Protein AF-A0A448YXP1-F1 (afdb_monomer_lite)

pLDDT: mean 81.97, std 18.88, range [28.23, 98.69]

InterPro domains:
  IPR018535 Domain of unknown function DUF1996 [PF09362] (12-227)

Secondary structure (DSSP, 8-state):
-EE---EEES--TTT-SSS--SS-EEEESBGGGS-GGG-GGGTHHHH--GGGB-BSBSSB--EEEEEPEEEEEGGGTEEEE--EEEEEEEEE--TTT-PPPPTT-EEEE-SSTTTS--EEEEEEEEPPPTT----S-SSS-SSEEEEEEEEEE---EE-SS-S--TTTS-TTEEPPGGG-TTSPPPTTS-EE-PEEEEEEEESSB--SSEEETTS-S---EEEE--BPTTHHHHHHHH------SS-TT---TTTS-BTTPSPP--TTT--TT-HHHHHHHHHTS-SS---HHHHT--S--SEEESS----TT-S--TT--------SPPPPP-PPPPPPPP---------------------------------TT--GGG-TT-SHHHHHHHHTT-TTGGG-EETTEEHHHH-TTTTT---TT---------TT--GGG-TT-SHHHHTTSHHHHTTSEETTEEHHHH-TTTTT--

Structure (mmCIF, N/CA/C/O backbone):
data_AF-A0A448YXP1-F1
#
_entry.id   AF-A0A448YXP1-F1
#
loop_
_atom_site.group_PDB
_atom_site.id
_atom_site.type_symbol
_atom_site.label_atom_id
_atom_site.label_alt_id
_atom_site.label_comp_id
_atom_site.label_asym_id
_atom_site.label_entity_id
_atom_site.label_seq_id
_atom_site.pdbx_PDB_ins_code
_atom_site.Cartn_x
_atom_site.Cartn_y
_atom_site.Cartn_z
_atom_site.occupancy
_atom_site.B_iso_or_equiv
_atom_site.auth_seq_id
_atom_site.auth_comp_id
_atom_site.auth_asym_id
_atom_site.auth_atom_id
_atom_site.pdbx_PDB_model_num
ATOM 1 N N . MET A 1 1 ? 1.546 6.458 8.771 1.00 90.31 1 MET A N 1
ATOM 2 C CA . MET A 1 1 ? 2.495 5.522 9.418 1.00 90.31 1 MET A CA 1
ATOM 3 C C . MET A 1 1 ? 3.445 5.081 8.336 1.00 90.31 1 MET A C 1
ATOM 5 O O . MET A 1 1 ? 2.957 4.790 7.255 1.00 90.31 1 MET A O 1
ATOM 9 N N . ASP A 1 2 ? 4.745 5.072 8.590 1.00 92.44 2 ASP A N 1
ATOM 10 C CA . ASP A 1 2 ? 5.764 5.005 7.537 1.00 92.44 2 ASP A CA 1
ATOM 11 C C . ASP A 1 2 ? 6.676 3.802 7.739 1.00 92.44 2 ASP A C 1
ATOM 13 O O . ASP A 1 2 ? 7.021 3.465 8.875 1.00 92.44 2 ASP A O 1
ATOM 17 N N . TYR A 1 3 ? 7.050 3.173 6.629 1.00 94.88 3 TYR A N 1
ATOM 18 C CA . TYR A 1 3 ? 7.730 1.887 6.561 1.00 94.88 3 TYR A CA 1
ATOM 19 C C . TYR A 1 3 ? 8.850 1.929 5.527 1.00 94.88 3 TYR A C 1
ATOM 21 O O . TYR A 1 3 ? 8.751 2.607 4.500 1.00 94.88 3 TYR A O 1
ATOM 29 N N . LEU A 1 4 ? 9.880 1.124 5.774 1.00 95.38 4 LEU A N 1
ATOM 30 C CA . LEU A 1 4 ? 10.764 0.633 4.721 1.00 95.38 4 LEU A CA 1
ATOM 31 C C . LEU A 1 4 ? 10.386 -0.812 4.356 1.00 95.38 4 LEU A C 1
ATOM 33 O O . LEU A 1 4 ? 9.799 -1.514 5.193 1.00 95.38 4 LEU A O 1
ATOM 37 N N . PRO A 1 5 ? 10.688 -1.262 3.125 1.00 95.75 5 PRO A N 1
ATOM 38 C CA . PRO A 1 5 ? 10.450 -2.643 2.723 1.00 95.75 5 PRO A CA 1
ATOM 39 C C . PRO A 1 5 ? 11.181 -3.638 3.631 1.00 95.75 5 PRO A C 1
ATOM 41 O O . PRO A 1 5 ? 12.339 -3.434 3.994 1.00 95.75 5 PRO A O 1
ATOM 44 N N . ILE A 1 6 ? 10.514 -4.743 3.959 1.00 94.56 6 ILE A N 1
ATOM 45 C CA . ILE A 1 6 ? 11.144 -5.937 4.534 1.00 94.56 6 ILE A CA 1
ATOM 46 C C . ILE A 1 6 ? 11.994 -6.631 3.463 1.00 94.56 6 ILE A C 1
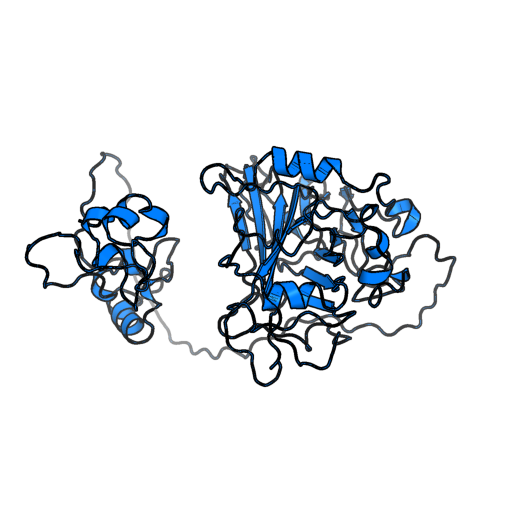ATOM 48 O O . ILE A 1 6 ? 13.123 -7.038 3.734 1.00 94.56 6 ILE A O 1
ATOM 52 N N . GLY A 1 7 ? 11.418 -6.774 2.267 1.00 94.38 7 GLY A N 1
ATOM 53 C CA . GLY A 1 7 ? 11.998 -7.434 1.103 1.00 94.38 7 GLY A CA 1
ATOM 54 C C . GLY A 1 7 ? 10.921 -8.004 0.177 1.00 94.38 7 GLY A C 1
ATOM 55 O O . GLY A 1 7 ? 9.724 -7.800 0.400 1.00 94.38 7 GLY A O 1
ATOM 56 N N . ASP A 1 8 ? 11.373 -8.724 -0.849 1.00 96.56 8 ASP A N 1
ATOM 57 C CA . ASP A 1 8 ? 10.548 -9.191 -1.962 1.00 96.56 8 ASP A CA 1
ATOM 58 C C . ASP A 1 8 ? 10.528 -10.718 -2.045 1.00 96.56 8 ASP A C 1
ATOM 60 O O . ASP A 1 8 ? 11.579 -11.355 -2.167 1.00 96.56 8 ASP A O 1
ATOM 64 N N . ALA A 1 9 ? 9.341 -11.319 -2.003 1.00 95.81 9 ALA A N 1
ATOM 65 C CA . ALA A 1 9 ? 9.186 -12.770 -2.001 1.00 95.81 9 ALA A CA 1
ATOM 66 C C . ALA A 1 9 ? 7.975 -13.218 -2.823 1.00 95.81 9 ALA A C 1
ATOM 68 O O . ALA A 1 9 ? 6.909 -12.608 -2.777 1.00 95.81 9 ALA A O 1
ATOM 69 N N . ARG A 1 10 ? 8.115 -14.338 -3.543 1.00 96.19 10 ARG A N 1
ATOM 70 C CA . ARG A 1 10 ? 7.010 -14.986 -4.269 1.00 96.19 10 ARG A CA 1
ATOM 71 C C . ARG A 1 10 ? 6.162 -15.852 -3.341 1.00 96.19 10 ARG A C 1
ATOM 73 O O . ARG A 1 10 ? 6.059 -17.066 -3.503 1.00 96.19 10 ARG A O 1
ATOM 80 N N . VAL A 1 11 ? 5.584 -15.224 -2.328 1.00 95.12 11 VAL A N 1
ATOM 81 C CA . VAL A 1 11 ? 4.683 -15.841 -1.346 1.00 95.12 11 VAL A CA 1
ATOM 82 C C . VAL A 1 11 ? 3.516 -14.913 -1.083 1.00 95.12 11 VAL A C 1
ATOM 84 O O . VAL A 1 11 ? 3.615 -13.715 -1.318 1.00 95.12 11 VAL A O 1
ATOM 87 N N . ASP A 1 12 ? 2.415 -15.477 -0.616 1.00 94.62 12 ASP A N 1
ATOM 88 C CA . ASP A 1 12 ? 1.233 -14.728 -0.221 1.00 94.62 12 ASP A CA 1
ATOM 89 C C . ASP A 1 12 ? 0.605 -15.443 0.976 1.00 94.62 12 ASP A C 1
ATOM 91 O O . ASP A 1 12 ? -0.032 -16.487 0.798 1.00 94.62 12 ASP A O 1
ATOM 95 N N . PRO A 1 13 ? 0.818 -14.924 2.196 1.00 91.44 13 PRO A N 1
ATOM 96 C CA . PRO A 1 13 ? 0.296 -15.551 3.400 1.00 91.44 13 PRO A CA 1
ATOM 97 C C . PRO A 1 13 ? -1.236 -15.634 3.460 1.00 91.44 13 PRO A C 1
ATOM 99 O O . PRO A 1 13 ? -1.741 -16.469 4.205 1.00 91.44 13 PRO A O 1
ATOM 102 N N . ILE A 1 14 ? -1.988 -14.808 2.719 1.00 92.50 14 ILE A N 1
ATOM 103 C CA . ILE A 1 14 ? -3.458 -14.901 2.671 1.00 92.50 14 ILE A CA 1
ATOM 104 C C . ILE A 1 14 ? -3.878 -16.073 1.782 1.00 92.50 14 ILE A C 1
ATOM 106 O O . ILE A 1 14 ? -4.769 -16.836 2.161 1.00 92.50 14 ILE A O 1
ATOM 110 N N . LEU A 1 15 ? -3.222 -16.242 0.631 1.00 91.62 15 LEU A N 1
ATOM 111 C CA . LEU A 1 15 ? -3.611 -17.245 -0.362 1.00 91.62 15 LEU A CA 1
ATOM 112 C C . LEU A 1 15 ? -3.082 -18.654 -0.060 1.00 91.62 15 LEU A C 1
ATOM 114 O O . LEU A 1 15 ? -3.735 -19.644 -0.404 1.00 91.62 15 LEU A O 1
ATOM 118 N N . SER A 1 16 ? -1.893 -18.787 0.538 1.00 88.25 16 SER A N 1
ATOM 119 C CA . SER A 1 16 ? -1.324 -20.102 0.849 1.00 88.25 16 SER A CA 1
ATOM 120 C C . SER A 1 16 ? -0.302 -20.075 1.978 1.00 88.25 16 SER A C 1
ATOM 122 O O . SER A 1 16 ? 0.623 -19.273 1.973 1.00 88.25 16 SER A O 1
ATOM 124 N N . ASP A 1 17 ? -0.397 -21.058 2.876 1.00 86.31 17 ASP A N 1
ATOM 125 C CA . ASP A 1 17 ? 0.588 -21.359 3.920 1.00 86.31 17 ASP A CA 1
ATOM 126 C C . ASP A 1 17 ? 1.621 -22.432 3.510 1.00 86.31 17 ASP A C 1
ATOM 128 O O . ASP A 1 17 ? 2.495 -22.791 4.299 1.00 86.31 17 ASP A O 1
ATOM 132 N N . LYS A 1 18 ? 1.524 -22.980 2.286 1.00 85.06 18 LYS A N 1
ATOM 133 C CA . LYS A 1 18 ? 2.256 -24.203 1.878 1.00 85.06 18 LYS A CA 1
ATOM 134 C C . LYS A 1 18 ? 3.139 -24.045 0.660 1.00 85.06 18 LYS A C 1
ATOM 136 O O . LYS A 1 18 ? 3.988 -24.895 0.414 1.00 85.06 18 LYS A O 1
ATOM 141 N N . CYS A 1 19 ? 2.877 -23.050 -0.170 1.00 88.06 19 CYS A N 1
ATOM 142 C CA . CYS A 1 19 ? 3.490 -22.979 -1.481 1.00 88.06 19 CYS A CA 1
ATOM 143 C C . CYS A 1 19 ? 3.786 -21.533 -1.873 1.00 88.06 19 CYS A C 1
ATOM 145 O O . CYS A 1 19 ? 3.307 -20.581 -1.261 1.00 88.06 19 CYS A O 1
ATOM 147 N N . VAL A 1 20 ? 4.594 -21.388 -2.918 1.00 93.25 20 VAL A N 1
ATOM 148 C CA . VAL A 1 20 ? 4.865 -20.097 -3.552 1.00 93.25 20 VAL A CA 1
ATOM 149 C C . VAL A 1 20 ? 3.603 -19.520 -4.199 1.00 93.25 20 VAL A C 1
ATOM 151 O O . VAL A 1 20 ? 2.768 -20.257 -4.738 1.00 93.25 20 VAL A O 1
ATOM 154 N N . SER A 1 21 ? 3.486 -18.195 -4.167 1.00 95.12 21 SER A N 1
ATOM 155 C CA . SER A 1 21 ? 2.376 -17.473 -4.789 1.00 95.12 21 SER A CA 1
ATOM 156 C C . SER A 1 21 ? 2.536 -17.393 -6.309 1.00 95.12 21 SER A C 1
ATOM 158 O O . SER A 1 21 ? 3.559 -17.774 -6.885 1.00 95.12 21 SER A O 1
ATOM 160 N N . ASP A 1 22 ? 1.497 -16.901 -6.974 1.00 95.62 22 ASP A N 1
ATOM 161 C CA . ASP A 1 22 ? 1.529 -16.658 -8.406 1.00 95.62 22 ASP A CA 1
ATOM 162 C C . ASP A 1 22 ? 2.563 -15.601 -8.808 1.00 95.62 22 ASP A C 1
ATOM 164 O O . ASP A 1 22 ? 3.124 -15.731 -9.881 1.00 95.62 22 ASP A O 1
ATOM 168 N N . HIS A 1 23 ? 2.857 -14.594 -7.985 1.00 97.12 23 HIS A N 1
ATOM 169 C CA . HIS A 1 23 ? 3.810 -13.531 -8.322 1.00 97.12 23 HIS A CA 1
ATOM 170 C C . HIS A 1 23 ? 4.529 -12.985 -7.079 1.00 97.12 23 HIS A C 1
ATOM 172 O O . HIS A 1 23 ? 4.245 -13.386 -5.948 1.00 97.12 23 HIS A O 1
ATOM 178 N N . VAL A 1 24 ? 5.551 -12.155 -7.308 1.00 97.81 24 VAL A N 1
ATOM 179 C CA . VAL A 1 24 ? 6.420 -11.600 -6.257 1.00 97.81 24 VAL A CA 1
ATOM 180 C C . VAL A 1 24 ? 5.727 -10.427 -5.574 1.00 97.81 24 VAL A C 1
ATOM 182 O O . VAL A 1 24 ? 5.203 -9.551 -6.261 1.00 97.81 24 VAL A O 1
ATOM 185 N N . HIS A 1 25 ? 5.772 -10.382 -4.248 1.00 98.12 25 HIS A N 1
ATOM 186 C CA . HIS A 1 25 ? 5.253 -9.274 -3.459 1.00 98.12 25 HIS A CA 1
ATOM 187 C C . HIS A 1 25 ? 6.359 -8.555 -2.696 1.00 98.12 25 HIS A C 1
ATOM 189 O O . HIS A 1 25 ? 7.300 -9.192 -2.216 1.00 98.12 25 HIS A O 1
ATOM 195 N N . THR A 1 26 ? 6.200 -7.243 -2.533 1.00 98.31 26 THR A N 1
ATOM 196 C CA . THR A 1 26 ? 7.034 -6.402 -1.668 1.00 98.31 26 THR A CA 1
ATOM 197 C C . THR A 1 26 ? 6.321 -6.209 -0.331 1.00 98.31 26 THR A C 1
ATOM 199 O O . THR A 1 26 ? 5.178 -5.755 -0.301 1.00 98.31 26 THR A O 1
ATOM 202 N N . PHE A 1 27 ? 6.980 -6.563 0.777 1.00 97.56 27 PHE A N 1
ATOM 203 C CA . PHE A 1 27 ? 6.363 -6.628 2.110 1.00 97.56 27 PHE A CA 1
ATOM 204 C C . PHE A 1 27 ? 6.773 -5.478 3.040 1.00 97.56 27 PHE A C 1
ATOM 206 O O . PHE A 1 27 ? 7.916 -5.022 3.011 1.00 97.56 27 PHE A O 1
ATOM 213 N N . TYR A 1 28 ? 5.874 -5.083 3.947 1.00 96.94 28 TYR A N 1
ATOM 214 C CA . TYR A 1 28 ? 6.076 -4.043 4.966 1.00 96.94 28 TYR A CA 1
ATOM 215 C C . TYR A 1 28 ? 5.512 -4.463 6.324 1.00 96.94 28 TYR A C 1
ATOM 217 O O . TYR A 1 28 ? 4.471 -5.113 6.388 1.00 96.94 28 TYR A O 1
ATOM 225 N N . GLY A 1 29 ? 6.147 -4.027 7.416 1.00 94.69 29 GLY A N 1
ATOM 226 C CA . GLY A 1 29 ? 5.714 -4.333 8.781 1.00 94.69 29 GLY A CA 1
ATOM 227 C C . GLY A 1 29 ? 6.691 -5.282 9.488 1.00 94.69 29 GLY A C 1
ATOM 228 O O . GLY A 1 29 ? 7.894 -5.013 9.473 1.00 94.69 29 GLY A O 1
ATOM 229 N N . PRO A 1 30 ? 6.223 -6.348 10.157 1.00 93.00 30 PRO A N 1
ATOM 230 C CA . PRO A 1 30 ? 7.105 -7.298 10.831 1.00 93.00 30 PRO A CA 1
ATOM 231 C C . PRO A 1 30 ? 7.811 -8.285 9.900 1.00 93.00 30 PRO A C 1
ATOM 233 O O . PRO A 1 30 ? 7.181 -8.946 9.086 1.00 93.00 30 PRO A O 1
ATOM 236 N N . GLN A 1 31 ? 9.115 -8.494 10.086 1.00 91.44 31 GLN A N 1
ATOM 237 C CA . GLN A 1 31 ? 9.862 -9.490 9.300 1.00 91.44 31 GLN A CA 1
ATOM 238 C C . GLN A 1 31 ? 9.382 -10.931 9.509 1.00 91.44 31 GLN A C 1
ATOM 240 O O . GLN A 1 31 ? 9.343 -11.717 8.565 1.00 91.44 31 GLN A O 1
ATOM 245 N N . SER A 1 32 ? 8.976 -11.268 10.736 1.00 87.94 32 SER A N 1
ATOM 246 C CA . SER A 1 32 ? 8.465 -12.594 11.112 1.00 87.94 32 SER A CA 1
ATOM 247 C C . SER A 1 32 ? 7.168 -12.977 10.390 1.00 87.94 32 SER A C 1
ATOM 249 O O . SER A 1 32 ? 6.722 -14.118 10.488 1.00 87.94 32 SER A O 1
ATOM 251 N N . ALA A 1 33 ? 6.580 -12.032 9.655 1.00 89.38 33 ALA A N 1
ATOM 252 C CA . ALA A 1 33 ? 5.288 -12.162 9.024 1.00 89.38 33 ALA A CA 1
ATOM 253 C C . ALA A 1 33 ? 5.303 -12.507 7.535 1.00 89.38 33 ALA A C 1
ATOM 255 O O . ALA A 1 33 ? 4.258 -12.829 6.975 1.00 89.38 33 ALA A O 1
ATOM 256 N N . VAL A 1 34 ? 6.474 -12.455 6.902 1.00 91.69 34 VAL A N 1
ATOM 257 C CA . VAL A 1 34 ? 6.607 -12.732 5.466 1.00 91.69 34 VAL A CA 1
ATOM 258 C C . VAL A 1 34 ? 6.506 -14.226 5.169 1.00 91.69 34 VAL A C 1
ATOM 260 O O . VAL A 1 34 ? 5.966 -14.607 4.136 1.00 91.69 34 VAL A O 1
ATOM 263 N N . ASP A 1 35 ? 7.023 -15.087 6.055 1.00 90.44 35 ASP A N 1
ATOM 264 C CA . ASP A 1 35 ? 6.991 -16.533 5.834 1.00 90.44 35 ASP A CA 1
ATOM 265 C C . ASP A 1 35 ? 5.566 -17.076 6.036 1.00 90.44 35 ASP A C 1
ATOM 267 O O . ASP A 1 35 ? 5.069 -17.095 7.169 1.00 90.44 35 ASP A O 1
ATOM 271 N N . PRO A 1 36 ? 4.910 -17.575 4.974 1.00 86.81 36 PRO A N 1
ATOM 272 C CA . PRO A 1 36 ? 3.538 -18.061 5.062 1.00 86.81 36 PRO A CA 1
ATOM 273 C C . PRO A 1 36 ? 3.391 -19.269 6.010 1.00 86.81 36 PRO A C 1
ATOM 275 O O . PRO A 1 36 ? 2.321 -19.491 6.578 1.00 86.81 36 PRO A O 1
ATOM 278 N N . ARG A 1 37 ? 4.476 -20.018 6.265 1.00 85.44 37 ARG A N 1
ATOM 279 C CA . ARG A 1 37 ? 4.483 -21.198 7.152 1.00 85.44 37 ARG A CA 1
ATOM 280 C C . ARG A 1 37 ? 4.466 -20.844 8.633 1.00 85.44 37 ARG A C 1
ATOM 282 O O . ARG A 1 37 ? 4.235 -21.720 9.465 1.00 85.44 37 ARG A O 1
ATOM 289 N N . ALA A 1 38 ? 4.715 -19.583 8.987 1.00 78.31 38 ALA A N 1
ATOM 290 C CA . ALA A 1 38 ? 4.740 -19.154 10.380 1.00 78.31 38 ALA A CA 1
ATOM 291 C C . ALA A 1 38 ? 3.354 -19.231 11.059 1.00 78.31 38 ALA A C 1
ATOM 293 O O . ALA A 1 38 ? 3.261 -19.009 12.265 1.00 78.31 38 ALA A O 1
ATOM 294 N N . GLY A 1 39 ? 2.275 -19.556 10.324 1.00 68.38 39 GLY A N 1
ATOM 295 C CA . GLY A 1 39 ? 0.917 -19.685 10.882 1.00 68.38 39 GLY A CA 1
ATOM 296 C C . GLY A 1 39 ? 0.389 -18.363 11.441 1.00 68.38 39 GLY A C 1
ATOM 297 O O . GLY A 1 39 ? -0.458 -18.320 12.329 1.00 68.38 39 GLY A O 1
ATOM 298 N N . ILE A 1 40 ? 0.953 -17.278 10.929 1.00 65.12 40 ILE A N 1
ATOM 299 C CA . ILE A 1 40 ? 0.959 -15.940 11.496 1.00 65.12 40 ILE A CA 1
ATOM 300 C C . ILE A 1 40 ? -0.438 -15.301 11.543 1.00 65.12 40 ILE A C 1
ATOM 302 O O . ILE A 1 40 ? -0.672 -14.401 12.356 1.00 65.12 40 ILE A O 1
ATOM 306 N N . LEU A 1 41 ? -1.342 -15.728 10.662 1.00 62.19 41 LEU A N 1
ATOM 307 C CA . LEU A 1 41 ? -2.538 -14.975 10.290 1.00 62.19 41 LEU A CA 1
ATOM 308 C C . LEU A 1 41 ? -3.475 -14.637 11.464 1.00 62.19 41 LEU A C 1
ATOM 310 O O . LEU A 1 41 ? -4.314 -13.757 11.319 1.00 62.19 41 LEU A O 1
ATOM 314 N N . ASP A 1 42 ? -3.290 -15.263 12.631 1.00 61.78 42 ASP A N 1
ATOM 315 C CA . ASP A 1 42 ? -4.076 -15.003 13.835 1.00 61.78 42 ASP A CA 1
ATOM 316 C C . ASP A 1 42 ? -3.272 -14.404 15.011 1.00 61.78 42 ASP A C 1
ATOM 318 O O . ASP A 1 42 ? -3.871 -14.077 16.033 1.00 61.78 42 ASP A O 1
ATOM 322 N N . THR A 1 43 ? -1.939 -14.255 14.954 1.00 64.12 43 THR A N 1
ATOM 323 C CA . THR A 1 43 ? -1.124 -13.941 16.158 1.00 64.12 43 THR A CA 1
ATOM 324 C C . THR A 1 43 ? -0.098 -12.818 16.035 1.00 64.12 43 THR A C 1
ATOM 326 O O . THR A 1 43 ? 0.586 -12.559 17.026 1.00 64.12 43 THR A O 1
ATOM 329 N N . LEU A 1 44 ? -0.046 -12.098 14.909 1.00 74.50 44 LEU A N 1
ATOM 330 C CA . LEU A 1 44 ? 0.832 -10.933 14.680 1.00 74.50 44 LEU A CA 1
ATOM 331 C C . LEU A 1 44 ? 1.025 -10.034 15.905 1.00 74.50 44 LEU A C 1
ATOM 333 O O . LEU A 1 44 ? 2.142 -9.800 16.366 1.00 74.50 44 LEU A O 1
ATOM 337 N N . ALA A 1 45 ? -0.091 -9.582 16.476 1.00 66.44 45 ALA A N 1
ATOM 338 C CA . ALA A 1 45 ? -0.088 -8.652 17.594 1.00 66.44 45 ALA A CA 1
ATOM 339 C C . ALA A 1 45 ? 0.651 -9.191 18.831 1.00 66.44 45 ALA A C 1
ATOM 341 O O . ALA A 1 45 ? 1.280 -8.420 19.546 1.00 66.44 45 ALA A O 1
ATOM 342 N N . ALA A 1 46 ? 0.601 -10.500 19.091 1.00 66.50 46 ALA A N 1
ATOM 343 C CA . ALA A 1 46 ? 1.137 -11.100 20.313 1.00 66.50 46 ALA A CA 1
ATOM 344 C C . ALA A 1 46 ? 2.574 -11.628 20.164 1.00 66.50 46 ALA A C 1
ATOM 346 O O . ALA A 1 46 ? 3.291 -11.706 21.160 1.00 66.50 46 ALA A O 1
ATOM 347 N N . SER A 1 47 ? 2.994 -12.017 18.956 1.00 75.75 47 SER A N 1
ATOM 348 C CA . SER A 1 47 ? 4.292 -12.669 18.724 1.00 75.75 47 SER A CA 1
ATOM 349 C C . SER A 1 47 ? 5.390 -11.726 18.240 1.00 75.75 47 SER A C 1
ATOM 351 O O . SER A 1 47 ? 6.565 -12.012 18.450 1.00 75.75 47 SER A O 1
ATOM 353 N N . THR A 1 48 ? 5.028 -10.610 17.608 1.00 84.81 48 THR A N 1
ATOM 354 C CA . THR A 1 48 ? 5.995 -9.684 17.014 1.00 84.81 48 THR A CA 1
ATOM 355 C C . THR A 1 48 ? 6.588 -8.745 18.058 1.00 84.81 48 THR A C 1
ATOM 357 O O . THR A 1 48 ? 5.863 -8.093 18.814 1.00 84.81 48 THR A O 1
ATOM 360 N N . THR A 1 49 ? 7.914 -8.621 18.070 1.00 88.44 49 THR A N 1
ATOM 361 C CA . THR A 1 49 ? 8.614 -7.627 18.900 1.00 88.44 49 THR A CA 1
ATOM 362 C C . THR A 1 49 ? 8.856 -6.332 18.123 1.00 88.44 49 THR A C 1
ATOM 364 O O . THR A 1 49 ? 8.972 -6.352 16.901 1.00 88.44 49 THR A O 1
ATOM 367 N N . VAL A 1 50 ? 8.988 -5.195 18.818 1.00 90.94 50 VAL A N 1
ATOM 368 C CA . VAL A 1 50 ? 9.238 -3.884 18.176 1.00 90.94 50 VAL A CA 1
ATOM 369 C C . VAL A 1 50 ? 10.505 -3.892 17.307 1.00 90.94 50 VAL A C 1
ATOM 371 O O . VAL A 1 50 ? 10.552 -3.228 16.276 1.00 90.94 50 VAL A O 1
ATOM 374 N N . GLY A 1 51 ? 11.517 -4.682 17.682 1.00 91.19 51 GLY A N 1
ATOM 375 C CA . GLY A 1 51 ? 12.762 -4.814 16.920 1.00 91.19 51 GLY A CA 1
ATOM 376 C C . GLY A 1 51 ? 12.614 -5.501 15.558 1.00 91.19 51 GLY A C 1
ATOM 377 O O . GLY A 1 51 ? 13.529 -5.398 14.749 1.00 91.19 51 GLY A O 1
ATOM 378 N N . GLU A 1 52 ? 11.490 -6.174 15.293 1.00 91.19 52 GLU A N 1
ATOM 379 C CA . GLU A 1 52 ? 11.187 -6.806 13.999 1.00 91.19 52 GLU A CA 1
ATOM 380 C C . GLU A 1 52 ? 10.413 -5.884 13.047 1.00 91.19 52 GLU A C 1
ATOM 382 O O . GLU A 1 52 ? 10.241 -6.227 11.877 1.00 91.19 52 GLU A O 1
ATOM 387 N N . LEU A 1 53 ? 9.920 -4.740 13.533 1.00 93.81 53 LEU A N 1
ATOM 388 C CA . LEU A 1 53 ? 9.087 -3.824 12.760 1.00 93.81 53 LEU A CA 1
ATOM 389 C C . LEU A 1 53 ? 9.942 -2.931 11.858 1.00 93.81 53 LEU A C 1
ATOM 391 O O . LEU A 1 53 ? 10.845 -2.239 12.340 1.00 93.81 53 LEU A O 1
ATOM 395 N N . THR A 1 54 ? 9.582 -2.846 10.577 1.00 95.00 54 THR A N 1
ATOM 396 C CA . THR A 1 54 ? 10.127 -1.831 9.657 1.00 95.00 54 THR A CA 1
ATOM 397 C C . THR A 1 54 ? 9.401 -0.486 9.744 1.00 95.00 54 THR A C 1
ATOM 399 O O . THR A 1 54 ? 9.889 0.516 9.215 1.00 95.00 54 THR A O 1
ATOM 402 N N . GLY A 1 55 ? 8.250 -0.458 10.424 1.00 94.75 55 GLY A N 1
ATOM 403 C CA . GLY A 1 55 ? 7.404 0.719 10.608 1.00 94.75 55 GLY A CA 1
ATOM 404 C C . GLY A 1 55 ? 7.787 1.604 11.795 1.00 94.75 55 GLY A C 1
ATOM 405 O O . GLY A 1 55 ? 8.455 1.171 12.740 1.00 94.75 55 GLY A O 1
ATOM 406 N N . ASN A 1 56 ? 7.310 2.850 11.761 1.00 93.69 56 ASN A N 1
ATOM 407 C CA . ASN A 1 56 ? 7.571 3.864 12.786 1.00 93.69 56 ASN A CA 1
ATOM 408 C C . ASN A 1 56 ? 6.571 3.909 13.956 1.00 93.69 56 ASN A C 1
ATOM 410 O O . ASN A 1 56 ? 6.770 4.723 14.850 1.00 93.69 56 ASN A O 1
ATOM 414 N N . VAL A 1 57 ? 5.541 3.058 13.992 1.00 94.50 57 VAL A N 1
ATOM 415 C CA . VAL A 1 57 ? 4.563 2.975 15.099 1.00 94.50 57 VAL A CA 1
ATOM 416 C C . VAL A 1 57 ? 4.681 1.621 15.790 1.00 94.50 57 VAL A C 1
ATOM 418 O O . VAL A 1 57 ? 4.528 0.594 15.133 1.00 94.50 57 VAL A O 1
ATOM 421 N N . GLU A 1 58 ? 4.945 1.607 17.097 1.00 94.88 58 GLU A N 1
ATOM 422 C CA . GLU A 1 58 ? 5.207 0.365 17.845 1.00 94.88 58 GLU A CA 1
ATOM 423 C C . GLU A 1 58 ? 3.974 -0.541 17.979 1.00 94.88 58 GLU A C 1
ATOM 425 O O . GLU A 1 58 ? 4.083 -1.771 17.979 1.00 94.88 58 GLU A O 1
ATOM 430 N N . GLU A 1 59 ? 2.794 0.063 18.089 1.00 94.62 59 GLU A N 1
ATOM 431 C CA . GLU A 1 59 ? 1.535 -0.646 18.295 1.00 94.62 59 GLU A CA 1
ATOM 432 C C . GLU A 1 59 ? 0.974 -1.253 17.002 1.00 94.62 59 GLU A C 1
ATOM 434 O O . GLU A 1 59 ? 0.218 -2.227 17.055 1.00 94.62 59 GLU A O 1
ATOM 439 N N . ASN A 1 60 ? 1.354 -0.723 15.833 1.00 94.38 60 ASN A N 1
ATOM 440 C CA . ASN A 1 60 ? 0.913 -1.270 14.555 1.00 94.38 60 ASN A CA 1
ATOM 441 C C . ASN A 1 60 ? 1.849 -2.393 14.093 1.00 94.38 60 ASN A C 1
ATOM 443 O O . ASN A 1 60 ? 2.824 -2.157 13.378 1.00 94.38 60 ASN A O 1
ATOM 447 N N . ARG A 1 61 ? 1.501 -3.634 14.447 1.00 93.62 61 ARG A N 1
ATOM 448 C CA . ARG A 1 61 ? 2.213 -4.848 14.008 1.00 93.62 61 ARG A CA 1
ATOM 449 C C . ARG A 1 61 ? 1.546 -5.512 12.802 1.00 93.62 61 ARG A C 1
ATOM 451 O O . ARG A 1 61 ? 1.721 -6.706 12.580 1.00 93.62 61 ARG A O 1
ATOM 458 N N . SER A 1 62 ? 0.728 -4.764 12.063 1.00 94.88 62 SER A N 1
ATOM 459 C CA . SER A 1 62 ? 0.101 -5.253 10.834 1.00 94.88 62 SER A CA 1
ATOM 460 C C . SER A 1 62 ? 1.145 -5.447 9.738 1.00 94.88 62 SER A C 1
ATOM 462 O O . SER A 1 62 ? 2.162 -4.749 9.715 1.00 94.88 62 SER A O 1
ATOM 464 N N . ILE A 1 63 ? 0.870 -6.369 8.822 1.00 94.62 63 ILE A N 1
ATOM 465 C CA . ILE A 1 63 ? 1.675 -6.589 7.618 1.00 94.62 63 ILE A CA 1
ATOM 466 C C . ILE A 1 63 ? 0.884 -6.142 6.389 1.00 94.62 63 ILE A C 1
ATOM 468 O O . ILE A 1 63 ? -0.341 -6.290 6.333 1.00 94.62 63 ILE A O 1
ATOM 472 N N . TYR A 1 64 ? 1.612 -5.577 5.432 1.00 97.12 64 TYR A N 1
ATOM 473 C CA . TYR A 1 64 ? 1.096 -5.082 4.164 1.00 97.12 64 TYR A CA 1
ATOM 474 C C . TYR A 1 64 ? 1.980 -5.592 3.045 1.00 97.12 64 TYR A C 1
ATOM 476 O O . TYR A 1 64 ? 3.201 -5.655 3.216 1.00 97.12 64 TYR A O 1
ATOM 484 N N . TRP A 1 65 ? 1.393 -5.906 1.901 1.00 98.00 65 TRP A N 1
ATOM 485 C CA . TRP A 1 65 ? 2.168 -6.173 0.699 1.00 98.00 65 TRP A CA 1
ATOM 486 C C . TRP A 1 65 ? 1.391 -5.832 -0.557 1.00 98.00 65 TRP A C 1
ATOM 488 O O . TRP A 1 65 ? 0.179 -5.631 -0.529 1.00 98.00 65 TRP A O 1
ATOM 498 N N . HIS A 1 66 ? 2.121 -5.703 -1.652 1.00 98.38 66 HIS A N 1
ATOM 499 C CA . HIS A 1 66 ? 1.564 -5.509 -2.979 1.00 98.38 66 HIS A CA 1
ATOM 500 C C . HIS A 1 66 ? 2.463 -6.177 -4.019 1.00 98.38 66 HIS A C 1
ATOM 502 O O . HIS A 1 66 ? 3.617 -6.497 -3.701 1.00 98.38 66 HIS A O 1
ATOM 508 N N . PRO A 1 67 ? 1.988 -6.369 -5.263 1.00 98.25 67 PRO A N 1
ATOM 509 C CA . PRO A 1 67 ? 2.823 -6.875 -6.343 1.00 98.25 67 PRO A CA 1
ATOM 510 C C . PRO A 1 67 ? 4.074 -6.022 -6.506 1.00 98.25 67 PRO A C 1
ATOM 512 O O . PRO A 1 67 ? 3.994 -4.798 -6.633 1.00 98.25 67 PRO A O 1
ATOM 515 N N . THR A 1 68 ? 5.235 -6.664 -6.504 1.00 98.38 68 THR A N 1
ATOM 516 C CA . THR A 1 68 ? 6.518 -5.998 -6.722 1.00 98.38 68 THR A CA 1
ATOM 517 C C . THR A 1 68 ? 6.534 -5.300 -8.080 1.00 98.38 68 THR A C 1
ATOM 519 O O . THR A 1 68 ? 6.039 -5.844 -9.068 1.00 98.38 68 THR A O 1
ATOM 522 N N . VAL A 1 69 ? 7.111 -4.102 -8.137 1.00 98.38 69 VAL A N 1
ATOM 523 C CA . VAL A 1 69 ? 7.245 -3.328 -9.377 1.00 98.38 69 VAL A CA 1
ATOM 524 C C . VAL A 1 69 ? 8.558 -3.685 -10.070 1.00 98.38 69 VAL A C 1
ATOM 526 O O . VAL A 1 69 ? 9.603 -3.795 -9.426 1.00 98.38 69 VAL A O 1
ATOM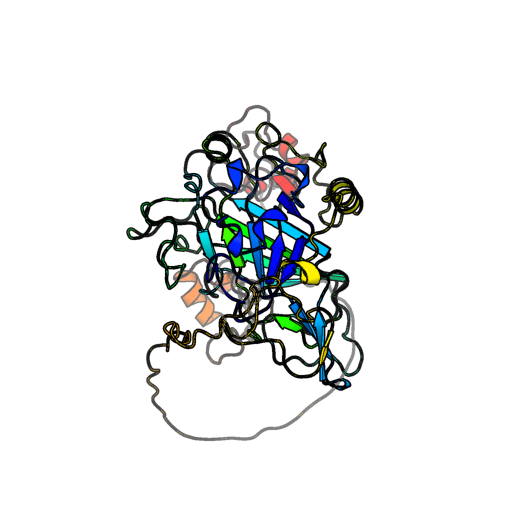 529 N N . TYR A 1 70 ? 8.493 -3.879 -11.383 1.00 98.00 70 TYR A N 1
ATOM 530 C CA . TYR A 1 70 ? 9.645 -4.120 -12.240 1.00 98.00 70 TYR A CA 1
ATOM 531 C C . TYR A 1 70 ? 9.663 -3.138 -13.406 1.00 98.00 70 TYR A C 1
ATOM 533 O O . TYR A 1 70 ? 8.649 -2.974 -14.090 1.00 98.00 70 TYR A O 1
ATOM 541 N N . LYS A 1 71 ? 10.845 -2.610 -13.717 1.00 95.94 71 LYS A N 1
ATOM 542 C CA . LYS A 1 71 ? 11.172 -2.041 -15.021 1.00 95.94 71 LYS A CA 1
ATOM 543 C C . LYS A 1 71 ? 11.553 -3.157 -15.992 1.00 95.94 71 LYS A C 1
ATOM 545 O O . LYS A 1 71 ? 12.420 -3.976 -15.693 1.00 95.94 71 LYS A O 1
ATOM 550 N N . TYR A 1 72 ? 10.944 -3.188 -17.170 1.00 95.31 72 TYR A N 1
ATOM 551 C CA . TYR A 1 72 ? 11.306 -4.118 -18.235 1.00 95.31 72 TYR A CA 1
ATOM 552 C C . TYR A 1 72 ? 12.262 -3.467 -19.240 1.00 95.31 72 TYR A C 1
ATOM 554 O O . TYR A 1 72 ? 11.908 -2.534 -19.960 1.00 95.31 72 TYR A O 1
ATOM 562 N N . ILE A 1 73 ? 13.482 -3.994 -19.304 1.00 93.50 73 ILE A N 1
ATOM 563 C CA . ILE A 1 73 ? 14.551 -3.581 -20.211 1.00 93.50 73 ILE A CA 1
ATOM 564 C C . ILE A 1 73 ? 14.459 -4.445 -21.469 1.00 93.50 73 ILE A C 1
ATOM 566 O O . ILE A 1 73 ? 14.962 -5.568 -21.527 1.00 93.50 73 ILE A O 1
ATOM 570 N N . ARG A 1 74 ? 13.794 -3.910 -22.495 1.00 90.69 74 ARG A N 1
ATOM 571 C CA . ARG A 1 74 ? 13.437 -4.650 -23.718 1.00 90.69 74 ARG A CA 1
ATOM 572 C C . ARG A 1 74 ? 14.633 -5.200 -24.489 1.00 90.69 74 ARG A C 1
ATOM 574 O O . ARG A 1 74 ? 14.560 -6.310 -25.005 1.00 90.69 74 ARG A O 1
ATOM 581 N N . ASP A 1 75 ? 15.710 -4.425 -24.587 1.00 90.38 75 ASP A N 1
ATOM 582 C CA . ASP A 1 75 ? 16.900 -4.814 -25.357 1.00 90.38 75 ASP A CA 1
ATOM 583 C C . ASP A 1 75 ? 17.645 -5.997 -24.720 1.00 90.38 75 ASP A C 1
ATOM 585 O O . ASP A 1 75 ? 18.340 -6.743 -25.410 1.00 90.38 75 ASP A O 1
ATOM 589 N N . GLU A 1 76 ? 17.467 -6.185 -23.412 1.00 93.56 76 GLU A N 1
ATOM 590 C CA . GLU A 1 76 ? 18.076 -7.257 -22.625 1.00 93.56 76 GLU A CA 1
ATOM 591 C C . GLU A 1 76 ? 17.091 -8.391 -22.317 1.00 93.56 76 GLU A C 1
ATOM 593 O O . GLU A 1 76 ? 17.486 -9.381 -21.704 1.00 93.56 76 GLU A O 1
ATOM 598 N N . ASP A 1 77 ? 15.820 -8.250 -22.714 1.00 95.00 77 ASP A N 1
ATOM 599 C CA . ASP A 1 77 ? 14.717 -9.127 -22.303 1.00 95.00 77 ASP A CA 1
ATOM 600 C C . ASP A 1 77 ? 14.750 -9.393 -20.786 1.00 95.00 77 ASP A C 1
ATOM 602 O O . ASP A 1 77 ? 14.749 -10.536 -20.336 1.00 95.00 77 ASP A O 1
ATOM 606 N N . THR A 1 78 ? 14.895 -8.331 -19.988 1.00 96.56 78 THR A N 1
ATOM 607 C CA . THR A 1 78 ? 15.164 -8.441 -18.547 1.00 96.56 78 THR A CA 1
ATOM 608 C C . THR A 1 78 ? 14.234 -7.553 -17.740 1.00 96.56 78 THR A C 1
ATOM 610 O O . THR A 1 78 ? 14.096 -6.363 -18.008 1.00 96.56 78 THR A O 1
ATOM 613 N N . TYR A 1 79 ? 13.622 -8.122 -16.709 1.00 97.44 79 TYR A N 1
ATOM 614 C CA . TYR A 1 79 ? 12.906 -7.384 -15.681 1.00 97.44 79 TYR A CA 1
ATOM 615 C C . TYR A 1 79 ? 13.854 -7.052 -14.535 1.00 97.44 79 TYR A C 1
ATOM 617 O O . TYR A 1 79 ? 14.417 -7.950 -13.908 1.00 97.44 79 TYR A O 1
ATOM 625 N N . LYS A 1 80 ? 13.992 -5.766 -14.232 1.00 97.38 80 LYS A N 1
ATOM 626 C CA . LYS A 1 80 ? 14.745 -5.261 -13.091 1.00 97.38 80 LYS A CA 1
ATOM 627 C C . LYS A 1 80 ? 13.788 -4.708 -12.050 1.00 97.38 80 LYS A C 1
ATOM 629 O O . LYS A 1 80 ? 12.963 -3.857 -12.361 1.00 97.38 80 LYS A O 1
ATOM 634 N N . ARG A 1 81 ? 13.879 -5.214 -10.826 1.00 97.69 81 ARG A N 1
ATOM 635 C CA . ARG A 1 81 ? 13.022 -4.788 -9.721 1.00 97.69 81 ARG A CA 1
ATOM 636 C C . ARG A 1 81 ? 13.305 -3.337 -9.342 1.00 97.69 81 ARG A C 1
ATOM 638 O O . ARG A 1 81 ? 14.465 -2.964 -9.157 1.00 97.69 81 ARG A O 1
ATOM 645 N N . ASP A 1 82 ? 12.247 -2.563 -9.138 1.00 96.88 82 ASP A N 1
ATOM 646 C CA . ASP A 1 82 ? 12.355 -1.225 -8.570 1.00 96.88 82 ASP A CA 1
ATOM 647 C C . ASP A 1 82 ? 12.576 -1.256 -7.065 1.00 96.88 82 ASP A C 1
ATOM 649 O O . ASP A 1 82 ? 12.006 -2.061 -6.325 1.00 96.88 82 ASP A O 1
ATOM 653 N N . VAL A 1 83 ? 13.393 -0.319 -6.592 1.00 94.62 83 VAL A N 1
ATOM 654 C CA . VAL A 1 83 ? 13.598 -0.123 -5.162 1.00 94.62 83 VAL A CA 1
ATOM 655 C C . VAL A 1 83 ? 12.522 0.819 -4.647 1.00 94.62 83 VAL A C 1
ATOM 657 O O . VAL A 1 83 ? 12.526 2.013 -4.946 1.00 94.62 83 VAL A O 1
ATOM 660 N N . ILE A 1 84 ? 11.625 0.289 -3.818 1.00 95.81 84 ILE A N 1
ATOM 661 C CA . ILE A 1 84 ? 10.660 1.121 -3.107 1.00 95.81 84 ILE A CA 1
ATOM 662 C C . ILE A 1 84 ? 11.398 1.930 -2.038 1.00 95.81 84 ILE A C 1
ATOM 664 O O . ILE A 1 84 ? 11.942 1.381 -1.078 1.00 95.81 84 ILE A O 1
ATOM 668 N N . ALA A 1 85 ? 11.417 3.249 -2.208 1.00 93.38 85 ALA A N 1
ATOM 669 C CA . ALA A 1 85 ? 12.134 4.162 -1.329 1.00 93.38 85 ALA A CA 1
ATOM 670 C C . ALA A 1 85 ? 11.455 4.293 0.042 1.00 93.38 85 ALA A C 1
ATOM 672 O O . ALA A 1 85 ? 12.133 4.397 1.066 1.00 93.38 85 ALA A O 1
ATOM 673 N N . GLN A 1 86 ? 10.120 4.290 0.057 1.00 90.31 86 GLN A N 1
ATOM 674 C CA . GLN A 1 86 ? 9.297 4.414 1.257 1.00 90.31 86 GLN A CA 1
ATOM 675 C C . GLN A 1 86 ? 7.872 3.941 0.974 1.00 90.31 86 GLN A C 1
ATOM 677 O O . GLN A 1 86 ? 7.371 4.129 -0.135 1.00 90.31 86 GLN A O 1
ATOM 682 N N . THR A 1 87 ? 7.208 3.427 2.008 1.00 94.00 87 THR A N 1
ATOM 683 C CA . THR A 1 87 ? 5.768 3.155 1.999 1.00 94.00 87 THR A CA 1
ATOM 684 C C . THR A 1 87 ? 5.094 3.801 3.197 1.00 94.00 87 THR A C 1
ATOM 686 O O . THR A 1 87 ? 5.656 3.830 4.294 1.00 94.00 87 THR A O 1
ATOM 689 N N . SER A 1 88 ? 3.869 4.282 3.006 1.00 93.31 88 SER A N 1
ATOM 690 C CA . SER A 1 88 ? 3.050 4.851 4.071 1.00 93.31 88 SER A CA 1
ATOM 691 C C . SER A 1 88 ? 1.659 4.221 4.086 1.00 93.31 88 SER A C 1
ATOM 693 O O . SER A 1 88 ? 1.012 4.076 3.053 1.00 93.31 88 SER A O 1
ATOM 695 N N . ALA A 1 89 ? 1.179 3.880 5.281 1.00 94.56 89 ALA A N 1
ATOM 696 C CA . ALA A 1 89 ? -0.195 3.466 5.532 1.00 94.56 89 ALA A CA 1
ATOM 697 C C . ALA A 1 89 ? -0.918 4.530 6.366 1.00 94.56 89 ALA A C 1
ATOM 699 O O . ALA A 1 89 ? -0.457 4.912 7.454 1.00 94.56 89 ALA A O 1
ATOM 700 N N . TYR A 1 90 ? -2.064 4.989 5.869 1.00 93.31 90 TYR A N 1
ATOM 701 C CA . TYR A 1 90 ? -2.951 5.929 6.550 1.00 93.31 90 TYR A CA 1
ATOM 702 C C . TYR A 1 90 ? -4.248 5.230 6.909 1.00 93.31 90 TYR A C 1
ATOM 704 O O . TYR A 1 90 ? -4.879 4.615 6.058 1.00 93.31 90 TYR A O 1
ATOM 712 N N . TYR A 1 91 ? -4.634 5.335 8.174 1.00 94.62 91 TYR A N 1
ATOM 713 C CA . TYR A 1 91 ? -5.912 4.851 8.674 1.00 94.62 91 TYR A CA 1
ATOM 714 C C . TYR A 1 91 ? -6.826 6.067 8.784 1.00 94.62 91 TYR A C 1
ATOM 716 O O . TYR A 1 91 ? -6.611 6.915 9.649 1.00 94.62 91 TYR A O 1
ATOM 724 N N . ILE A 1 92 ? -7.805 6.164 7.889 1.00 94.06 92 ILE A N 1
ATOM 725 C CA . ILE A 1 92 ? -8.727 7.295 7.776 1.00 94.06 92 ILE A CA 1
ATOM 726 C C . ILE A 1 92 ? -10.062 6.888 8.404 1.00 94.06 92 ILE A C 1
ATOM 728 O O . ILE A 1 92 ? -10.611 5.827 8.092 1.00 94.06 92 ILE A O 1
ATOM 732 N N . PHE A 1 93 ? -10.577 7.698 9.329 1.00 93.25 93 PHE A N 1
ATOM 733 C CA . PHE A 1 93 ? -11.770 7.361 10.101 1.00 93.25 93 PHE A CA 1
ATOM 734 C C . PHE A 1 93 ? -12.500 8.595 10.633 1.00 93.25 93 PHE A C 1
ATOM 736 O O . PHE A 1 93 ? -11.921 9.662 10.809 1.00 93.25 93 PHE A O 1
ATOM 743 N N . GLU A 1 94 ? -13.783 8.417 10.948 1.00 91.56 94 GLU A N 1
ATOM 744 C CA . GLU A 1 94 ? -14.541 9.361 11.765 1.00 91.56 94 GLU A CA 1
ATOM 745 C C . GLU A 1 94 ? -14.449 8.950 13.242 1.00 91.56 94 GLU A C 1
ATOM 747 O O . GLU A 1 94 ? -14.848 7.837 13.602 1.00 91.56 94 GLU A O 1
ATOM 752 N N . THR A 1 95 ? -13.954 9.850 14.097 1.00 93.06 95 THR A N 1
ATOM 753 C CA . THR A 1 95 ? -13.778 9.593 15.534 1.00 93.06 95 THR A CA 1
ATOM 754 C C . THR A 1 95 ? -15.077 9.096 16.182 1.00 93.06 95 THR A C 1
ATOM 756 O O . THR A 1 95 ? -16.127 9.737 16.072 1.00 93.06 95 THR A O 1
ATOM 759 N N . GLY A 1 96 ? -15.008 7.940 16.849 1.00 94.31 96 GLY A N 1
ATOM 760 C CA . GLY A 1 96 ? -16.126 7.306 17.556 1.00 94.31 96 GLY A CA 1
ATOM 761 C C . GLY A 1 96 ? -17.202 6.671 16.665 1.00 94.31 96 GLY A C 1
ATOM 762 O O . GLY A 1 96 ? -18.278 6.339 17.164 1.00 94.31 96 GLY A O 1
ATOM 763 N N . LYS A 1 97 ? -16.960 6.524 15.354 1.00 95.38 97 LYS A N 1
ATOM 764 C CA . LYS A 1 97 ? -17.916 5.908 14.409 1.00 95.38 97 LYS A CA 1
ATOM 765 C C . LYS A 1 97 ? -17.400 4.659 13.700 1.00 95.38 97 LYS A C 1
ATOM 767 O O . LYS A 1 97 ? -18.161 4.032 12.962 1.00 95.38 97 LYS A O 1
ATOM 772 N N . THR A 1 98 ? -16.132 4.311 13.876 1.00 95.44 98 THR A N 1
ATOM 773 C CA . THR A 1 98 ? -15.507 3.161 13.220 1.00 95.44 98 THR A CA 1
ATOM 774 C C . THR A 1 98 ? -15.161 2.076 14.232 1.00 95.44 98 THR A C 1
ATOM 776 O O . THR A 1 98 ? -14.892 2.332 15.404 1.00 95.44 98 THR A O 1
ATOM 779 N N . THR A 1 99 ? -15.196 0.833 13.766 1.00 97.50 99 THR A N 1
ATOM 780 C CA . THR A 1 99 ? -14.825 -0.348 14.545 1.00 97.50 99 THR A CA 1
ATOM 781 C C . THR A 1 99 ? -13.424 -0.787 14.137 1.00 97.50 99 THR A C 1
ATOM 783 O O . THR A 1 99 ? -13.106 -0.833 12.949 1.00 97.50 99 THR A O 1
ATOM 786 N N . ALA A 1 100 ? -12.573 -1.101 15.109 1.00 97.44 100 ALA A N 1
ATOM 787 C CA . ALA A 1 100 ? -11.251 -1.654 14.860 1.00 97.44 100 ALA A CA 1
ATOM 788 C C . ALA A 1 100 ? -11.344 -3.042 14.213 1.00 97.44 100 ALA A C 1
ATOM 790 O O . ALA A 1 100 ? -12.308 -3.784 14.412 1.00 97.44 100 ALA A O 1
ATOM 791 N N . PHE A 1 101 ? -10.307 -3.412 13.465 1.00 96.31 101 PHE A N 1
ATOM 792 C CA . PHE A 1 101 ? -10.211 -4.739 12.871 1.00 96.31 101 PHE A CA 1
ATOM 793 C C . PHE A 1 101 ? -10.219 -5.828 13.956 1.00 96.31 101 PHE A C 1
ATOM 795 O O . PHE A 1 101 ? -9.457 -5.717 14.924 1.00 96.31 101 PHE A O 1
ATOM 802 N N . PRO A 1 102 ? -11.037 -6.890 13.822 1.00 92.81 102 PRO A N 1
ATOM 803 C CA . PRO A 1 102 ? -10.949 -8.027 14.725 1.00 92.81 102 PRO A CA 1
ATOM 804 C C . PRO A 1 102 ? -9.595 -8.731 14.571 1.00 92.81 102 PRO A C 1
ATOM 806 O O . PRO A 1 102 ? -8.913 -8.631 13.549 1.00 92.81 102 PRO A O 1
ATOM 809 N N . LYS A 1 103 ? -9.199 -9.485 15.597 1.00 89.44 103 LYS A N 1
ATOM 810 C CA . LYS A 1 103 ? -7.962 -10.268 15.565 1.00 89.44 103 LYS A CA 1
ATOM 811 C C . LYS A 1 103 ? -7.958 -11.233 14.373 1.00 89.44 103 LYS A C 1
ATOM 813 O O . LYS A 1 103 ? -8.904 -11.995 14.192 1.00 89.44 103 LYS A O 1
ATOM 818 N N . GLY A 1 104 ? -6.877 -11.201 13.596 1.00 87.75 104 GLY A N 1
ATOM 819 C CA . GLY A 1 104 ? -6.682 -12.046 12.416 1.00 87.75 104 GLY A CA 1
ATOM 820 C C . GLY A 1 104 ? -7.474 -11.625 11.177 1.00 87.75 104 GLY A C 1
ATOM 821 O O . GLY A 1 104 ? -7.493 -12.368 10.191 1.00 87.75 104 GLY A O 1
ATOM 822 N N . PHE A 1 105 ? -8.120 -10.454 11.219 1.00 94.81 105 PHE A N 1
ATOM 823 C CA . PHE A 1 105 ? -8.732 -9.832 10.050 1.00 94.81 105 PHE A CA 1
ATOM 824 C C . PHE A 1 105 ? -7.715 -9.679 8.925 1.00 94.81 105 PHE A C 1
ATOM 826 O O . PHE A 1 105 ? -6.616 -9.163 9.150 1.00 94.81 105 PHE A O 1
ATOM 833 N N . ARG A 1 106 ? -8.094 -10.102 7.723 1.00 94.56 106 ARG A N 1
ATOM 834 C CA . ARG A 1 106 ? -7.265 -9.996 6.529 1.00 94.56 106 ARG A CA 1
ATOM 835 C C . ARG A 1 106 ? -8.118 -9.688 5.314 1.00 94.56 106 ARG A C 1
ATOM 837 O O . ARG A 1 106 ? -9.225 -10.193 5.210 1.00 94.56 106 ARG A O 1
ATOM 844 N N . MET A 1 107 ? -7.601 -8.884 4.399 1.00 96.19 107 MET A N 1
ATOM 845 C CA . MET A 1 107 ? -8.319 -8.535 3.177 1.00 96.19 107 MET A CA 1
ATOM 846 C C . MET A 1 107 ? -7.355 -8.215 2.045 1.00 96.19 107 MET A C 1
ATOM 848 O O . MET A 1 107 ? -6.244 -7.740 2.287 1.00 96.19 107 MET A O 1
ATOM 852 N N . ILE A 1 108 ? -7.843 -8.399 0.822 1.00 97.56 108 ILE A N 1
ATOM 853 C CA . ILE A 1 108 ? -7.193 -7.927 -0.399 1.00 97.56 108 ILE A CA 1
ATOM 854 C C . ILE A 1 108 ? -8.046 -6.798 -0.986 1.00 97.56 108 ILE A C 1
ATOM 856 O O . ILE A 1 108 ? -9.265 -6.924 -1.110 1.00 97.56 108 ILE A O 1
ATOM 860 N N . GLY A 1 109 ? -7.429 -5.668 -1.313 1.00 97.12 109 GLY A N 1
ATOM 861 C CA . GLY A 1 109 ? -8.081 -4.512 -1.930 1.00 97.12 109 GLY A CA 1
ATOM 862 C C . GLY A 1 109 ? -7.487 -4.188 -3.296 1.00 97.12 109 GLY A C 1
ATOM 863 O O . GLY A 1 109 ? -6.424 -4.682 -3.652 1.00 97.12 109 GLY A O 1
ATOM 864 N N . GLY A 1 110 ? -8.173 -3.352 -4.079 1.00 95.19 110 GLY A N 1
ATOM 865 C CA . GLY A 1 110 ? -7.669 -2.875 -5.376 1.00 95.19 110 GLY A CA 1
ATOM 866 C C . GLY A 1 110 ? -8.358 -3.441 -6.617 1.00 95.19 110 GLY A C 1
ATOM 867 O O . GLY A 1 110 ? -8.427 -2.743 -7.626 1.00 95.19 110 GLY A O 1
ATOM 868 N N . TYR A 1 111 ? -8.943 -4.644 -6.541 1.00 92.62 111 TYR A N 1
ATOM 869 C CA . TYR A 1 111 ? -9.558 -5.307 -7.704 1.00 92.62 111 TYR A CA 1
ATOM 870 C C . TYR A 1 111 ? -10.782 -4.578 -8.286 1.00 92.62 111 TYR A C 1
ATOM 872 O O . TYR A 1 111 ? -11.055 -4.698 -9.480 1.00 92.62 111 TYR A O 1
ATOM 880 N N . ASP A 1 112 ? -11.515 -3.806 -7.478 1.00 93.12 112 ASP A N 1
ATOM 881 C CA . ASP A 1 112 ? -12.520 -2.859 -7.978 1.00 93.12 112 ASP A CA 1
ATOM 882 C C . ASP A 1 112 ? -11.825 -1.532 -8.316 1.00 93.12 112 ASP A C 1
ATOM 884 O O . ASP A 1 112 ? -11.770 -0.617 -7.493 1.00 93.12 112 ASP A O 1
ATOM 888 N N . THR A 1 113 ? -11.251 -1.448 -9.520 1.00 90.56 113 THR A N 1
ATOM 889 C CA . THR A 1 113 ? -10.400 -0.323 -9.955 1.00 90.56 113 THR A CA 1
ATOM 890 C C . THR A 1 113 ? -11.124 1.023 -9.977 1.00 90.56 113 THR A C 1
ATOM 892 O O . THR A 1 113 ? -10.494 2.066 -9.824 1.00 90.56 113 THR A O 1
ATOM 895 N N . ASP A 1 114 ? -12.451 1.020 -10.142 1.00 88.88 114 ASP A N 1
ATOM 896 C CA . ASP A 1 114 ? -13.260 2.242 -10.096 1.00 88.88 114 ASP A CA 1
ATOM 897 C C . ASP A 1 114 ? -13.406 2.774 -8.662 1.00 88.88 114 ASP A C 1
ATOM 899 O O . ASP A 1 114 ? -13.608 3.976 -8.464 1.00 88.88 114 ASP A O 1
ATOM 903 N N . LYS A 1 115 ? -13.316 1.890 -7.659 1.00 93.75 115 LYS A N 1
ATOM 904 C CA . LYS A 1 115 ? -13.537 2.226 -6.248 1.00 93.75 115 LYS A CA 1
ATOM 905 C C . LYS A 1 115 ? -12.273 2.317 -5.413 1.00 93.75 115 LYS A C 1
ATOM 907 O O . LYS A 1 115 ? -12.278 3.097 -4.464 1.00 93.75 115 LYS A O 1
ATOM 912 N N . SER A 1 116 ? -11.230 1.567 -5.759 1.00 93.75 116 SER A N 1
ATOM 913 C CA . SER A 1 116 ? -9.932 1.600 -5.079 1.00 93.75 116 SER A CA 1
ATOM 914 C C . SER A 1 116 ? -9.176 2.904 -5.303 1.00 93.75 116 SER A C 1
ATOM 916 O O . SER A 1 116 ? -8.220 3.188 -4.586 1.00 93.75 116 SER A O 1
ATOM 918 N N . MET A 1 117 ? -9.603 3.698 -6.296 1.00 91.38 117 MET A N 1
ATOM 919 C CA . MET A 1 117 ? -9.012 4.993 -6.636 1.00 91.38 117 MET A CA 1
ATOM 920 C C . MET A 1 117 ? -7.488 4.907 -6.773 1.00 91.38 117 MET A C 1
ATOM 922 O O . MET A 1 117 ? -6.780 5.830 -6.379 1.00 91.38 117 MET A O 1
ATOM 926 N N . ALA A 1 118 ? -6.990 3.783 -7.294 1.00 95.12 118 ALA A N 1
ATOM 927 C CA . ALA A 1 118 ? -5.566 3.579 -7.459 1.00 95.12 118 ALA A CA 1
ATOM 928 C C . ALA A 1 118 ? -5.013 4.534 -8.524 1.00 95.12 118 ALA A C 1
ATOM 930 O O . ALA A 1 118 ? -5.590 4.664 -9.607 1.00 95.12 118 ALA A O 1
ATOM 931 N N . PHE A 1 119 ? -3.898 5.198 -8.231 1.00 93.81 119 PHE A N 1
ATOM 932 C CA . PHE A 1 119 ? -3.223 6.068 -9.192 1.00 93.81 119 PHE A CA 1
ATOM 933 C C . PHE A 1 119 ? -1.714 6.085 -8.975 1.00 93.81 119 PHE A C 1
ATOM 935 O O . PHE A 1 119 ? -1.230 5.789 -7.884 1.00 93.81 119 PHE A O 1
ATOM 942 N N . ALA A 1 120 ? -1.000 6.464 -10.032 1.00 95.94 120 ALA A N 1
ATOM 943 C CA . ALA A 1 120 ? 0.436 6.683 -10.047 1.00 95.94 120 ALA A CA 1
ATOM 944 C C . ALA A 1 120 ? 0.706 8.127 -10.505 1.00 95.94 120 ALA A C 1
ATOM 946 O O . ALA A 1 120 ? 0.406 8.497 -11.643 1.00 95.94 120 ALA A O 1
ATOM 947 N N . GLU A 1 121 ? 1.211 8.960 -9.602 1.00 94.25 121 GLU A N 1
ATOM 948 C CA . GLU A 1 121 ? 1.511 10.371 -9.827 1.00 94.25 121 GLU A CA 1
ATOM 949 C C . GLU A 1 121 ? 3.015 10.573 -10.018 1.00 94.25 121 GLU A C 1
ATOM 951 O O . GLU A 1 121 ? 3.831 10.169 -9.193 1.00 94.25 121 GLU A O 1
ATOM 956 N N . CYS A 1 122 ? 3.379 11.200 -11.135 1.00 94.00 122 CYS A N 1
ATOM 957 C CA . CYS A 1 122 ? 4.761 11.492 -11.495 1.00 94.00 122 CYS A CA 1
ATOM 958 C C . CYS A 1 122 ? 5.097 12.927 -11.081 1.00 94.00 122 CYS A C 1
ATOM 960 O O . CYS A 1 122 ? 4.618 13.885 -11.696 1.00 94.00 122 CYS A O 1
ATOM 962 N N . VAL A 1 123 ? 5.900 13.075 -10.030 1.00 92.56 123 VAL A N 1
ATOM 963 C CA . VAL A 1 123 ? 6.282 14.364 -9.446 1.00 92.56 123 VAL A CA 1
ATOM 964 C C . VAL A 1 123 ? 7.520 14.902 -10.161 1.00 92.56 123 VAL A C 1
ATOM 966 O O . VAL A 1 123 ? 8.516 14.197 -10.316 1.00 92.56 123 VAL A O 1
ATOM 969 N N . ASN A 1 124 ? 7.460 16.162 -10.601 1.00 92.12 124 ASN A N 1
ATOM 970 C CA . ASN A 1 124 ? 8.487 16.806 -11.433 1.00 92.12 124 ASN A CA 1
ATOM 971 C C . ASN A 1 124 ? 8.850 15.966 -12.676 1.00 92.12 124 ASN A C 1
ATOM 973 O O . ASN A 1 124 ? 9.981 15.488 -12.809 1.00 92.12 124 ASN A O 1
ATOM 977 N N . PRO A 1 125 ? 7.896 15.750 -13.599 1.00 93.62 125 PRO A N 1
ATOM 978 C CA . PRO A 1 125 ? 8.133 14.908 -14.758 1.00 93.62 125 PRO A CA 1
ATOM 979 C C . PRO A 1 125 ? 9.211 15.502 -15.671 1.00 93.62 125 PRO A C 1
ATOM 981 O O . PRO A 1 125 ? 9.242 16.702 -15.951 1.00 93.62 125 PRO A O 1
ATOM 984 N N . SER A 1 126 ? 10.061 14.629 -16.194 1.00 91.25 126 SER A N 1
ATOM 985 C CA . SER A 1 126 ? 11.077 14.925 -17.195 1.00 91.25 126 SER A CA 1
ATOM 986 C C . SER A 1 126 ? 10.979 13.930 -18.360 1.00 91.25 126 SER A C 1
ATOM 988 O O . SER A 1 126 ? 10.348 12.872 -18.240 1.00 91.25 126 SER A O 1
ATOM 990 N N . PRO A 1 127 ? 11.545 14.260 -19.535 1.00 87.69 127 PRO A N 1
ATOM 991 C CA . PRO A 1 127 ? 11.560 13.329 -20.652 1.00 87.69 127 PRO A CA 1
ATOM 992 C C . PRO A 1 127 ? 12.219 12.000 -20.260 1.00 87.69 127 PRO A C 1
ATOM 994 O O . PRO A 1 127 ? 13.297 11.979 -19.670 1.00 87.69 127 PRO A O 1
ATOM 997 N N . CYS A 1 128 ? 11.565 10.898 -20.619 1.00 81.12 128 CYS A N 1
ATOM 998 C CA . CYS A 1 128 ? 12.150 9.560 -20.587 1.00 81.12 128 CYS A CA 1
ATOM 999 C C . CYS A 1 128 ? 13.415 9.495 -21.455 1.00 81.12 128 CYS A C 1
ATOM 1001 O O . CYS A 1 128 ? 13.584 10.262 -22.411 1.00 81.12 128 CYS A O 1
ATOM 1003 N N . GLU A 1 129 ? 14.313 8.571 -21.122 1.00 76.19 129 GLU A N 1
ATOM 1004 C CA . GLU A 1 129 ? 15.550 8.389 -21.877 1.00 76.19 129 GLU A CA 1
ATOM 1005 C C . GLU A 1 129 ? 15.259 7.967 -23.327 1.00 76.19 129 GLU A C 1
ATOM 1007 O O . GLU A 1 129 ? 14.298 7.251 -23.626 1.00 76.19 129 GLU A O 1
ATOM 1012 N N . ALA A 1 130 ? 16.072 8.467 -24.264 1.00 66.88 130 ALA A N 1
ATOM 1013 C CA . ALA A 1 130 ? 15.821 8.306 -25.691 1.00 66.88 130 ALA A CA 1
ATOM 1014 C C . ALA A 1 130 ? 15.805 6.819 -26.094 1.00 66.88 130 ALA A C 1
ATOM 1016 O O . ALA A 1 130 ? 16.842 6.163 -26.087 1.00 66.88 130 ALA A O 1
ATOM 1017 N N . GLY A 1 131 ? 14.631 6.322 -26.497 1.00 63.38 131 GLY A N 1
ATOM 1018 C CA . GLY A 1 131 ? 14.416 4.938 -26.941 1.00 63.38 131 GLY A CA 1
ATOM 1019 C C . GLY A 1 131 ? 13.600 4.067 -25.978 1.00 63.38 131 GLY A C 1
ATOM 1020 O O . GLY A 1 131 ? 13.065 3.055 -26.420 1.00 63.38 131 GLY A O 1
ATOM 1021 N N . ASP A 1 132 ? 13.417 4.491 -24.722 1.00 70.06 132 ASP A N 1
ATOM 1022 C CA . ASP A 1 132 ? 12.848 3.660 -23.643 1.00 70.06 132 ASP A CA 1
ATOM 1023 C C . ASP A 1 132 ? 11.487 4.169 -23.122 1.00 70.06 132 ASP A C 1
ATOM 1025 O O . ASP A 1 132 ? 11.031 3.817 -22.049 1.00 70.06 132 ASP A O 1
ATOM 1029 N N . CYS A 1 133 ? 10.790 5.019 -23.878 1.00 78.38 133 CYS A N 1
ATOM 1030 C CA . CYS A 1 133 ? 9.517 5.634 -23.459 1.00 78.38 133 CYS A CA 1
ATOM 1031 C C . CYS A 1 133 ? 8.271 4.756 -23.686 1.00 78.38 133 CYS A C 1
ATOM 1033 O O . CYS A 1 133 ? 7.139 5.226 -23.565 1.00 78.38 133 CYS A O 1
ATOM 1035 N N . TYR A 1 134 ? 8.460 3.520 -24.135 1.00 87.12 134 TYR A N 1
ATOM 1036 C CA . TYR A 1 134 ? 7.370 2.617 -24.490 1.00 87.12 134 TYR A CA 1
ATOM 1037 C C . TYR A 1 134 ? 6.931 1.804 -23.273 1.00 87.12 134 TYR A C 1
ATOM 1039 O O . TYR A 1 134 ? 7.774 1.393 -22.490 1.00 87.12 134 TYR A O 1
ATOM 1047 N N . SER A 1 135 ? 5.633 1.529 -23.151 1.00 91.25 135 SER A N 1
ATOM 1048 C CA . SER A 1 135 ? 5.074 0.609 -22.159 1.00 91.25 135 SER A CA 1
ATOM 1049 C C . SER A 1 135 ? 3.811 -0.038 -22.722 1.00 91.25 135 SER A C 1
ATOM 1051 O O . SER A 1 135 ? 3.044 0.623 -23.425 1.00 91.25 135 SER A O 1
ATOM 1053 N N . GLU A 1 136 ? 3.588 -1.313 -22.405 1.00 89.81 136 GLU A N 1
ATOM 1054 C CA . GLU A 1 136 ? 2.284 -1.976 -22.583 1.00 89.81 136 GLU A CA 1
ATOM 1055 C C . GLU A 1 136 ? 1.408 -1.875 -21.326 1.00 89.81 136 GLU A C 1
ATOM 1057 O O . GLU A 1 136 ? 0.212 -2.149 -21.376 1.00 89.81 136 GLU A O 1
ATOM 1062 N N . ASN A 1 137 ? 1.994 -1.478 -20.196 1.00 92.81 137 ASN A N 1
ATOM 1063 C CA . ASN A 1 137 ? 1.269 -1.245 -18.960 1.00 92.81 137 ASN A CA 1
ATOM 1064 C C . ASN A 1 137 ? 0.627 0.147 -18.977 1.00 92.81 137 ASN A C 1
ATOM 1066 O O . ASN A 1 137 ? 1.297 1.134 -19.290 1.00 92.81 137 ASN A O 1
ATOM 1070 N N . GLU A 1 138 ? -0.651 0.222 -18.610 1.00 91.94 138 GLU A N 1
ATOM 1071 C CA . GLU A 1 138 ? -1.433 1.466 -18.635 1.00 91.94 138 GLU A CA 1
ATOM 1072 C C . GLU A 1 138 ? -1.507 2.176 -17.273 1.00 91.94 138 GLU A C 1
ATOM 1074 O O . GLU A 1 138 ? -2.031 3.286 -17.188 1.00 91.94 138 GLU A O 1
ATOM 1079 N N . PHE A 1 139 ? -1.011 1.549 -16.203 1.00 95.94 139 PHE A N 1
ATOM 1080 C CA . PHE A 1 139 ? -1.051 2.105 -14.850 1.00 95.94 139 PHE A CA 1
ATOM 1081 C C . PHE A 1 139 ? 0.116 3.057 -14.586 1.00 95.94 139 PHE A C 1
ATOM 1083 O O . PHE A 1 139 ? -0.071 4.134 -14.021 1.00 95.94 139 PHE A O 1
ATOM 1090 N N . PHE A 1 140 ? 1.321 2.662 -14.997 1.00 96.56 140 PHE A N 1
ATOM 1091 C CA . PHE A 1 140 ? 2.537 3.418 -14.723 1.00 96.56 140 PHE A CA 1
ATOM 1092 C C . PHE A 1 140 ? 2.795 4.519 -15.769 1.00 96.56 140 PHE A C 1
ATOM 1094 O O . PHE A 1 140 ? 2.646 4.278 -16.970 1.00 96.56 140 PHE A O 1
ATOM 1101 N N . PRO A 1 141 ? 3.237 5.724 -15.357 1.00 94.31 141 PRO A N 1
ATOM 1102 C CA . PRO A 1 141 ? 3.649 6.772 -16.285 1.00 94.31 141 PRO A CA 1
ATOM 1103 C C . PRO A 1 141 ? 4.854 6.334 -17.120 1.00 94.31 141 PRO A C 1
ATOM 1105 O O . PRO A 1 141 ? 5.821 5.789 -16.595 1.00 94.31 141 PRO A O 1
ATOM 1108 N N . THR A 1 142 ? 4.855 6.635 -18.416 1.00 93.12 142 THR A N 1
ATOM 1109 C CA . THR A 1 142 ? 6.023 6.374 -19.276 1.00 93.12 142 THR A CA 1
ATOM 1110 C C . THR A 1 142 ? 7.097 7.458 -19.180 1.00 93.12 142 THR A C 1
ATOM 1112 O O . THR A 1 142 ? 8.207 7.272 -19.674 1.00 93.12 142 THR A O 1
ATOM 1115 N N . THR A 1 143 ? 6.794 8.592 -18.550 1.00 92.31 143 THR A N 1
ATOM 1116 C CA . THR A 1 143 ? 7.730 9.699 -18.320 1.00 92.31 143 THR A CA 1
ATOM 1117 C C . THR A 1 143 ? 8.594 9.459 -17.090 1.00 92.31 143 THR A C 1
ATOM 1119 O O . THR A 1 143 ? 8.130 8.874 -16.115 1.00 92.31 143 THR A O 1
ATOM 1122 N N . LYS A 1 144 ? 9.826 9.970 -17.117 1.00 94.31 144 LYS A N 1
ATOM 1123 C CA . LYS A 1 144 ? 10.719 9.994 -15.956 1.00 94.31 144 LYS A CA 1
ATOM 1124 C C . LYS A 1 144 ? 10.209 11.008 -14.925 1.00 94.31 144 LYS A C 1
ATOM 1126 O O . LYS A 1 144 ? 9.642 12.025 -15.317 1.00 94.31 144 LYS A O 1
ATOM 1131 N N . CYS A 1 145 ? 10.445 10.782 -13.638 1.00 93.81 145 CYS A N 1
ATOM 1132 C CA . CYS A 1 145 ? 10.222 11.776 -12.582 1.00 93.81 145 CYS A CA 1
ATOM 1133 C C . CYS A 1 145 ? 11.257 11.654 -11.466 1.00 93.81 145 CYS A C 1
ATOM 1135 O O . CYS A 1 145 ? 11.913 10.621 -11.304 1.00 93.81 145 CYS A O 1
ATOM 1137 N N . ASP A 1 146 ? 11.358 12.714 -10.668 1.00 93.62 146 ASP A N 1
ATOM 1138 C CA . ASP A 1 146 ? 12.130 12.691 -9.424 1.00 93.62 146 ASP A CA 1
ATOM 1139 C C . ASP A 1 146 ? 11.525 11.694 -8.424 1.00 93.62 146 ASP A C 1
ATOM 1141 O O . ASP A 1 146 ? 12.249 10.995 -7.716 1.00 93.62 146 ASP A O 1
ATOM 1145 N N . GLU A 1 147 ? 10.195 11.602 -8.406 1.00 93.12 147 GLU A N 1
ATOM 1146 C CA . GLU A 1 147 ? 9.429 10.699 -7.557 1.00 93.12 147 GLU A CA 1
ATOM 1147 C C . GLU A 1 147 ? 8.191 10.196 -8.300 1.00 93.12 147 GLU A C 1
ATOM 1149 O O . GLU A 1 147 ? 7.439 10.977 -8.888 1.00 93.12 147 GLU A O 1
ATOM 1154 N N . LEU A 1 148 ? 7.970 8.885 -8.248 1.00 96.06 148 LEU A N 1
ATOM 1155 C CA . LEU A 1 148 ? 6.677 8.292 -8.547 1.00 96.06 148 LEU A CA 1
ATOM 1156 C C . LEU A 1 148 ? 5.976 7.956 -7.235 1.00 96.06 148 LEU A C 1
ATOM 1158 O O . LEU A 1 148 ? 6.432 7.069 -6.512 1.00 96.06 148 LEU A O 1
ATOM 1162 N N . GLU A 1 149 ? 4.853 8.615 -6.966 1.00 95.00 149 GLU A N 1
ATOM 1163 C CA . GLU A 1 149 ? 3.960 8.278 -5.861 1.00 95.00 149 GLU A CA 1
ATOM 1164 C C . GLU A 1 149 ? 2.829 7.390 -6.379 1.00 95.00 149 GLU A C 1
ATOM 1166 O O . GLU A 1 149 ? 2.050 7.785 -7.244 1.00 95.00 149 GLU A O 1
ATOM 1171 N N . VAL A 1 150 ? 2.712 6.181 -5.842 1.00 96.88 150 VAL A N 1
ATOM 1172 C CA . VAL A 1 150 ? 1.601 5.280 -6.145 1.00 96.88 150 VAL A CA 1
ATOM 1173 C C . VAL A 1 150 ? 0.734 5.146 -4.916 1.00 96.88 150 VAL A C 1
ATOM 1175 O O . VAL A 1 150 ? 1.248 4.898 -3.827 1.00 96.88 150 VAL A O 1
ATOM 1178 N N . SER A 1 151 ? -0.582 5.264 -5.081 1.00 95.19 151 SER A N 1
ATOM 1179 C CA . SER A 1 151 ? -1.513 5.098 -3.971 1.00 95.19 151 SER A CA 1
ATOM 1180 C C . SER A 1 151 ? -2.766 4.318 -4.334 1.00 95.19 151 SER A C 1
ATOM 1182 O O . SER A 1 151 ? -3.110 4.182 -5.506 1.00 95.19 151 SER A O 1
ATOM 1184 N N . MET A 1 152 ? -3.436 3.789 -3.310 1.00 96.06 152 MET A N 1
ATOM 1185 C CA . MET A 1 152 ? -4.765 3.184 -3.402 1.00 96.06 152 MET A CA 1
ATOM 1186 C C . MET A 1 152 ? -5.510 3.266 -2.070 1.00 96.06 152 MET A C 1
ATOM 1188 O O . MET A 1 152 ? -4.892 3.404 -1.011 1.00 96.06 152 MET A O 1
ATOM 1192 N N . THR A 1 153 ? -6.829 3.095 -2.107 1.00 96.06 153 THR A N 1
ATOM 1193 C CA . THR A 1 153 ? -7.663 2.876 -0.922 1.00 96.06 153 THR A CA 1
ATOM 1194 C C . THR A 1 153 ? -8.174 1.438 -0.850 1.00 96.06 153 THR A C 1
ATOM 1196 O O . THR A 1 153 ? -8.611 0.834 -1.835 1.00 96.06 153 THR A O 1
ATOM 1199 N N . MET A 1 154 ? -8.155 0.892 0.361 1.00 98.00 154 MET A N 1
ATOM 1200 C CA . MET A 1 154 ? -8.735 -0.403 0.701 1.00 98.00 154 MET A CA 1
ATOM 1201 C C . MET A 1 154 ? -10.236 -0.259 1.024 1.00 98.00 154 MET A C 1
ATOM 1203 O O . MET A 1 154 ? -10.685 0.832 1.398 1.00 98.00 154 MET A O 1
ATOM 1207 N N . PRO A 1 155 ? -11.021 -1.346 0.926 1.00 98.12 155 PRO A N 1
ATOM 1208 C CA . PRO A 1 155 ? -12.397 -1.393 1.420 1.00 98.12 155 PRO A CA 1
ATOM 1209 C C . PRO A 1 155 ? -12.530 -0.943 2.887 1.00 98.12 155 PRO A C 1
ATOM 1211 O O . PRO A 1 155 ? -11.650 -1.204 3.707 1.00 98.12 155 PRO A O 1
ATOM 1214 N N . ASN A 1 156 ? -13.644 -0.286 3.227 1.00 97.75 156 ASN A N 1
ATOM 1215 C CA . ASN A 1 156 ? -13.889 0.299 4.556 1.00 97.75 156 ASN A CA 1
ATOM 1216 C C . ASN A 1 156 ? -15.236 -0.099 5.195 1.00 97.75 156 ASN A C 1
ATOM 1218 O O . ASN A 1 156 ? -15.639 0.457 6.219 1.00 97.75 156 ASN A O 1
ATOM 1222 N N . CYS A 1 157 ? -15.921 -1.083 4.621 1.00 98.50 157 CYS A N 1
ATOM 1223 C CA . CYS A 1 157 ? -17.129 -1.690 5.168 1.00 98.50 157 CYS A CA 1
ATOM 1224 C C . CYS A 1 157 ? -16.929 -3.197 5.310 1.00 98.50 157 CYS A C 1
ATOM 1226 O O . CYS A 1 157 ? -16.442 -3.848 4.390 1.00 98.50 157 CYS A O 1
ATOM 1228 N N . TRP A 1 158 ? -17.325 -3.752 6.449 1.00 98.69 158 TRP A N 1
ATOM 1229 C CA . TRP A 1 158 ? -17.154 -5.152 6.821 1.00 98.69 158 TRP A CA 1
ATOM 1230 C C . TRP A 1 158 ? -18.512 -5.812 7.091 1.00 98.69 158 TRP A C 1
ATOM 1232 O O . TRP A 1 158 ? -19.437 -5.178 7.605 1.00 98.69 158 TRP A O 1
ATOM 1242 N N . ASP A 1 159 ? -18.647 -7.101 6.770 1.00 98.31 159 ASP A N 1
ATOM 1243 C CA . ASP A 1 159 ? -19.872 -7.875 7.025 1.00 98.31 159 ASP A CA 1
ATOM 1244 C C . ASP A 1 159 ? -20.183 -8.115 8.512 1.00 98.31 159 ASP A C 1
ATOM 1246 O O . ASP A 1 159 ? -21.289 -8.535 8.856 1.00 98.31 159 ASP A O 1
ATOM 1250 N N . GLY A 1 160 ? -19.235 -7.807 9.402 1.00 97.44 160 GLY A N 1
ATOM 1251 C CA . GLY A 1 160 ? -19.393 -7.929 10.849 1.00 97.44 160 GLY A CA 1
ATOM 1252 C C . GLY A 1 160 ? -19.218 -9.348 11.389 1.00 97.44 160 GLY A C 1
ATOM 1253 O O . GLY A 1 160 ? -19.428 -9.570 12.582 1.00 97.44 160 GLY A O 1
ATOM 1254 N N . VAL A 1 161 ? -18.869 -10.316 10.536 1.00 96.69 161 VAL A N 1
ATOM 1255 C CA . VAL A 1 161 ? -18.816 -11.738 10.894 1.00 96.69 161 VAL A CA 1
ATOM 1256 C C . VAL A 1 161 ? -17.484 -12.376 10.515 1.00 96.69 161 VAL A C 1
ATOM 1258 O O . VAL A 1 161 ? -16.869 -13.048 11.342 1.00 96.69 161 VAL A O 1
ATOM 1261 N N . ARG A 1 162 ? -17.038 -12.214 9.268 1.00 96.81 162 ARG A N 1
ATOM 1262 C CA . ARG A 1 162 ? -15.913 -12.966 8.704 1.00 96.81 162 ARG A CA 1
ATOM 1263 C C . ARG A 1 162 ? -14.617 -12.174 8.785 1.00 96.81 162 ARG A C 1
ATOM 1265 O O . ARG A 1 162 ? -14.532 -11.089 8.237 1.00 96.81 162 ARG A O 1
ATOM 1272 N N . ILE A 1 163 ? -13.584 -12.745 9.395 1.00 95.12 163 ILE A N 1
ATOM 1273 C CA . ILE A 1 163 ? -12.228 -12.166 9.371 1.00 95.12 163 ILE A CA 1
ATOM 1274 C C . ILE A 1 163 ? -11.499 -12.391 8.036 1.00 95.12 163 ILE A C 1
ATOM 1276 O O . ILE A 1 163 ? -10.426 -11.834 7.839 1.00 95.12 163 ILE A O 1
ATOM 1280 N N . ASP A 1 164 ? -12.055 -13.255 7.181 1.00 95.00 164 ASP A N 1
ATOM 1281 C CA . ASP A 1 164 ? -11.570 -13.616 5.850 1.00 95.00 164 ASP A CA 1
ATOM 1282 C C . ASP A 1 164 ? -12.709 -14.268 5.032 1.00 95.00 164 ASP A C 1
ATOM 1284 O O . ASP A 1 164 ? -13.643 -14.846 5.601 1.00 95.00 164 ASP A O 1
ATOM 1288 N N . SER A 1 165 ? -12.628 -14.236 3.701 1.00 95.31 165 SER A N 1
ATOM 1289 C CA . SER A 1 165 ? -13.592 -14.865 2.785 1.00 95.31 165 SER A CA 1
ATOM 1290 C C . SER A 1 165 ? -12.943 -15.783 1.751 1.00 95.31 165 SER A C 1
ATOM 1292 O O . SER A 1 165 ? -13.229 -15.690 0.559 1.00 95.31 165 SER A O 1
ATOM 1294 N N . ALA A 1 166 ? -12.098 -16.715 2.191 1.00 91.12 166 ALA A N 1
ATOM 1295 C CA . ALA A 1 166 ? -11.579 -17.763 1.317 1.00 91.12 166 ALA A CA 1
ATOM 1296 C C . ALA A 1 166 ? -12.704 -18.449 0.492 1.00 91.12 166 ALA A C 1
ATOM 1298 O O . ALA A 1 166 ? -13.774 -18.756 1.035 1.00 91.12 166 ALA A O 1
ATOM 1299 N N . PRO A 1 167 ? -12.483 -18.726 -0.807 1.00 91.19 167 PRO A N 1
ATOM 1300 C CA . PRO A 1 167 ? -11.207 -18.605 -1.520 1.00 91.19 167 PRO A CA 1
ATOM 1301 C C . PRO A 1 167 ? -10.965 -17.237 -2.183 1.00 91.19 167 PRO A C 1
ATOM 1303 O O . PRO A 1 167 ? -9.947 -17.073 -2.842 1.00 91.19 167 PRO A O 1
ATOM 1306 N N . ASP A 1 168 ? -11.900 -16.287 -2.090 1.00 91.81 168 ASP A N 1
ATOM 1307 C CA . ASP A 1 168 ? -11.781 -14.998 -2.788 1.00 91.81 168 ASP A CA 1
ATOM 1308 C C . ASP A 1 168 ? -11.116 -13.897 -1.957 1.00 91.81 168 ASP A C 1
ATOM 1310 O O . ASP A 1 168 ? -10.673 -12.909 -2.536 1.00 91.81 168 ASP A O 1
ATOM 1314 N N . HIS A 1 169 ? -11.083 -14.049 -0.627 1.00 94.69 169 HIS A N 1
ATOM 1315 C CA . HIS A 1 169 ? -10.455 -13.142 0.345 1.00 94.69 169 HIS A CA 1
ATOM 1316 C C . HIS A 1 169 ? -10.896 -11.662 0.256 1.00 94.69 169 HIS A C 1
ATOM 1318 O O . HIS A 1 169 ? -10.276 -10.773 0.840 1.00 94.69 169 HIS A O 1
ATOM 1324 N N . THR A 1 170 ? -11.999 -11.392 -0.448 1.00 96.62 170 THR A N 1
ATOM 1325 C CA . THR A 1 170 ? -12.492 -10.050 -0.800 1.00 96.62 170 THR A CA 1
ATOM 1326 C C . THR A 1 170 ? -13.979 -9.863 -0.471 1.00 96.62 170 THR A C 1
ATOM 1328 O O . THR A 1 170 ? -14.379 -8.789 -0.041 1.00 96.62 170 THR A O 1
ATOM 1331 N N . SER A 1 171 ? -14.810 -10.906 -0.571 1.00 97.50 171 SER A N 1
ATOM 1332 C CA . SER A 1 171 ? -16.273 -10.863 -0.384 1.00 97.50 171 SER A CA 1
ATOM 1333 C C . SER A 1 171 ? -16.779 -10.559 1.035 1.00 97.50 171 SER A C 1
ATOM 1335 O O . SER A 1 171 ? -17.995 -10.535 1.241 1.00 97.50 171 SER A O 1
ATOM 1337 N N . HIS A 1 172 ? -15.912 -10.448 2.043 1.00 97.94 172 HIS A N 1
ATOM 1338 C CA . HIS A 1 172 ? -16.296 -10.037 3.405 1.00 97.94 172 HIS A CA 1
ATOM 1339 C C . HIS A 1 172 ? -16.103 -8.539 3.657 1.00 97.94 172 HIS A C 1
ATOM 1341 O O . HIS A 1 172 ? -16.480 -8.053 4.727 1.00 97.94 172 HIS A O 1
ATOM 1347 N N . VAL A 1 173 ? -15.541 -7.815 2.688 1.00 98.44 173 VAL A N 1
ATOM 1348 C CA . VAL A 1 173 ? -15.361 -6.368 2.736 1.00 98.44 173 VAL A CA 1
ATOM 1349 C C . VAL A 1 173 ? -15.934 -5.698 1.494 1.00 98.44 173 VAL A C 1
ATOM 1351 O O . VAL A 1 173 ? -16.042 -6.292 0.427 1.00 98.44 173 VAL A O 1
ATOM 1354 N N . GLN A 1 174 ? -16.295 -4.427 1.629 1.00 98.06 174 GLN A N 1
ATOM 1355 C CA . GLN A 1 174 ? -16.825 -3.618 0.542 1.00 98.06 174 GLN A CA 1
ATOM 1356 C C . GLN A 1 174 ? -16.397 -2.157 0.712 1.00 98.06 174 GLN A C 1
ATOM 1358 O O . GLN A 1 174 ? -16.147 -1.683 1.820 1.00 98.06 174 GLN A O 1
ATOM 1363 N N . TYR A 1 175 ? -16.311 -1.424 -0.393 1.00 97.88 175 TYR A N 1
ATOM 1364 C CA . TYR A 1 175 ? -16.175 0.031 -0.357 1.00 97.88 175 TYR A CA 1
ATOM 1365 C C . TYR A 1 175 ? -17.508 0.679 0.037 1.00 97.88 175 TYR A C 1
ATOM 1367 O O . TYR A 1 175 ? -18.563 0.272 -0.460 1.00 97.88 175 TYR A O 1
ATOM 1375 N N . ALA A 1 176 ? -17.453 1.695 0.895 1.00 96.75 176 ALA A N 1
ATOM 1376 C CA . ALA A 1 176 ? -18.599 2.545 1.203 1.00 96.75 176 ALA A CA 1
ATOM 1377 C C . ALA A 1 176 ? -19.090 3.329 -0.030 1.00 96.75 176 ALA A C 1
ATOM 1379 O O . ALA A 1 176 ? -18.427 3.378 -1.073 1.00 96.75 176 ALA A O 1
ATOM 1380 N N . ASP A 1 177 ? -20.251 3.971 0.095 1.00 91.81 177 ASP A N 1
ATOM 1381 C CA . ASP A 1 177 ? -20.805 4.838 -0.947 1.00 91.81 177 ASP A CA 1
ATOM 1382 C C . ASP A 1 177 ? -19.808 5.923 -1.396 1.00 91.81 177 ASP A C 1
ATOM 1384 O O . ASP A 1 177 ? -19.114 6.541 -0.586 1.00 91.81 177 ASP A O 1
ATOM 1388 N N . ASP A 1 178 ? -19.739 6.152 -2.714 1.00 88.31 178 ASP A N 1
ATOM 1389 C CA . ASP A 1 178 ? -18.758 7.036 -3.371 1.00 88.31 178 ASP A CA 1
ATOM 1390 C C . ASP A 1 178 ? -17.276 6.705 -3.031 1.00 88.31 178 ASP A C 1
ATOM 1392 O O . ASP A 1 178 ? -16.395 7.527 -3.284 1.00 88.31 178 ASP A O 1
ATOM 1396 N N . SER A 1 179 ? -16.993 5.517 -2.471 1.00 89.19 179 SER A N 1
ATOM 1397 C CA . SER A 1 179 ? -15.697 5.110 -1.893 1.00 89.19 179 SER A CA 1
ATOM 1398 C C . SER A 1 179 ? -15.163 6.045 -0.801 1.00 89.19 179 SER A C 1
ATOM 1400 O O . SER A 1 179 ? -13.970 6.025 -0.485 1.00 89.19 179 SER A O 1
ATOM 1402 N N . ALA A 1 180 ? -16.029 6.872 -0.218 1.00 89.38 180 ALA A N 1
ATOM 1403 C CA . ALA A 1 180 ? -15.645 7.831 0.803 1.00 89.38 180 ALA A CA 1
ATOM 1404 C C . ALA A 1 180 ? -15.471 7.138 2.163 1.00 89.38 180 ALA A C 1
ATOM 1406 O O . ALA A 1 180 ? -16.271 6.278 2.538 1.00 89.38 180 ALA A O 1
ATOM 1407 N N . PHE A 1 181 ? -14.458 7.531 2.939 1.00 90.19 181 PHE A N 1
ATOM 1408 C CA . PHE A 1 181 ? -14.220 6.949 4.266 1.00 90.19 181 PHE A CA 1
ATOM 1409 C C . PHE A 1 181 ? -15.405 7.169 5.231 1.00 90.19 181 PHE A C 1
ATOM 1411 O O . PHE A 1 181 ? -15.687 6.319 6.077 1.00 90.19 181 PHE A O 1
ATOM 1418 N N . ASP A 1 182 ? -16.113 8.293 5.082 1.00 91.75 182 ASP A N 1
ATOM 1419 C CA . ASP A 1 182 ? -17.311 8.679 5.832 1.00 91.75 182 ASP A CA 1
ATOM 1420 C C . ASP A 1 182 ? -18.616 8.246 5.140 1.00 91.75 182 ASP A C 1
ATOM 1422 O O . ASP A 1 182 ? -19.697 8.399 5.713 1.00 91.75 182 ASP A O 1
ATOM 1426 N N . GLY A 1 183 ? -18.523 7.642 3.951 1.00 93.56 183 GLY A N 1
ATOM 1427 C CA . GLY A 1 183 ? -19.655 7.128 3.190 1.00 93.56 183 GLY A CA 1
ATOM 1428 C C . GLY A 1 183 ? -20.473 6.097 3.968 1.00 93.56 183 GLY A C 1
ATOM 1429 O O . GLY A 1 183 ? -20.002 5.481 4.930 1.00 93.56 183 GLY A O 1
ATOM 1430 N N . GLU A 1 184 ? -21.726 5.913 3.563 1.00 96.75 184 GLU A N 1
ATOM 1431 C CA . GLU A 1 184 ? -22.582 4.895 4.162 1.00 96.75 184 GLU A CA 1
ATOM 1432 C C . GLU A 1 184 ? -22.161 3.506 3.690 1.00 96.75 184 GLU A C 1
ATOM 1434 O O . GLU A 1 184 ? -21.811 3.295 2.524 1.00 96.75 184 GLU A O 1
ATOM 1439 N N . CYS A 1 185 ? -22.189 2.555 4.618 1.00 98.12 185 CYS A N 1
ATOM 1440 C CA . CYS A 1 185 ? -21.912 1.170 4.295 1.00 98.12 185 CYS A CA 1
ATOM 1441 C C . CYS A 1 185 ? -23.165 0.480 3.743 1.00 98.12 185 CYS A C 1
ATOM 1443 O O . CYS A 1 185 ? -24.270 0.718 4.242 1.00 98.12 185 CYS A O 1
ATOM 1445 N N . PRO A 1 186 ? -23.026 -0.405 2.740 1.00 97.56 186 PRO A N 1
ATOM 1446 C CA . PRO A 1 186 ? -24.163 -1.151 2.223 1.00 97.56 186 PRO A CA 1
ATOM 1447 C C . PRO A 1 186 ? -24.701 -2.119 3.280 1.00 97.56 186 PRO A C 1
ATOM 1449 O O . PRO A 1 186 ? -23.955 -2.615 4.121 1.00 97.56 186 PRO A O 1
ATOM 1452 N N . GLU A 1 187 ? -25.988 -2.467 3.191 1.00 97.69 187 GLU A N 1
ATOM 1453 C CA . GLU A 1 187 ? -26.641 -3.371 4.156 1.00 97.69 187 GLU A CA 1
ATOM 1454 C C . GLU A 1 187 ? -25.953 -4.743 4.277 1.00 97.69 187 GLU A C 1
ATOM 1456 O O . GLU A 1 187 ? -26.037 -5.382 5.323 1.00 97.69 187 GLU A O 1
ATOM 1461 N N . SER A 1 188 ? -25.258 -5.199 3.227 1.00 97.38 188 SER A N 1
ATOM 1462 C CA . SER A 1 188 ? -24.481 -6.446 3.245 1.00 97.38 188 SER A CA 1
ATOM 1463 C C . SER A 1 188 ? -23.188 -6.364 4.062 1.00 97.38 188 SER A C 1
ATOM 1465 O O . SER A 1 188 ? -22.682 -7.404 4.472 1.00 97.38 188 SER A O 1
ATOM 1467 N N . HIS A 1 189 ? -22.664 -5.157 4.293 1.00 98.44 189 HIS A N 1
ATOM 1468 C CA . HIS A 1 189 ? -21.408 -4.896 4.997 1.00 98.44 189 HIS A CA 1
ATOM 1469 C C . HIS A 1 189 ? -21.583 -3.770 6.025 1.00 98.44 189 HIS A C 1
ATOM 1471 O O . HIS A 1 189 ? -20.961 -2.722 5.893 1.00 98.44 189 HIS A O 1
ATOM 1477 N N . PRO A 1 190 ? -22.457 -3.932 7.032 1.00 98.19 190 PRO A N 1
ATOM 1478 C CA . PRO A 1 190 ? -22.948 -2.813 7.835 1.00 98.19 190 PRO A CA 1
ATOM 1479 C C . PRO A 1 190 ? -21.929 -2.250 8.837 1.00 98.19 190 PRO A C 1
ATOM 1481 O O . PRO A 1 190 ? -22.192 -1.213 9.446 1.00 98.19 190 PRO A O 1
ATOM 1484 N N . VAL A 1 191 ? -20.794 -2.919 9.063 1.00 98.44 191 VAL A N 1
ATOM 1485 C CA . VAL A 1 191 ? -19.803 -2.488 10.055 1.00 98.44 191 VAL A CA 1
ATOM 1486 C C . VAL A 1 191 ? -18.762 -1.594 9.393 1.00 98.44 191 VAL A C 1
ATOM 1488 O O . VAL A 1 191 ? -17.962 -2.055 8.584 1.00 98.44 191 VAL A O 1
ATOM 1491 N N . LYS A 1 192 ? -18.743 -0.310 9.758 1.00 98.25 192 LYS A N 1
ATOM 1492 C CA . LYS A 1 192 ? -17.730 0.638 9.280 1.00 98.25 192 LYS A CA 1
ATOM 1493 C C . LYS A 1 192 ? -16.392 0.382 9.984 1.00 98.25 192 LYS A C 1
ATOM 1495 O O . LYS A 1 192 ? -16.320 0.420 11.213 1.00 98.25 192 LYS A O 1
ATOM 1500 N N . ILE A 1 193 ? -15.343 0.153 9.205 1.00 98.19 193 ILE A N 1
ATOM 1501 C CA . ILE A 1 193 ? -13.950 -0.051 9.641 1.00 98.19 193 ILE A CA 1
ATOM 1502 C C . ILE A 1 193 ? -13.094 1.125 9.128 1.00 98.19 193 ILE A C 1
ATOM 1504 O O . ILE A 1 193 ? -13.515 1.804 8.188 1.00 98.19 193 ILE A O 1
ATOM 1508 N N . PRO A 1 194 ? -11.932 1.445 9.731 1.00 96.38 194 PRO A N 1
ATOM 1509 C CA . PRO A 1 194 ? -11.085 2.523 9.216 1.00 96.38 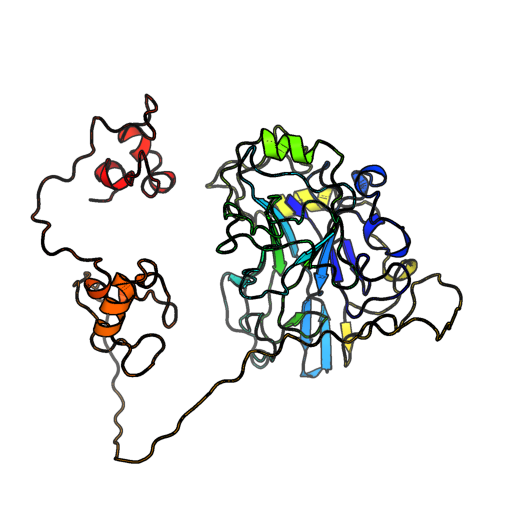194 PRO A CA 1
ATOM 1510 C C . PRO A 1 194 ? -10.636 2.220 7.778 1.00 96.38 194 PRO A C 1
ATOM 1512 O O . PRO A 1 194 ? -10.215 1.103 7.476 1.00 96.38 194 PRO A O 1
ATOM 1515 N N . GLN A 1 195 ? -10.704 3.218 6.896 1.00 96.69 195 GLN A N 1
ATOM 1516 C CA . GLN A 1 195 ? -10.236 3.081 5.519 1.00 96.69 195 GLN A CA 1
ATOM 1517 C C . GLN A 1 195 ? -8.711 3.152 5.503 1.00 96.69 195 GLN A C 1
ATOM 1519 O O . GLN A 1 195 ? -8.128 4.146 5.937 1.00 96.69 195 GLN A O 1
ATOM 1524 N N . ILE A 1 196 ? -8.060 2.108 4.996 1.00 96.69 196 ILE A N 1
ATOM 1525 C CA . ILE A 1 196 ? -6.608 2.112 4.822 1.00 96.69 196 ILE A CA 1
ATOM 1526 C C . ILE A 1 196 ? -6.294 2.707 3.448 1.00 96.69 196 ILE A C 1
ATOM 1528 O O . ILE A 1 196 ? -6.748 2.178 2.434 1.00 96.69 196 ILE A O 1
ATOM 1532 N N . LYS A 1 197 ? -5.508 3.784 3.405 1.00 95.56 197 LYS A N 1
ATOM 1533 C CA . LYS A 1 197 ? -4.892 4.299 2.178 1.00 95.56 197 LYS A CA 1
ATOM 1534 C C . LYS A 1 197 ? -3.405 3.960 2.194 1.00 95.56 197 LYS A C 1
ATOM 1536 O O . LYS A 1 197 ? -2.704 4.308 3.147 1.00 95.56 197 LYS A O 1
ATOM 1541 N N . LEU A 1 198 ? -2.949 3.245 1.172 1.00 95.88 198 LEU A N 1
ATOM 1542 C CA . LEU A 1 198 ? -1.568 2.792 1.038 1.00 95.88 198 LEU A CA 1
ATOM 1543 C C . LEU A 1 198 ? -0.864 3.607 -0.030 1.00 95.88 198 LEU A C 1
ATOM 1545 O O . LEU A 1 198 ? -1.440 3.850 -1.088 1.00 95.88 198 LEU A O 1
ATOM 1549 N N . PHE A 1 199 ? 0.374 3.987 0.260 1.00 94.75 199 PHE A N 1
ATOM 1550 C CA . PHE A 1 199 ? 1.258 4.717 -0.634 1.00 94.75 199 PHE A CA 1
ATOM 1551 C C . PHE A 1 199 ? 2.599 4.015 -0.709 1.00 94.75 199 PHE A C 1
ATOM 1553 O O . PHE A 1 199 ? 3.126 3.636 0.334 1.00 94.75 199 PHE A O 1
ATOM 1560 N N . PHE A 1 200 ? 3.187 3.934 -1.894 1.00 95.94 200 PHE A N 1
ATOM 1561 C CA . PHE A 1 200 ? 4.602 3.631 -2.049 1.00 95.94 200 PHE A CA 1
ATOM 1562 C C . PHE A 1 200 ? 5.252 4.615 -3.015 1.00 95.94 200 PHE A C 1
ATOM 1564 O O . PHE A 1 200 ? 4.587 5.178 -3.886 1.00 95.94 200 PHE A O 1
ATOM 1571 N N . ARG A 1 201 ? 6.557 4.826 -2.843 1.00 95.19 201 ARG A N 1
ATOM 1572 C CA . ARG A 1 201 ? 7.340 5.767 -3.647 1.00 95.19 201 ARG A CA 1
ATOM 1573 C C . ARG A 1 201 ? 8.519 5.089 -4.319 1.00 95.19 201 ARG A C 1
ATOM 1575 O O . ARG A 1 201 ? 9.251 4.344 -3.665 1.00 95.19 201 ARG A O 1
ATOM 1582 N N . ILE A 1 202 ? 8.739 5.406 -5.590 1.00 96.19 202 ILE A N 1
ATOM 1583 C CA . ILE A 1 202 ? 9.962 5.068 -6.330 1.00 96.19 202 ILE A CA 1
ATOM 1584 C C . ILE A 1 202 ? 10.713 6.374 -6.595 1.00 96.19 202 ILE A C 1
ATOM 1586 O O . ILE A 1 202 ? 10.147 7.310 -7.157 1.00 96.19 202 ILE A O 1
ATOM 1590 N N . MET A 1 203 ? 11.967 6.455 -6.140 1.00 93.25 203 MET A N 1
ATOM 1591 C CA . MET A 1 203 ? 12.776 7.679 -6.179 1.00 93.25 203 MET A CA 1
ATOM 1592 C C . MET A 1 203 ? 14.256 7.357 -6.465 1.00 93.25 203 MET A C 1
ATOM 1594 O O . MET A 1 203 ? 14.917 6.784 -5.591 1.00 93.25 203 MET A O 1
ATOM 1598 N N . PRO A 1 204 ? 14.816 7.750 -7.628 1.00 93.62 204 PRO A N 1
ATOM 1599 C CA . PRO A 1 204 ? 14.129 8.323 -8.793 1.00 93.62 204 PRO A CA 1
ATOM 1600 C C . PRO A 1 204 ? 13.280 7.285 -9.541 1.00 93.62 204 PRO A C 1
ATOM 1602 O O . PRO A 1 204 ? 13.528 6.089 -9.413 1.00 93.62 204 PRO A O 1
ATOM 1605 N N . TYR A 1 205 ? 12.324 7.742 -10.357 1.00 95.00 205 TYR A N 1
ATOM 1606 C CA . TYR A 1 205 ? 11.555 6.885 -11.264 1.00 95.00 205 TYR A CA 1
ATOM 1607 C C . TYR A 1 205 ? 11.964 7.129 -12.715 1.00 95.00 205 TYR A C 1
ATOM 1609 O O . TYR A 1 205 ? 11.782 8.226 -13.241 1.00 95.00 205 TYR A O 1
ATOM 1617 N N . ASP A 1 206 ? 12.491 6.105 -13.386 1.00 92.50 206 ASP A N 1
ATOM 1618 C CA . ASP A 1 206 ? 13.116 6.264 -14.705 1.00 92.50 206 ASP A CA 1
ATOM 1619 C C . ASP A 1 206 ? 12.135 6.378 -15.882 1.00 92.50 206 ASP A C 1
ATOM 1621 O O . ASP A 1 206 ? 12.553 6.719 -16.992 1.00 92.50 206 ASP A O 1
ATOM 1625 N N . GLY A 1 207 ? 10.840 6.134 -15.666 1.00 92.31 207 GLY A N 1
ATOM 1626 C CA . GLY A 1 207 ? 9.869 6.053 -16.757 1.00 92.31 207 GLY A CA 1
ATOM 1627 C C . GLY A 1 207 ? 10.094 4.840 -17.666 1.00 92.31 207 GLY A C 1
ATOM 1628 O O . GLY A 1 207 ? 10.893 3.947 -17.384 1.00 92.31 207 GLY A O 1
ATOM 1629 N N . GLY A 1 208 ? 9.370 4.794 -18.778 1.00 92.62 208 GLY A N 1
ATOM 1630 C CA . GLY A 1 208 ? 9.366 3.638 -19.672 1.00 92.62 208 GLY A CA 1
ATOM 1631 C C . GLY A 1 208 ? 8.494 2.488 -19.183 1.00 92.62 208 GLY A C 1
ATOM 1632 O O . GLY A 1 208 ? 7.504 2.705 -18.481 1.00 92.62 208 GLY A O 1
ATOM 1633 N N . TRP A 1 209 ? 8.831 1.263 -19.591 1.00 94.19 209 TRP A N 1
ATOM 1634 C CA . TRP A 1 209 ? 7.998 0.096 -19.311 1.00 94.19 209 TRP A CA 1
ATOM 1635 C C . TRP A 1 209 ? 8.171 -0.379 -17.873 1.00 94.19 209 TRP A C 1
ATOM 1637 O O . TRP A 1 209 ? 9.080 -1.145 -17.565 1.00 94.19 209 TRP A O 1
ATOM 1647 N N . HIS A 1 210 ? 7.237 0.015 -17.015 1.00 96.06 210 HIS A N 1
ATOM 1648 C CA . HIS A 1 210 ? 7.086 -0.548 -15.680 1.00 96.06 210 HIS A CA 1
ATOM 1649 C C . HIS A 1 210 ? 5.853 -1.436 -15.604 1.00 96.06 210 HIS A C 1
ATOM 1651 O O . HIS A 1 210 ? 4.857 -1.207 -16.288 1.00 96.06 210 HIS A O 1
ATOM 1657 N N . THR A 1 211 ? 5.915 -2.474 -14.785 1.00 97.19 211 THR A N 1
ATOM 1658 C CA . THR A 1 211 ? 4.790 -3.374 -14.558 1.00 97.19 211 THR A CA 1
ATOM 1659 C C . THR A 1 211 ? 4.820 -3.929 -13.148 1.00 97.19 211 THR A C 1
ATOM 1661 O O . THR A 1 211 ? 5.878 -4.074 -12.537 1.00 97.19 211 THR A O 1
ATOM 1664 N N . PHE A 1 212 ? 3.647 -4.296 -12.648 1.00 98.06 212 PHE A N 1
ATOM 1665 C CA . PHE A 1 212 ? 3.546 -5.169 -11.492 1.00 98.06 212 PHE A CA 1
ATOM 1666 C C . PHE A 1 212 ? 4.027 -6.578 -11.853 1.00 98.06 212 PHE A C 1
ATOM 1668 O O . PHE A 1 212 ? 3.993 -6.988 -13.019 1.00 98.06 212 PHE A O 1
ATOM 1675 N N . SER A 1 213 ? 4.475 -7.325 -10.848 1.00 97.88 213 SER A N 1
ATOM 1676 C CA . SER A 1 213 ? 5.011 -8.681 -10.992 1.00 97.88 213 SER A CA 1
ATOM 1677 C C . SER A 1 213 ? 3.977 -9.692 -11.498 1.00 97.88 213 SER A C 1
ATOM 1679 O O . SER A 1 213 ? 4.328 -10.714 -12.091 1.00 97.88 213 SER A O 1
ATOM 1681 N N . ASP A 1 214 ? 2.695 -9.379 -11.320 1.00 96.62 214 ASP A N 1
ATOM 1682 C CA . ASP A 1 214 ? 1.557 -10.099 -11.877 1.00 96.62 214 ASP A CA 1
ATOM 1683 C C . ASP A 1 214 ? 1.252 -9.718 -13.344 1.00 96.62 214 ASP A C 1
ATOM 1685 O O . ASP A 1 214 ? 0.273 -10.208 -13.921 1.00 96.62 214 ASP A O 1
ATOM 1689 N N . LEU A 1 215 ? 2.115 -8.912 -13.975 1.00 96.00 215 LEU A N 1
ATOM 1690 C CA . LEU A 1 215 ? 2.004 -8.404 -15.348 1.00 96.00 215 LEU A CA 1
ATOM 1691 C C . LEU A 1 215 ? 0.705 -7.631 -15.627 1.00 96.00 215 LEU A C 1
ATOM 1693 O O . LEU A 1 215 ? 0.391 -7.347 -16.784 1.00 96.00 215 LEU A O 1
ATOM 1697 N N . SER A 1 216 ? -0.064 -7.301 -14.590 1.00 94.19 216 SER A N 1
ATOM 1698 C CA . SER A 1 216 ? -1.302 -6.556 -14.722 1.00 94.19 216 SER A CA 1
ATOM 1699 C C . SER A 1 216 ? -1.038 -5.051 -14.658 1.00 94.19 216 SER A C 1
ATOM 1701 O O . SER A 1 216 ? 0.027 -4.574 -14.259 1.00 94.19 216 SER A O 1
ATOM 1703 N N . SER A 1 217 ? -2.044 -4.273 -15.051 1.00 93.75 217 SER A N 1
ATOM 1704 C CA . SER A 1 217 ? -2.117 -2.832 -14.777 1.00 93.75 217 SER A CA 1
ATOM 1705 C C . SER A 1 217 ? -3.041 -2.535 -13.590 1.00 93.75 217 SER A C 1
ATOM 1707 O O . SER A 1 217 ? -3.568 -1.433 -13.474 1.00 93.75 217 SER A O 1
ATOM 1709 N N . VAL A 1 218 ? -3.284 -3.525 -12.726 1.00 94.88 218 VAL A N 1
ATOM 1710 C CA . VAL A 1 218 ? -4.157 -3.396 -11.560 1.00 94.88 218 VAL A CA 1
ATOM 1711 C C . VAL A 1 218 ? -3.298 -3.382 -10.311 1.00 94.88 218 VAL A C 1
ATOM 1713 O O . VAL A 1 218 ? -2.705 -4.387 -9.931 1.00 94.88 218 VAL A O 1
ATOM 1716 N N . TYR A 1 219 ? -3.271 -2.236 -9.639 1.00 96.94 219 TYR A N 1
ATOM 1717 C CA . TYR A 1 219 ? -2.679 -2.160 -8.317 1.00 96.94 219 TYR A CA 1
ATOM 1718 C C . TYR A 1 219 ? -3.629 -2.808 -7.305 1.00 96.94 219 TYR A C 1
ATOM 1720 O O . TYR A 1 219 ? -4.727 -2.299 -7.065 1.00 96.94 219 TYR A O 1
ATOM 1728 N N . HIS A 1 220 ? -3.205 -3.931 -6.727 1.00 97.38 220 HIS A N 1
ATOM 1729 C CA . HIS A 1 220 ? -3.828 -4.527 -5.551 1.00 97.38 220 HIS A CA 1
ATOM 1730 C C . HIS A 1 220 ? -2.883 -4.457 -4.349 1.00 97.38 220 HIS A C 1
ATOM 1732 O O . HIS A 1 220 ? -1.675 -4.267 -4.505 1.00 97.38 220 HIS A O 1
ATOM 1738 N N . SER A 1 221 ? -3.441 -4.574 -3.151 1.00 97.94 221 SER A N 1
ATOM 1739 C CA . SER A 1 221 ? -2.647 -4.695 -1.938 1.00 97.94 221 SER A CA 1
ATOM 1740 C C . SER A 1 221 ? -3.387 -5.502 -0.888 1.00 97.94 221 SER A C 1
ATOM 1742 O O . SER A 1 221 ? -4.619 -5.552 -0.850 1.00 97.94 221 SER A O 1
ATOM 1744 N N . ASP A 1 222 ? -2.600 -6.107 -0.021 1.00 97.62 222 ASP A N 1
ATOM 1745 C CA . ASP A 1 222 ? -3.013 -7.079 0.958 1.00 97.62 222 ASP A CA 1
ATOM 1746 C C . ASP A 1 222 ? -2.722 -6.551 2.352 1.00 97.62 222 ASP A C 1
ATOM 1748 O O . ASP A 1 222 ? -1.741 -5.841 2.599 1.00 97.62 222 ASP A O 1
ATOM 1752 N N . TYR A 1 223 ? -3.593 -6.913 3.283 1.00 96.94 223 TYR A N 1
ATOM 1753 C CA . TYR A 1 223 ? -3.519 -6.463 4.659 1.00 96.94 223 TYR A CA 1
ATOM 1754 C C . TYR A 1 223 ? -3.854 -7.598 5.612 1.00 96.94 223 TYR A C 1
ATOM 1756 O O . TYR A 1 223 ? -4.880 -8.257 5.450 1.00 96.94 223 TYR A O 1
ATOM 1764 N N . VAL A 1 224 ? -3.045 -7.755 6.662 1.00 95.31 224 VAL A N 1
ATOM 1765 C CA . VAL A 1 224 ? -3.395 -8.564 7.837 1.00 95.31 224 VAL A CA 1
ATOM 1766 C C . VAL A 1 224 ? -3.243 -7.713 9.089 1.00 95.31 224 VAL A C 1
ATOM 1768 O O . VAL A 1 224 ? -2.173 -7.159 9.362 1.00 95.31 224 VAL A O 1
ATOM 1771 N N . ALA A 1 225 ? -4.315 -7.633 9.872 1.00 94.62 225 ALA A N 1
ATOM 1772 C CA . ALA A 1 225 ? -4.357 -6.851 11.093 1.00 94.62 225 ALA A CA 1
ATOM 1773 C C . ALA A 1 225 ? -3.435 -7.435 12.170 1.00 94.62 225 ALA A C 1
ATOM 1775 O O . ALA A 1 225 ? -3.587 -8.579 12.604 1.00 94.62 225 ALA A O 1
ATOM 1776 N N . GLY A 1 226 ? -2.512 -6.605 12.655 1.00 92.88 226 GLY A N 1
ATOM 1777 C CA . GLY A 1 226 ? -1.593 -6.936 13.746 1.00 92.88 226 GLY A CA 1
ATOM 1778 C C . GLY A 1 226 ? -1.737 -6.028 14.963 1.00 92.88 226 GLY A C 1
ATOM 1779 O O . GLY A 1 226 ? -0.788 -5.853 15.719 1.00 92.88 226 GLY A O 1
ATOM 1780 N N . TRP A 1 227 ? -2.909 -5.429 15.154 1.00 93.12 227 TRP A N 1
ATOM 1781 C CA . TRP A 1 227 ? -3.192 -4.590 16.315 1.00 93.12 227 TRP A CA 1
ATOM 1782 C C . TRP A 1 227 ? -3.483 -5.432 17.556 1.00 93.12 227 TRP A C 1
ATOM 1784 O O . TRP A 1 227 ? -4.236 -6.407 17.495 1.00 93.12 227 TRP A O 1
ATOM 1794 N N . GLU A 1 228 ? -2.915 -5.038 18.695 1.00 91.62 228 GLU A N 1
ATOM 1795 C CA . GLU A 1 228 ? -3.344 -5.577 19.985 1.00 91.62 228 GLU A CA 1
ATOM 1796 C C . GLU A 1 228 ? -4.770 -5.105 20.300 1.00 91.62 228 GLU A C 1
ATOM 1798 O O . GLU A 1 228 ? -5.166 -3.975 19.987 1.00 91.62 228 GLU A O 1
ATOM 1803 N N . GLU A 1 229 ? -5.558 -6.002 20.892 1.00 90.31 229 GLU A N 1
ATOM 1804 C CA . GLU A 1 229 ? -6.970 -5.770 21.172 1.00 90.31 229 GLU A CA 1
ATOM 1805 C C 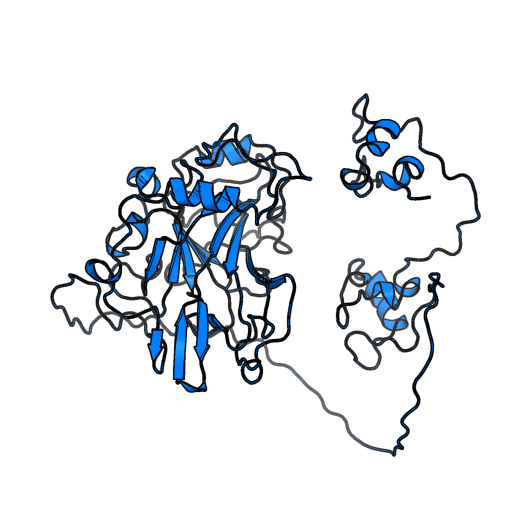. GLU A 1 229 ? -7.164 -4.508 22.026 1.00 90.31 229 GLU A C 1
ATOM 1807 O O . GLU A 1 229 ? -6.503 -4.304 23.042 1.00 90.31 229 GLU A O 1
ATOM 1812 N N . GLY A 1 230 ? -8.073 -3.635 21.592 1.00 93.38 230 GLY A N 1
ATOM 1813 C CA . GLY A 1 230 ? -8.396 -2.386 22.280 1.00 93.38 230 GLY A CA 1
ATOM 1814 C C . GLY A 1 230 ? -7.501 -1.192 21.937 1.00 93.38 230 GLY A C 1
ATOM 1815 O O . GLY A 1 230 ? -7.988 -0.069 22.034 1.00 93.38 230 GLY A O 1
ATOM 1816 N N . ILE A 1 231 ? -6.258 -1.380 21.468 1.00 95.00 231 ILE A N 1
ATOM 1817 C CA . ILE A 1 231 ? -5.374 -0.241 21.148 1.00 95.00 231 ILE A CA 1
ATOM 1818 C C . ILE A 1 231 ? -5.922 0.560 19.967 1.00 95.00 231 ILE A C 1
ATOM 1820 O O . ILE A 1 231 ? -6.170 1.758 20.102 1.00 95.00 231 ILE A O 1
ATOM 1824 N N . LEU A 1 232 ? -6.158 -0.095 18.824 1.00 96.38 232 LEU A N 1
ATOM 1825 C CA . LEU A 1 232 ? -6.692 0.600 17.651 1.00 96.38 232 LEU A CA 1
ATOM 1826 C C . LEU A 1 232 ? -8.069 1.195 17.953 1.00 96.38 232 LEU A C 1
ATOM 1828 O O . LEU A 1 232 ? -8.310 2.344 17.610 1.00 96.38 232 LEU A O 1
ATOM 1832 N N . GLN A 1 233 ? -8.948 0.466 18.649 1.00 97.56 233 GLN A N 1
ATOM 1833 C CA . GLN A 1 233 ? -10.269 0.995 19.004 1.00 97.56 233 GLN A CA 1
ATOM 1834 C C . GLN A 1 233 ? -10.156 2.255 19.873 1.00 97.56 233 GLN A C 1
ATOM 1836 O O . GLN A 1 233 ? -10.851 3.230 19.617 1.00 97.56 233 GLN A O 1
ATOM 1841 N N . ASN A 1 234 ? -9.229 2.286 20.836 1.00 97.56 234 ASN A N 1
ATOM 1842 C CA . ASN A 1 234 ? -8.985 3.471 21.655 1.00 97.56 234 ASN A CA 1
ATOM 1843 C C . ASN A 1 234 ? -8.552 4.683 20.812 1.00 97.56 234 ASN A C 1
ATOM 1845 O O . ASN A 1 234 ? -9.004 5.796 21.077 1.00 97.56 234 ASN A O 1
ATOM 1849 N N . VAL A 1 235 ? -7.725 4.471 19.781 1.00 96.69 235 VAL A N 1
ATOM 1850 C CA . VAL A 1 235 ? -7.360 5.518 18.810 1.00 96.69 235 VAL A CA 1
ATOM 1851 C C . VAL A 1 235 ? -8.593 5.979 18.030 1.00 96.69 235 VAL A C 1
ATOM 1853 O O . VAL A 1 235 ? -8.845 7.179 17.956 1.00 96.69 235 VAL A O 1
ATOM 1856 N N . LEU A 1 236 ? -9.372 5.043 17.480 1.00 96.19 236 LEU A N 1
ATOM 1857 C CA . LEU A 1 236 ? -10.561 5.343 16.676 1.00 96.19 236 LEU A CA 1
ATOM 1858 C C . LEU A 1 236 ? -11.634 6.096 17.476 1.00 96.19 236 LEU A C 1
ATOM 1860 O O . LEU A 1 236 ? -12.314 6.962 16.929 1.00 96.19 236 LEU A O 1
ATOM 1864 N N . ASP A 1 237 ? -11.765 5.805 18.768 1.00 96.69 237 ASP A N 1
ATOM 1865 C CA . ASP A 1 237 ? -12.774 6.412 19.637 1.00 96.69 237 ASP A CA 1
ATOM 1866 C C . ASP A 1 237 ? -12.379 7.801 20.149 1.00 96.69 237 ASP A C 1
ATOM 1868 O O . ASP A 1 237 ? -13.258 8.634 20.373 1.00 96.69 237 ASP A O 1
ATOM 1872 N N . ASN A 1 238 ? -11.080 8.059 20.353 1.00 95.38 238 ASN A N 1
ATOM 1873 C CA . ASN A 1 238 ? -10.627 9.211 21.144 1.00 95.38 238 ASN A CA 1
ATOM 1874 C C . ASN A 1 238 ? -9.658 10.154 20.421 1.00 95.38 238 ASN A C 1
ATOM 1876 O O . ASN A 1 238 ? -9.501 11.294 20.858 1.00 95.38 238 ASN A O 1
ATOM 1880 N N . CYS A 1 239 ? -9.007 9.726 19.338 1.00 91.75 239 CYS A N 1
ATOM 1881 C CA . CYS A 1 239 ? -8.135 10.611 18.575 1.00 91.75 239 CYS A CA 1
ATOM 1882 C C . CYS A 1 239 ? -8.955 11.486 17.618 1.00 91.75 239 CYS A C 1
ATOM 1884 O O . CYS A 1 239 ? -9.626 10.982 16.714 1.00 91.75 239 CYS A O 1
ATOM 1886 N N . GLU A 1 240 ? -8.867 12.807 17.782 1.00 87.12 240 GLU A N 1
ATOM 1887 C CA . GLU A 1 240 ? -9.378 13.767 16.800 1.00 87.12 240 GLU A CA 1
ATOM 1888 C C . GLU A 1 240 ? -8.335 13.975 15.692 1.00 87.12 240 GLU A C 1
ATOM 1890 O O . GLU A 1 240 ? -7.333 14.666 15.882 1.00 87.12 240 GLU A O 1
ATOM 1895 N N . ASN A 1 241 ? -8.577 13.389 14.519 1.00 78.06 241 ASN A N 1
ATOM 1896 C CA . ASN A 1 241 ? -7.706 13.512 13.354 1.00 78.06 241 ASN A CA 1
ATOM 1897 C C . ASN A 1 241 ? -8.523 14.005 12.144 1.00 78.06 241 ASN A C 1
ATOM 1899 O O . ASN A 1 241 ? -9.396 13.296 11.657 1.00 78.06 241 ASN A O 1
ATOM 1903 N N . GLU A 1 242 ? -8.264 15.233 11.673 1.00 72.06 242 GLU A N 1
ATOM 1904 C CA . GLU A 1 242 ? -8.917 15.802 10.472 1.00 72.06 242 GLU A CA 1
ATOM 1905 C C . GLU A 1 242 ? -8.231 15.359 9.155 1.00 72.06 242 GLU A C 1
ATOM 1907 O O . GLU A 1 242 ? -8.505 15.926 8.098 1.00 72.06 242 GLU A O 1
ATOM 1912 N N . GLY A 1 243 ? -7.295 14.408 9.212 1.00 70.81 243 GLY A N 1
ATOM 1913 C CA . GLY A 1 243 ? -6.544 13.906 8.068 1.00 70.81 243 GLY A CA 1
ATOM 1914 C C . GLY A 1 243 ? -7.384 13.001 7.173 1.00 70.81 243 GLY A C 1
ATOM 1915 O O . GLY A 1 243 ? -7.675 11.866 7.535 1.00 70.81 243 GLY A O 1
ATOM 1916 N N . GLU A 1 244 ? -7.737 13.493 5.987 1.00 73.19 244 GLU A N 1
ATOM 1917 C CA . GLU A 1 244 ? -8.494 12.740 4.971 1.00 73.19 244 GLU A CA 1
ATOM 1918 C C . GLU A 1 244 ? -7.583 12.135 3.884 1.00 73.19 244 GLU A C 1
ATOM 1920 O O . GLU A 1 244 ? -8.061 11.489 2.954 1.00 73.19 244 GLU A O 1
ATOM 1925 N N . ASP A 1 245 ? -6.271 12.365 3.973 1.00 69.25 245 ASP A N 1
ATOM 1926 C CA . ASP A 1 245 ? -5.279 11.907 2.998 1.00 69.25 245 ASP A CA 1
ATOM 1927 C C . ASP A 1 245 ? -3.885 11.761 3.645 1.00 69.25 245 ASP A C 1
ATOM 1929 O O . ASP A 1 245 ? -3.750 11.863 4.870 1.00 69.25 245 ASP A O 1
ATOM 1933 N N . ALA A 1 246 ? -2.842 11.564 2.833 1.00 62.84 246 ALA A N 1
ATOM 1934 C CA . ALA A 1 246 ? -1.447 11.689 3.214 1.00 62.84 246 ALA A CA 1
ATOM 1935 C C . ALA A 1 246 ? -1.165 13.105 3.734 1.00 62.84 246 ALA A C 1
ATOM 1937 O O . ALA A 1 246 ? -0.737 14.000 3.011 1.00 62.84 246 ALA A O 1
ATOM 1938 N N . MET A 1 247 ? -1.425 13.324 5.025 1.00 68.75 247 MET A N 1
ATOM 1939 C CA . MET A 1 247 ? -1.202 14.603 5.691 1.00 68.75 247 MET A CA 1
ATOM 1940 C C . MET A 1 247 ? -0.106 14.459 6.760 1.00 68.75 247 MET A C 1
ATOM 1942 O O . MET A 1 247 ? -0.295 13.726 7.732 1.00 68.75 247 MET A O 1
ATOM 1946 N N . PRO A 1 248 ? 1.034 15.165 6.629 1.00 60.66 248 PRO A N 1
ATOM 1947 C CA . PRO A 1 248 ? 2.250 14.882 7.397 1.00 60.66 248 PRO A CA 1
ATOM 1948 C C . PRO A 1 248 ? 2.222 15.459 8.812 1.00 60.66 248 PRO A C 1
ATOM 1950 O O . PRO A 1 248 ? 3.217 15.362 9.508 1.00 60.66 248 PRO A O 1
ATOM 1953 N N . ASN A 1 249 ? 1.120 16.089 9.229 1.00 67.88 249 ASN A N 1
ATOM 1954 C CA . ASN A 1 249 ? 1.026 16.841 10.487 1.00 67.88 249 ASN A CA 1
ATOM 1955 C C . ASN A 1 249 ? -0.113 16.371 11.394 1.00 67.88 249 ASN A C 1
ATOM 1957 O O . ASN A 1 249 ? -0.350 16.967 12.443 1.00 67.88 249 ASN A O 1
ATOM 1961 N N . PHE A 1 250 ? -0.861 15.351 10.975 1.00 76.94 250 PHE A N 1
ATOM 1962 C CA . PHE A 1 250 ? -2.019 14.868 11.711 1.00 76.94 250 PHE A CA 1
ATOM 1963 C C . PHE A 1 250 ? -1.745 13.463 12.232 1.00 76.94 250 PHE A C 1
ATOM 1965 O O . PHE A 1 250 ? -1.882 12.466 11.522 1.00 76.94 250 PHE A O 1
ATOM 1972 N N . PHE A 1 251 ? -1.345 13.400 13.498 1.00 79.69 251 PHE A N 1
ATOM 1973 C CA . PHE A 1 251 ? -0.951 12.171 14.171 1.00 79.69 251 PHE A CA 1
ATOM 1974 C C . PHE A 1 251 ? -1.701 12.011 15.487 1.00 79.69 251 PHE A C 1
ATOM 1976 O O . PHE A 1 251 ? -2.002 12.984 16.173 1.00 79.69 251 PHE A O 1
ATOM 1983 N N . CYS A 1 252 ? -1.919 10.761 15.876 1.00 87.25 252 CYS A N 1
ATOM 1984 C CA . CYS A 1 252 ? -2.464 10.404 17.180 1.00 87.25 252 CYS A CA 1
ATOM 1985 C C . CYS A 1 252 ? -1.332 10.149 18.191 1.00 87.25 252 CYS A C 1
ATOM 1987 O O . CYS A 1 252 ? -1.309 9.094 18.815 1.00 87.25 252 CYS A O 1
ATOM 1989 N N . GLU A 1 253 ? -0.365 11.072 18.325 1.00 86.44 253 GLU A N 1
ATOM 1990 C CA . GLU A 1 253 ? 0.826 10.895 19.192 1.00 86.44 253 GLU A CA 1
ATOM 1991 C C . GLU A 1 253 ? 0.486 10.698 20.678 1.00 86.44 253 GLU A C 1
ATOM 1993 O O . GLU A 1 253 ? 1.265 10.104 21.413 1.00 86.44 253 GLU A O 1
ATOM 1998 N N . GLU A 1 254 ? -0.683 11.156 21.136 1.00 88.50 254 GLU A N 1
ATOM 1999 C CA . GLU A 1 254 ? -1.153 10.897 22.506 1.00 88.50 254 GLU A CA 1
ATOM 2000 C C . GLU A 1 254 ? -1.587 9.436 22.726 1.00 88.50 254 GLU A C 1
ATOM 2002 O O . GLU A 1 254 ? -1.706 8.991 23.867 1.00 88.50 254 GLU A O 1
ATOM 2007 N N . PHE A 1 255 ? -1.825 8.690 21.642 1.00 92.56 255 PHE A N 1
ATOM 2008 C CA . PHE A 1 255 ? -2.357 7.325 21.663 1.00 92.56 255 PHE A CA 1
ATOM 2009 C C . PHE A 1 255 ? -1.398 6.279 21.086 1.00 92.56 255 PHE A C 1
ATOM 2011 O O . PHE A 1 255 ? -1.645 5.087 21.259 1.00 92.56 255 PHE A O 1
ATOM 2018 N N . LEU A 1 256 ? -0.351 6.707 20.376 1.00 93.69 256 LEU A N 1
ATOM 2019 C CA . LEU A 1 256 ? 0.576 5.847 19.642 1.00 93.69 256 LEU A CA 1
ATOM 2020 C C . LEU A 1 256 ? 2.023 6.257 19.899 1.00 93.69 256 LEU A C 1
ATOM 2022 O O . LEU A 1 256 ? 2.349 7.445 19.931 1.00 93.69 256 LEU A O 1
ATOM 2026 N N . THR A 1 257 ? 2.902 5.265 19.984 1.00 94.44 257 THR A N 1
ATOM 2027 C CA . THR A 1 257 ? 4.332 5.469 20.201 1.00 94.44 257 THR A CA 1
ATOM 2028 C C . THR A 1 257 ? 5.059 5.518 18.862 1.00 94.44 257 THR A C 1
ATOM 2030 O O . THR A 1 257 ? 5.227 4.505 18.179 1.00 94.44 257 THR A O 1
ATOM 2033 N N . PHE A 1 258 ? 5.511 6.715 18.483 1.00 92.62 258 PHE A N 1
ATOM 2034 C CA . PHE A 1 258 ? 6.272 6.936 17.255 1.00 92.62 258 PHE A CA 1
ATOM 2035 C C . PHE A 1 258 ? 7.782 6.822 17.493 1.00 92.62 258 PHE A C 1
ATOM 2037 O O . PHE A 1 258 ? 8.368 7.564 18.280 1.00 92.62 258 PHE A O 1
ATOM 2044 N N . ARG A 1 259 ? 8.437 5.921 16.762 1.00 93.12 259 ARG A N 1
ATOM 2045 C CA . ARG A 1 259 ? 9.880 5.627 16.865 1.00 93.12 259 ARG A CA 1
ATOM 2046 C C . ARG A 1 259 ? 10.763 6.710 16.237 1.00 93.12 259 ARG A C 1
ATOM 2048 O O . ARG A 1 259 ? 11.955 6.778 16.513 1.00 93.12 259 ARG A O 1
ATOM 2055 N N . ASP A 1 260 ? 10.174 7.560 15.403 1.00 89.69 260 ASP A N 1
ATOM 2056 C CA . ASP A 1 260 ? 10.788 8.719 14.748 1.00 89.69 260 ASP A CA 1
ATOM 2057 C C . ASP A 1 260 ? 10.406 10.061 15.409 1.00 89.69 260 ASP A C 1
ATOM 2059 O O . ASP A 1 260 ? 10.664 11.137 14.850 1.00 89.69 260 ASP A O 1
ATOM 2063 N N . ALA A 1 261 ? 9.813 10.000 16.607 1.00 86.00 261 ALA A N 1
ATOM 2064 C CA . ALA A 1 261 ? 9.441 11.166 17.396 1.00 86.00 261 ALA A CA 1
ATOM 2065 C C . ALA A 1 261 ? 10.648 12.088 17.715 1.00 86.00 261 ALA A C 1
ATOM 2067 O O . ALA A 1 261 ? 11.789 11.623 17.812 1.00 86.00 261 ALA A O 1
ATOM 2068 N N . PRO A 1 262 ? 10.418 13.402 17.920 1.00 82.00 262 PRO A N 1
ATOM 2069 C CA . PRO A 1 262 ? 9.126 14.080 17.790 1.00 82.00 262 PRO A CA 1
ATOM 2070 C C . PRO A 1 262 ? 8.695 14.176 16.323 1.00 82.00 262 PRO A C 1
ATOM 2072 O O . PRO A 1 262 ? 9.544 14.387 15.444 1.00 82.00 262 PRO A O 1
ATOM 2075 N N . LYS A 1 263 ? 7.390 14.025 16.050 1.00 77.19 263 LYS A N 1
ATOM 2076 C CA . LYS A 1 263 ? 6.873 14.297 14.711 1.00 77.19 263 LYS A CA 1
ATOM 2077 C C . LYS A 1 263 ? 6.952 15.781 14.412 1.00 77.19 263 LYS A C 1
ATOM 2079 O O . LYS A 1 263 ? 6.792 16.645 15.278 1.00 77.19 263 LYS A O 1
ATOM 2084 N N . CYS A 1 264 ? 7.207 16.063 13.147 1.00 72.69 264 CYS A N 1
ATOM 2085 C CA . CYS A 1 264 ? 7.101 17.410 12.642 1.00 72.69 264 CYS A CA 1
ATOM 2086 C C . CYS A 1 264 ? 5.610 17.803 12.643 1.00 72.69 264 CYS A C 1
ATOM 2088 O O . CYS A 1 264 ? 4.763 17.040 12.188 1.00 72.69 264 CYS A O 1
ATOM 2090 N N . THR A 1 265 ? 5.285 18.960 13.221 1.00 68.00 265 THR A N 1
ATOM 2091 C CA . THR A 1 265 ? 3.905 19.482 13.322 1.00 68.00 265 THR A CA 1
ATOM 2092 C C . THR A 1 265 ? 3.739 20.849 12.657 1.00 68.00 265 THR A C 1
ATOM 2094 O O . THR A 1 265 ? 2.647 21.420 12.672 1.00 68.00 265 THR A O 1
ATOM 2097 N N . ASP A 1 266 ? 4.819 21.389 12.083 1.00 69.56 266 ASP A N 1
ATOM 2098 C CA . ASP A 1 266 ? 4.829 22.660 11.367 1.00 69.56 266 ASP A CA 1
ATOM 2099 C C . ASP A 1 266 ? 4.468 22.461 9.883 1.00 69.56 266 ASP A C 1
ATOM 2101 O O . ASP A 1 266 ? 5.301 22.017 9.093 1.00 69.56 266 ASP A O 1
ATOM 2105 N N . PRO A 1 267 ? 3.260 22.844 9.447 1.00 61.06 267 PRO A N 1
ATOM 2106 C CA . PRO A 1 267 ? 2.812 22.612 8.080 1.00 61.06 267 PRO A CA 1
ATOM 2107 C C . PRO A 1 267 ? 3.613 23.333 6.994 1.00 61.06 267 PRO A C 1
ATOM 2109 O O . PRO A 1 267 ? 3.409 23.021 5.825 1.00 61.06 267 PRO A O 1
ATOM 2112 N N . GLU A 1 268 ? 4.478 24.288 7.340 1.00 64.38 268 GLU A N 1
ATOM 2113 C CA . GLU A 1 268 ? 5.361 24.955 6.376 1.00 64.38 268 GLU A CA 1
ATOM 2114 C C . GLU A 1 268 ? 6.754 24.311 6.291 1.00 64.38 268 GLU A C 1
ATOM 2116 O O . GLU A 1 268 ? 7.476 24.570 5.330 1.00 64.38 268 GLU A O 1
ATOM 2121 N N . ALA A 1 269 ? 7.125 23.472 7.264 1.00 64.94 269 ALA A N 1
ATOM 2122 C CA . ALA A 1 269 ? 8.443 22.839 7.347 1.00 64.94 269 ALA A CA 1
ATOM 2123 C C . ALA A 1 269 ? 8.410 21.311 7.184 1.00 64.94 269 ALA A C 1
ATOM 2125 O O . ALA A 1 269 ? 9.434 20.720 6.853 1.00 64.94 269 ALA A O 1
ATOM 2126 N N . CYS A 1 270 ? 7.265 20.669 7.428 1.00 64.94 270 CYS A N 1
ATOM 2127 C CA . CYS A 1 270 ? 7.133 19.221 7.327 1.00 64.94 270 CYS A CA 1
ATOM 2128 C C . CYS A 1 270 ? 6.845 18.801 5.885 1.00 64.94 270 CYS A C 1
ATOM 2130 O O . CYS A 1 270 ? 5.757 19.053 5.365 1.00 64.94 270 CYS A O 1
ATOM 2132 N N . ASP A 1 271 ? 7.815 18.127 5.278 1.00 61.53 271 ASP A N 1
ATOM 2133 C CA . ASP A 1 271 ? 7.726 17.525 3.949 1.00 61.53 271 ASP A CA 1
ATOM 2134 C C . ASP A 1 271 ? 7.760 15.990 4.073 1.00 61.53 271 ASP A C 1
ATOM 2136 O O . ASP A 1 271 ? 8.434 15.444 4.945 1.00 61.53 271 ASP A O 1
ATOM 2140 N N . PHE A 1 272 ? 7.033 15.275 3.215 1.00 55.88 272 PHE A N 1
ATOM 2141 C CA . PHE A 1 272 ? 7.115 13.813 3.125 1.00 55.88 272 PHE A CA 1
ATOM 2142 C C . PHE A 1 272 ? 8.439 13.344 2.536 1.00 55.88 272 PHE A C 1
ATOM 2144 O O . PHE A 1 272 ? 8.943 12.294 2.933 1.00 55.88 272 PHE A O 1
ATOM 2151 N N . ALA A 1 273 ? 9.022 14.156 1.653 1.00 54.53 273 ALA A N 1
ATOM 2152 C CA . ALA A 1 273 ? 10.359 13.946 1.127 1.00 54.53 273 ALA A CA 1
ATOM 2153 C C . ALA A 1 273 ? 11.452 14.400 2.109 1.00 54.53 273 ALA A C 1
ATOM 2155 O O . ALA A 1 273 ? 12.622 14.421 1.725 1.00 54.53 273 ALA A O 1
ATOM 2156 N N . ASP A 1 274 ? 11.107 14.759 3.360 1.00 64.75 274 ASP A N 1
ATOM 2157 C CA . ASP A 1 274 ? 12.078 15.167 4.375 1.00 64.75 274 ASP A CA 1
ATOM 2158 C C . ASP A 1 274 ? 13.148 14.072 4.527 1.00 64.75 274 ASP A C 1
ATOM 2160 O O . ASP A 1 274 ? 12.867 12.985 5.052 1.00 64.75 274 ASP A O 1
ATOM 2164 N N . PRO A 1 275 ? 14.401 14.335 4.110 1.00 66.12 275 PRO A N 1
ATOM 2165 C CA . PRO A 1 275 ? 15.477 13.361 4.230 1.00 66.12 275 PRO A CA 1
ATOM 2166 C C . PRO A 1 275 ? 15.680 12.904 5.680 1.00 66.12 275 PRO A C 1
ATOM 2168 O O . PRO A 1 275 ? 16.132 11.780 5.912 1.00 66.12 275 PRO A O 1
ATOM 2171 N N . GLN A 1 276 ? 15.301 13.738 6.657 1.00 75.69 276 GLN A N 1
ATOM 2172 C CA . GLN A 1 276 ? 15.368 13.395 8.074 1.00 75.69 276 GLN A CA 1
ATOM 2173 C C . GLN A 1 276 ? 14.366 12.301 8.450 1.00 75.69 276 GLN A C 1
ATOM 2175 O O . GLN A 1 276 ? 14.672 11.490 9.322 1.00 75.69 276 GLN A O 1
ATOM 2180 N N . LEU A 1 277 ? 13.196 12.224 7.803 1.00 80.56 277 LEU A N 1
ATOM 2181 C CA . LEU A 1 277 ? 12.236 11.142 8.036 1.00 80.56 277 LEU A CA 1
ATOM 2182 C C . LEU A 1 277 ? 12.834 9.799 7.611 1.00 80.56 277 LEU A C 1
ATOM 2184 O O . LEU A 1 277 ? 12.847 8.850 8.396 1.00 80.56 277 LEU A O 1
ATOM 2188 N N . LEU A 1 278 ? 13.392 9.727 6.400 1.00 84.69 278 LEU A N 1
ATOM 2189 C CA . LEU A 1 278 ? 14.036 8.508 5.905 1.00 84.69 278 LEU A CA 1
ATOM 2190 C C . LEU A 1 278 ? 15.242 8.112 6.762 1.00 84.69 278 LEU A C 1
ATOM 2192 O O . LEU A 1 278 ? 15.424 6.929 7.049 1.00 84.69 278 LEU A O 1
ATOM 2196 N N . GLU A 1 279 ? 16.059 9.074 7.195 1.00 87.94 279 GLU A N 1
ATOM 2197 C CA . GLU A 1 279 ? 17.189 8.813 8.092 1.00 87.94 279 GLU A CA 1
ATOM 2198 C C . GLU A 1 279 ? 16.724 8.256 9.446 1.00 87.94 279 GLU A C 1
ATOM 2200 O O . GLU A 1 279 ? 17.256 7.246 9.915 1.00 87.94 279 GLU A O 1
ATOM 2205 N N . LYS A 1 280 ? 15.680 8.848 10.039 1.00 89.81 280 LYS A N 1
ATOM 2206 C CA . LYS A 1 280 ? 15.080 8.362 11.287 1.00 89.81 280 LYS A CA 1
ATOM 2207 C C . LYS A 1 280 ? 14.542 6.942 11.137 1.00 89.81 280 LYS A C 1
ATOM 2209 O O . LYS A 1 280 ? 14.846 6.105 11.982 1.00 89.81 280 LYS A O 1
ATOM 2214 N N . ILE A 1 281 ? 13.803 6.644 10.063 1.00 90.94 281 ILE A N 1
ATOM 2215 C CA . ILE A 1 281 ? 13.247 5.300 9.840 1.00 90.94 281 ILE A CA 1
ATOM 2216 C C . ILE A 1 281 ? 14.357 4.263 9.639 1.00 90.94 281 ILE A C 1
ATOM 2218 O O . ILE A 1 281 ? 14.287 3.167 10.201 1.00 90.94 281 ILE A O 1
ATOM 2222 N N . LYS A 1 282 ? 15.420 4.614 8.902 1.00 91.81 282 LYS A N 1
ATOM 2223 C CA . LYS A 1 282 ? 16.605 3.756 8.725 1.00 91.81 282 LYS A CA 1
ATOM 2224 C C . LYS A 1 282 ? 17.279 3.412 10.055 1.00 91.81 282 LYS A C 1
ATOM 2226 O O . LYS A 1 282 ? 17.753 2.290 10.213 1.00 91.81 282 LYS A O 1
ATOM 2231 N N . ALA A 1 283 ? 17.298 4.338 11.015 1.00 93.25 283 ALA A N 1
ATOM 2232 C CA . ALA A 1 283 ? 18.000 4.169 12.287 1.00 93.25 283 ALA A CA 1
ATOM 2233 C C . ALA A 1 283 ? 17.428 3.059 13.188 1.00 93.25 283 ALA A C 1
ATOM 2235 O O . ALA A 1 283 ? 18.132 2.576 14.075 1.00 93.25 283 ALA A O 1
ATOM 2236 N N . PHE A 1 284 ? 16.176 2.647 12.976 1.00 92.62 284 PHE A N 1
ATOM 2237 C CA . PHE A 1 284 ? 15.510 1.639 13.802 1.00 92.62 284 PHE A CA 1
ATOM 2238 C C . PHE A 1 284 ? 15.023 0.415 13.018 1.00 92.62 284 PHE A C 1
ATOM 2240 O O . PHE A 1 284 ? 14.230 -0.374 13.541 1.00 92.62 284 PHE A O 1
ATOM 2247 N N . GLN A 1 285 ? 15.499 0.229 11.784 1.00 95.19 285 GLN A N 1
ATOM 2248 C CA . GLN A 1 285 ? 15.238 -1.005 11.046 1.00 95.19 285 GLN A CA 1
ATOM 2249 C C . GLN A 1 285 ? 15.785 -2.228 11.799 1.00 95.19 285 GLN A C 1
ATOM 2251 O O . GLN A 1 285 ? 16.750 -2.096 12.563 1.00 95.19 285 GLN A O 1
ATOM 2256 N N . PRO A 1 286 ? 15.193 -3.419 11.598 1.00 93.56 286 PRO A N 1
ATOM 2257 C CA . PRO A 1 286 ? 15.668 -4.636 12.240 1.00 93.56 286 PRO A CA 1
ATOM 2258 C C . PRO A 1 286 ? 17.167 -4.851 12.010 1.00 93.56 286 PRO A C 1
ATOM 2260 O O . PRO A 1 286 ? 17.658 -4.790 10.884 1.00 93.56 286 PRO A O 1
ATOM 2263 N N . ALA A 1 287 ? 17.906 -5.118 13.091 1.00 90.50 287 ALA A N 1
ATOM 2264 C CA . ALA A 1 287 ? 19.368 -5.214 13.049 1.00 90.50 287 ALA A CA 1
ATOM 2265 C C . ALA A 1 287 ? 19.876 -6.356 12.153 1.00 90.50 287 ALA A C 1
ATOM 2267 O O . ALA A 1 287 ? 21.004 -6.314 11.667 1.00 90.50 287 ALA A O 1
ATOM 2268 N N . THR A 1 288 ? 19.058 -7.394 11.968 1.00 90.88 288 THR A N 1
ATOM 2269 C CA . THR A 1 288 ? 19.314 -8.495 11.038 1.00 90.88 288 THR A CA 1
ATOM 2270 C C . THR A 1 288 ? 18.221 -8.477 9.972 1.00 90.88 288 THR A C 1
ATOM 2272 O O . THR A 1 288 ? 17.067 -8.735 10.306 1.00 90.88 288 THR A O 1
ATOM 2275 N N . PRO A 1 289 ? 18.543 -8.150 8.710 1.00 90.94 289 PRO A N 1
ATOM 2276 C CA . PRO A 1 289 ? 17.597 -8.270 7.607 1.00 90.94 289 PRO A CA 1
ATOM 2277 C C . PRO A 1 289 ? 17.106 -9.713 7.436 1.00 90.94 289 PRO A C 1
ATOM 2279 O O . PRO A 1 289 ? 17.857 -10.661 7.673 1.00 90.94 289 PRO A O 1
ATOM 2282 N N . LEU A 1 290 ? 15.857 -9.876 6.999 1.00 92.19 290 LEU A N 1
ATOM 2283 C CA . LEU A 1 290 ? 15.287 -11.182 6.685 1.00 92.19 290 LEU A CA 1
ATOM 2284 C C . LEU A 1 290 ? 15.995 -11.792 5.466 1.00 92.19 290 LEU A C 1
ATOM 2286 O O . LEU A 1 290 ? 15.987 -11.215 4.379 1.00 92.19 290 LEU A O 1
ATOM 2290 N N . ASP A 1 291 ? 16.573 -12.981 5.627 1.00 93.81 291 ASP A N 1
ATOM 2291 C CA . ASP A 1 291 ? 17.191 -13.723 4.525 1.00 93.81 291 ASP A CA 1
ATOM 2292 C C . ASP A 1 291 ? 16.129 -14.486 3.721 1.00 93.81 291 ASP A C 1
ATOM 2294 O O . ASP A 1 291 ? 15.922 -15.686 3.909 1.00 93.81 291 ASP A O 1
ATOM 2298 N N . ILE A 1 292 ? 15.428 -13.789 2.827 1.00 94.12 292 ILE A N 1
ATOM 2299 C CA . ILE A 1 292 ? 14.342 -14.376 2.026 1.00 94.12 292 ILE A CA 1
ATOM 2300 C C . ILE A 1 292 ? 14.837 -15.569 1.199 1.00 94.12 292 ILE A C 1
ATOM 2302 O O . ILE A 1 292 ? 14.187 -16.616 1.192 1.00 94.12 292 ILE A O 1
ATOM 2306 N N . ARG A 1 293 ? 15.998 -15.450 0.543 1.00 93.06 293 ARG A N 1
ATOM 2307 C CA . ARG A 1 293 ? 16.521 -16.499 -0.348 1.00 93.06 293 ARG A CA 1
ATOM 2308 C C . ARG A 1 293 ? 17.030 -17.720 0.399 1.00 93.06 293 ARG A C 1
ATOM 2310 O O . ARG A 1 293 ? 16.907 -18.832 -0.110 1.00 93.06 293 ARG A O 1
ATOM 2317 N N . GLY A 1 294 ? 17.592 -17.532 1.588 1.00 92.44 294 GLY A N 1
ATOM 2318 C CA . GLY A 1 294 ? 18.065 -18.629 2.424 1.00 92.44 294 GLY A CA 1
ATOM 2319 C C . GLY A 1 294 ? 16.987 -19.269 3.293 1.00 92.44 294 GLY A C 1
ATOM 2320 O O . GLY A 1 294 ? 17.203 -20.384 3.766 1.00 92.44 294 GLY A O 1
ATOM 2321 N N . THR A 1 295 ? 15.840 -18.610 3.511 1.00 90.94 295 THR A N 1
ATOM 2322 C CA . THR A 1 295 ? 14.838 -19.089 4.482 1.00 90.94 295 THR A CA 1
ATOM 2323 C C . THR A 1 295 ? 13.426 -19.279 3.936 1.00 90.94 295 THR A C 1
ATOM 2325 O O . THR A 1 295 ? 12.748 -20.187 4.414 1.00 90.94 295 THR A O 1
ATOM 2328 N N . ILE A 1 296 ? 12.986 -18.517 2.925 1.00 92.12 296 ILE A N 1
ATOM 2329 C CA . ILE A 1 296 ? 11.598 -18.542 2.429 1.00 92.12 296 ILE A CA 1
ATOM 2330 C C . ILE A 1 296 ? 11.525 -19.056 0.990 1.00 92.12 296 ILE A C 1
ATOM 2332 O O . ILE A 1 296 ? 10.987 -20.137 0.771 1.00 92.12 296 ILE A O 1
ATOM 2336 N N . VAL A 1 297 ? 12.078 -18.332 0.010 1.00 92.69 297 VAL A N 1
ATOM 2337 C CA . VAL A 1 297 ? 12.053 -18.709 -1.418 1.00 92.69 297 VAL A CA 1
ATOM 2338 C C . VAL A 1 297 ? 13.390 -18.366 -2.064 1.00 92.69 297 VAL A C 1
ATOM 2340 O O . VAL A 1 297 ? 13.774 -17.204 -2.100 1.00 92.69 297 VAL A O 1
ATOM 2343 N N . ALA A 1 298 ? 14.081 -19.366 -2.616 1.00 92.31 298 ALA A N 1
ATOM 2344 C CA . ALA A 1 298 ? 15.427 -19.203 -3.180 1.00 92.31 298 ALA A CA 1
ATOM 2345 C C . ALA A 1 298 ? 15.478 -18.513 -4.560 1.00 92.31 298 ALA A C 1
ATOM 2347 O O . ALA A 1 298 ? 16.571 -18.174 -5.031 1.00 92.31 298 ALA A O 1
ATOM 2348 N N . GLU A 1 299 ? 14.327 -18.342 -5.220 1.00 90.00 299 GLU A N 1
ATOM 2349 C CA . GLU A 1 299 ? 14.227 -17.752 -6.560 1.00 90.00 299 GLU A CA 1
ATOM 2350 C C . GLU A 1 299 ? 14.884 -16.368 -6.644 1.00 90.00 299 GLU A C 1
ATOM 2352 O O . GLU A 1 299 ? 14.932 -15.611 -5.675 1.00 90.00 299 GLU A O 1
ATOM 2357 N N . GLU A 1 300 ? 15.434 -16.068 -7.821 1.00 92.62 300 GLU A N 1
ATOM 2358 C CA . GLU A 1 300 ? 15.928 -14.731 -8.142 1.00 92.62 300 GLU A CA 1
ATOM 2359 C C . GLU A 1 300 ? 14.742 -13.798 -8.388 1.00 92.62 300 GLU A C 1
ATOM 2361 O O . GLU A 1 300 ? 13.817 -14.147 -9.120 1.00 92.62 300 GLU A O 1
ATOM 2366 N N . THR A 1 301 ? 14.772 -12.624 -7.767 1.00 94.25 301 THR A N 1
ATOM 2367 C CA . THR A 1 301 ? 13.686 -11.639 -7.842 1.00 94.25 301 THR A CA 1
ATOM 2368 C C . THR A 1 301 ? 14.192 -10.238 -8.161 1.00 94.25 301 THR A C 1
ATOM 2370 O O . THR A 1 301 ? 13.367 -9.346 -8.327 1.00 94.25 301 THR A O 1
ATOM 2373 N N . GLU A 1 302 ? 15.505 -10.003 -8.235 1.00 95.81 302 GLU A N 1
ATOM 2374 C CA . GLU A 1 302 ? 16.061 -8.669 -8.490 1.00 95.81 302 GLU A CA 1
ATOM 2375 C C . GLU A 1 302 ? 16.216 -8.381 -9.984 1.00 95.81 302 GLU A C 1
ATOM 2377 O O . GLU A 1 302 ? 15.684 -7.390 -10.477 1.00 95.81 302 GLU A O 1
ATOM 2382 N N . GLU A 1 303 ? 16.894 -9.269 -10.709 1.00 96.88 303 GLU A N 1
ATOM 2383 C CA . GLU A 1 303 ? 17.078 -9.187 -12.160 1.00 96.88 303 GLU A CA 1
ATOM 2384 C C . GLU A 1 303 ? 16.659 -10.525 -12.786 1.00 96.88 303 GLU A C 1
ATOM 2386 O O . GLU A 1 303 ? 17.306 -11.557 -12.596 1.00 96.88 303 GLU A O 1
ATOM 2391 N N . VAL A 1 304 ? 15.532 -10.521 -13.501 1.00 97.19 304 VAL A N 1
ATOM 2392 C CA . VAL A 1 304 ? 14.908 -11.717 -14.078 1.00 97.19 304 VAL A CA 1
ATOM 2393 C C . VAL A 1 304 ? 14.947 -11.631 -15.598 1.00 97.19 304 VAL A C 1
ATOM 2395 O O . VAL A 1 304 ? 14.252 -10.817 -16.200 1.00 97.19 304 VAL A O 1
ATOM 2398 N N . VAL A 1 305 ? 15.737 -12.503 -16.222 1.00 96.75 305 VAL A N 1
ATOM 2399 C CA . VAL A 1 305 ? 15.822 -12.615 -17.685 1.00 96.75 305 VAL A CA 1
ATOM 2400 C C . VAL A 1 305 ? 14.667 -13.463 -18.222 1.00 96.75 305 VAL A C 1
ATOM 2402 O O . VAL A 1 305 ? 14.395 -14.556 -17.716 1.00 96.75 305 VAL A O 1
ATOM 2405 N N . GLY A 1 306 ? 14.026 -12.998 -19.289 1.00 95.19 306 GLY A N 1
ATOM 2406 C CA . GLY A 1 306 ? 12.870 -13.626 -19.909 1.00 95.19 306 GLY A CA 1
ATOM 2407 C C . GLY A 1 306 ? 11.588 -13.301 -19.153 1.00 95.19 306 GLY A C 1
ATOM 2408 O O . GLY A 1 306 ? 11.258 -12.143 -18.942 1.00 95.19 306 GLY A O 1
ATOM 2409 N N . ASN A 1 307 ? 10.837 -14.325 -18.749 1.00 93.94 307 ASN A N 1
ATOM 2410 C CA . ASN A 1 307 ? 9.544 -14.129 -18.095 1.00 93.94 307 ASN A CA 1
ATOM 2411 C C . ASN A 1 307 ? 9.692 -14.010 -16.577 1.00 93.94 307 ASN A C 1
ATOM 2413 O O . ASN A 1 307 ? 10.412 -14.801 -15.962 1.00 93.94 307 ASN A O 1
ATOM 2417 N N . LEU A 1 308 ? 8.922 -13.103 -15.970 1.00 94.94 308 LEU A N 1
ATOM 2418 C CA . LEU A 1 308 ? 8.762 -13.062 -14.517 1.00 94.94 308 LEU A CA 1
ATOM 2419 C C . LEU A 1 308 ? 8.289 -14.420 -13.968 1.00 94.94 308 LEU A C 1
ATOM 2421 O O . LEU A 1 308 ? 7.501 -15.109 -14.630 1.00 94.94 308 LEU A O 1
ATOM 2425 N N . PRO A 1 309 ? 8.743 -14.819 -12.764 1.00 89.75 309 PRO A N 1
ATOM 2426 C CA . PRO A 1 309 ? 8.320 -16.067 -12.150 1.00 89.75 309 PRO A CA 1
ATOM 2427 C C . PRO A 1 309 ? 6.823 -15.998 -11.851 1.00 89.75 309 PRO A C 1
ATOM 2429 O O . PRO A 1 309 ? 6.369 -15.205 -11.025 1.00 89.75 309 PRO A O 1
ATOM 2432 N N . ARG A 1 310 ? 6.063 -16.834 -12.560 1.00 90.94 310 ARG A N 1
ATOM 2433 C CA . ARG A 1 310 ? 4.607 -16.943 -12.452 1.00 90.94 310 ARG A CA 1
ATOM 2434 C C . ARG A 1 310 ? 4.175 -18.362 -12.157 1.00 90.94 310 ARG A C 1
ATOM 2436 O O . ARG A 1 310 ? 4.971 -19.279 -12.342 1.00 90.94 310 ARG A O 1
ATOM 2443 N N . SER A 1 311 ? 2.904 -18.534 -11.797 1.00 85.00 311 SER A N 1
ATOM 2444 C CA . SER A 1 311 ? 2.186 -19.770 -11.458 1.00 85.00 311 SER A CA 1
ATOM 2445 C C . SER A 1 311 ? 2.121 -20.122 -9.971 1.00 85.00 311 SER A C 1
ATOM 2447 O O . SER A 1 311 ? 3.124 -20.336 -9.288 1.00 85.00 311 SER A O 1
ATOM 2449 N N . THR A 1 312 ? 0.881 -20.241 -9.495 1.00 86.56 312 THR A N 1
ATOM 2450 C CA . THR A 1 312 ? 0.518 -20.638 -8.133 1.00 86.56 312 THR A CA 1
ATOM 2451 C C . THR A 1 312 ? 1.018 -22.042 -7.802 1.00 86.56 312 THR A C 1
ATOM 2453 O O . THR A 1 312 ? 0.808 -22.983 -8.569 1.00 86.56 312 THR A O 1
ATOM 2456 N N . CYS A 1 313 ? 1.642 -22.197 -6.633 1.00 86.50 313 CYS A N 1
ATOM 2457 C CA . CYS A 1 313 ? 2.164 -23.464 -6.115 1.00 86.50 313 CYS A CA 1
ATOM 2458 C C . CYS A 1 313 ? 3.159 -24.213 -7.020 1.00 86.50 313 CYS A C 1
ATOM 2460 O O . CYS A 1 313 ? 3.405 -25.401 -6.813 1.00 86.50 313 CYS A O 1
ATOM 2462 N N . ASN A 1 314 ? 3.766 -23.543 -7.995 1.00 84.94 314 ASN A N 1
ATOM 2463 C CA . ASN A 1 314 ? 4.820 -24.125 -8.816 1.00 84.94 314 ASN A CA 1
ATOM 2464 C C . ASN A 1 314 ? 6.162 -23.511 -8.423 1.00 84.94 314 ASN A C 1
ATOM 2466 O O . ASN A 1 314 ? 6.474 -22.392 -8.810 1.00 84.94 314 ASN A O 1
ATOM 2470 N N . GLY A 1 315 ? 6.927 -24.232 -7.615 1.00 81.00 315 GLY A N 1
ATOM 2471 C CA . GLY A 1 315 ? 8.149 -23.773 -6.959 1.00 81.00 315 GLY A CA 1
ATOM 2472 C C . GLY A 1 315 ? 8.260 -24.453 -5.600 1.00 81.00 315 GLY A C 1
ATOM 2473 O O . GLY A 1 315 ? 7.504 -25.381 -5.303 1.00 81.00 315 GLY A O 1
ATOM 2474 N N . SER A 1 316 ? 9.207 -24.050 -4.761 1.00 83.62 316 SER A N 1
ATOM 2475 C CA . SER A 1 316 ? 9.351 -24.658 -3.435 1.00 83.62 316 SER A CA 1
ATOM 2476 C C . SER A 1 316 ? 9.822 -23.642 -2.412 1.00 83.62 316 SER A C 1
ATOM 2478 O O . SER A 1 316 ? 10.704 -22.831 -2.698 1.00 83.62 316 SER A O 1
ATOM 2480 N N . LEU A 1 317 ? 9.243 -23.725 -1.216 1.00 89.38 317 LEU A N 1
ATOM 2481 C CA . LEU A 1 317 ? 9.733 -22.992 -0.061 1.00 89.38 317 LEU A CA 1
ATOM 2482 C C . LEU A 1 317 ? 11.052 -23.615 0.410 1.00 89.38 317 LEU A C 1
ATOM 2484 O O . LEU A 1 317 ? 11.257 -24.831 0.342 1.00 89.38 317 LEU A O 1
ATOM 2488 N N . VAL A 1 318 ? 11.975 -22.790 0.889 1.00 88.62 318 VAL A N 1
ATOM 2489 C CA . VAL A 1 318 ? 13.281 -23.265 1.349 1.00 88.62 318 VAL A CA 1
ATOM 2490 C C . VAL A 1 318 ? 13.108 -24.100 2.614 1.00 88.62 318 VAL A C 1
ATOM 2492 O O . VAL A 1 318 ? 12.465 -23.676 3.569 1.00 88.62 318 VAL A O 1
ATOM 2495 N N . GLY A 1 319 ? 13.696 -25.295 2.643 1.00 78.25 319 GLY A N 1
ATOM 2496 C CA . GLY A 1 319 ? 13.615 -26.195 3.798 1.00 78.25 319 GLY A CA 1
ATOM 2497 C C . GLY A 1 319 ? 12.410 -27.141 3.800 1.00 78.25 319 GLY A C 1
ATOM 2498 O O . GLY A 1 319 ? 12.382 -28.043 4.637 1.00 78.25 319 GLY A O 1
ATOM 2499 N N . ASP A 1 320 ? 11.484 -27.029 2.839 1.00 66.06 320 ASP A N 1
ATOM 2500 C CA . ASP A 1 320 ? 10.504 -28.087 2.573 1.00 66.06 320 ASP A CA 1
ATOM 2501 C C . ASP A 1 320 ? 11.209 -29.256 1.874 1.00 66.06 320 ASP A C 1
ATOM 2503 O O . ASP A 1 320 ? 11.385 -29.313 0.655 1.00 66.06 320 ASP A O 1
ATOM 2507 N N . GLY A 1 321 ? 11.707 -30.194 2.677 1.00 48.09 321 GLY A N 1
ATOM 2508 C CA . GLY A 1 321 ? 12.325 -31.417 2.188 1.00 48.09 321 GLY A CA 1
ATOM 2509 C C . GLY A 1 321 ? 11.314 -32.302 1.459 1.00 48.09 321 GLY A C 1
ATOM 2510 O O . GLY A 1 321 ? 10.660 -33.117 2.092 1.00 48.09 321 GLY A O 1
ATOM 2511 N N . GLY A 1 322 ? 11.243 -32.183 0.131 1.00 45.81 322 GLY A N 1
ATOM 2512 C CA . GLY A 1 322 ? 10.772 -33.213 -0.800 1.00 45.81 322 GLY A CA 1
ATOM 2513 C C . GLY A 1 322 ? 9.359 -33.759 -0.572 1.00 45.81 322 GLY A C 1
ATOM 2514 O O . GLY A 1 322 ? 9.172 -34.770 0.099 1.00 45.81 322 GLY A O 1
ATOM 2515 N N . GLY A 1 323 ? 8.385 -33.194 -1.281 1.00 35.91 323 GLY A N 1
ATOM 2516 C CA . GLY A 1 323 ? 7.051 -33.769 -1.414 1.00 35.91 323 GLY A CA 1
ATOM 2517 C C . GLY A 1 323 ? 6.396 -33.311 -2.706 1.00 35.91 323 GLY A C 1
ATOM 2518 O O . GLY A 1 323 ? 5.624 -32.364 -2.708 1.00 35.91 323 GLY A O 1
ATOM 2519 N N . ASN A 1 324 ? 6.710 -33.985 -3.812 1.00 42.81 324 ASN A N 1
ATOM 2520 C CA . ASN A 1 324 ? 5.916 -33.911 -5.033 1.00 42.81 324 ASN A CA 1
ATOM 2521 C C . ASN A 1 324 ? 4.567 -34.604 -4.761 1.00 42.81 324 ASN A C 1
ATOM 2523 O O . ASN A 1 324 ? 4.380 -35.759 -5.140 1.00 42.81 324 ASN A O 1
ATOM 2527 N N . ASP A 1 325 ? 3.672 -33.949 -4.021 1.00 35.41 325 ASP A N 1
ATOM 2528 C CA . ASP A 1 325 ? 2.299 -34.411 -3.837 1.00 35.41 325 ASP A CA 1
ATOM 2529 C C . ASP A 1 325 ? 1.425 -33.731 -4.891 1.00 35.41 325 ASP A C 1
ATOM 2531 O O . ASP A 1 325 ? 0.861 -32.655 -4.703 1.00 35.41 325 ASP A O 1
ATOM 2535 N N . THR A 1 326 ? 1.364 -34.360 -6.063 1.00 40.50 326 THR A N 1
ATOM 2536 C CA . THR A 1 326 ? 0.518 -33.987 -7.206 1.00 40.50 326 THR A CA 1
ATOM 2537 C C . THR A 1 326 ? -0.980 -34.198 -6.927 1.00 40.50 326 THR A C 1
ATOM 2539 O O . THR A 1 326 ? -1.703 -34.718 -7.777 1.00 40.50 326 THR A O 1
ATOM 2542 N N . SER A 1 327 ? -1.482 -33.835 -5.745 1.00 48.72 327 SER A N 1
ATOM 2543 C CA . SER A 1 327 ? -2.897 -34.000 -5.404 1.00 48.72 327 SER A CA 1
ATOM 2544 C C . SER A 1 327 ? -3.458 -32.886 -4.508 1.00 48.72 327 SER A C 1
ATOM 2546 O O . SER A 1 327 ? -3.921 -33.123 -3.399 1.00 48.72 327 SER A O 1
ATOM 2548 N N . VAL A 1 328 ? -3.487 -31.645 -5.011 1.00 39.22 328 VAL A N 1
ATOM 2549 C CA . VAL A 1 328 ? -4.224 -30.531 -4.374 1.00 39.22 328 VAL A CA 1
ATOM 2550 C C . VAL A 1 328 ? -5.036 -29.772 -5.438 1.00 39.22 328 VAL A C 1
ATOM 2552 O O . VAL A 1 328 ? -4.546 -29.620 -6.559 1.00 39.22 328 VAL A O 1
ATOM 2555 N N . PRO A 1 329 ? -6.298 -29.367 -5.166 1.00 35.50 329 PRO A N 1
ATOM 2556 C CA . PRO A 1 329 ? -7.208 -28.863 -6.189 1.00 35.50 329 PRO A CA 1
ATOM 2557 C C . PRO A 1 329 ? -6.691 -27.551 -6.768 1.00 35.50 329 PRO A C 1
ATOM 2559 O O . PRO A 1 329 ? -6.344 -26.641 -6.024 1.00 35.50 329 PRO A O 1
ATOM 2562 N N . THR A 1 330 ? -6.696 -27.446 -8.092 1.00 36.38 330 THR A N 1
ATOM 2563 C CA . THR A 1 330 ? -6.482 -26.197 -8.822 1.00 36.38 330 THR A CA 1
ATOM 2564 C C . THR A 1 330 ? -7.500 -25.147 -8.349 1.00 36.38 330 THR A C 1
ATOM 2566 O O . THR A 1 330 ? -8.700 -25.368 -8.547 1.00 36.38 330 THR A O 1
ATOM 2569 N N . PRO A 1 331 ? -7.087 -24.014 -7.750 1.00 43.81 331 PRO A N 1
ATOM 2570 C CA . PRO A 1 331 ? -7.958 -22.851 -7.661 1.00 43.81 331 PRO A CA 1
ATOM 2571 C C . PRO A 1 331 ? -8.274 -22.411 -9.090 1.00 43.81 331 PRO A C 1
ATOM 2573 O O . PRO A 1 331 ? -7.380 -22.342 -9.936 1.00 43.81 331 PRO A O 1
ATOM 2576 N N . ALA A 1 332 ? -9.554 -22.196 -9.392 1.00 36.47 332 ALA A N 1
ATOM 2577 C CA . ALA A 1 332 ? -9.963 -21.767 -10.721 1.00 36.47 332 ALA A CA 1
ATOM 2578 C C . ALA A 1 332 ? -9.250 -20.448 -11.084 1.00 36.47 332 ALA A C 1
ATOM 2580 O O . ALA A 1 332 ? -9.160 -19.568 -10.228 1.00 36.47 332 ALA A O 1
ATOM 2581 N N . PRO A 1 333 ? -8.756 -20.290 -12.325 1.00 34.03 333 PRO A N 1
ATOM 2582 C CA . PRO A 1 333 ? -8.174 -19.028 -12.755 1.00 34.03 333 PRO A CA 1
ATOM 2583 C C . PRO A 1 333 ? -9.209 -17.910 -12.593 1.00 34.03 333 PRO A C 1
ATOM 2585 O O . PRO A 1 333 ? -10.348 -18.042 -13.053 1.00 34.03 333 PRO A O 1
ATOM 2588 N N . PHE A 1 334 ? -8.807 -16.823 -11.933 1.00 45.25 334 PHE A N 1
ATOM 2589 C CA . PHE A 1 334 ? -9.580 -15.588 -11.868 1.00 45.25 334 PHE A CA 1
ATOM 2590 C C . PHE A 1 334 ? -9.808 -15.091 -13.300 1.00 45.25 334 PHE A C 1
ATOM 2592 O O . PHE A 1 334 ? -8.887 -14.634 -13.974 1.00 45.25 334 PHE A O 1
ATOM 2599 N N . ALA A 1 335 ? -11.041 -15.215 -13.785 1.00 34.97 335 ALA A N 1
ATOM 2600 C CA . ALA A 1 335 ? -11.490 -14.497 -14.965 1.00 34.97 335 ALA A CA 1
ATOM 2601 C C . ALA A 1 335 ? -12.078 -13.158 -14.492 1.00 34.97 335 ALA A C 1
ATOM 2603 O O . ALA A 1 335 ? -12.951 -13.172 -13.617 1.00 34.97 335 ALA A O 1
ATOM 2604 N N . PRO A 1 336 ? -11.648 -12.010 -15.042 1.00 39.97 336 PRO A N 1
ATOM 2605 C CA . PRO A 1 336 ? -12.302 -10.741 -14.753 1.00 39.97 336 PRO A CA 1
ATOM 2606 C C . PRO A 1 336 ? -13.783 -10.817 -15.172 1.00 39.97 336 PRO A C 1
ATOM 2608 O O . PRO A 1 336 ? -14.107 -11.466 -16.176 1.00 39.97 336 PRO A O 1
ATOM 2611 N N . PRO A 1 337 ? -14.710 -10.187 -14.428 1.00 37.94 337 PRO A N 1
ATOM 2612 C CA . PRO A 1 337 ? -16.130 -10.260 -14.737 1.00 37.94 337 PRO A CA 1
ATOM 2613 C C . PRO A 1 337 ? -16.415 -9.640 -16.110 1.00 37.94 337 PRO A C 1
ATOM 2615 O O . PRO A 1 337 ? -16.171 -8.461 -16.360 1.00 37.94 337 PRO A O 1
ATOM 2618 N N . THR A 1 338 ? -16.966 -10.449 -17.014 1.00 39.28 338 THR A N 1
ATOM 2619 C CA . THR A 1 338 ? -17.476 -10.008 -18.314 1.00 39.28 338 THR A CA 1
ATOM 2620 C C . THR A 1 338 ? -18.628 -9.024 -18.121 1.00 39.28 338 THR A C 1
ATOM 2622 O O . THR A 1 338 ? -19.658 -9.377 -17.542 1.00 39.28 338 THR A O 1
ATOM 2625 N N . GLY A 1 339 ? -18.469 -7.802 -18.632 1.00 43.38 339 GLY A N 1
ATOM 2626 C CA . GLY A 1 339 ? -19.530 -6.797 -18.661 1.00 43.38 339 GLY A CA 1
ATOM 2627 C C . GLY A 1 339 ? -20.743 -7.221 -19.513 1.00 43.38 339 GLY A C 1
ATOM 2628 O O . GLY A 1 339 ? -20.627 -8.088 -20.384 1.00 43.38 339 GLY A O 1
ATOM 2629 N N . PRO A 1 340 ? -21.927 -6.622 -19.285 1.00 42.09 340 PRO A N 1
ATOM 2630 C CA . PRO A 1 340 ? -23.135 -6.924 -20.052 1.00 42.09 340 PRO A CA 1
ATOM 2631 C C . PRO A 1 340 ? -23.044 -6.425 -21.512 1.00 42.09 340 PRO A C 1
ATOM 2633 O O . PRO A 1 340 ? -22.340 -5.452 -21.794 1.00 42.09 340 PRO A O 1
ATOM 2636 N N . PRO A 1 341 ? -23.762 -7.064 -22.457 1.00 31.89 341 PRO A N 1
ATOM 2637 C CA . PRO A 1 341 ? -23.554 -6.868 -23.888 1.00 31.89 341 PRO A CA 1
ATOM 2638 C C . PRO A 1 341 ? -24.056 -5.501 -24.371 1.00 31.89 341 PRO A C 1
ATOM 2640 O O . PRO A 1 341 ? -25.184 -5.090 -24.091 1.00 31.89 341 PRO A O 1
ATOM 2643 N N . SER A 1 342 ? -23.213 -4.824 -25.153 1.00 31.98 342 SER A N 1
ATOM 2644 C CA . SER A 1 342 ? -23.552 -3.603 -25.886 1.00 31.98 342 SER A CA 1
ATOM 2645 C C . SER A 1 342 ? -24.489 -3.923 -27.054 1.00 31.98 342 SER A C 1
ATOM 2647 O O . SER A 1 342 ? -24.178 -4.759 -27.903 1.00 31.98 342 SER A O 1
ATOM 2649 N N . VAL A 1 343 ? -25.633 -3.242 -27.106 1.00 32.19 343 VAL A N 1
ATOM 2650 C CA . VAL A 1 343 ? -26.552 -3.255 -28.249 1.00 32.19 343 VAL A CA 1
ATOM 2651 C C . VAL A 1 343 ? -26.271 -2.010 -29.090 1.00 32.19 343 VAL A C 1
ATOM 2653 O O . VAL A 1 343 ? -26.590 -0.897 -28.675 1.00 32.19 343 VAL A O 1
ATOM 2656 N N . SER A 1 344 ? -25.692 -2.197 -30.277 1.00 34.12 344 SER A N 1
ATOM 2657 C CA . SER A 1 344 ? -25.681 -1.182 -31.340 1.00 34.12 344 SER A CA 1
ATOM 2658 C C . SER A 1 344 ? -27.037 -1.127 -32.048 1.00 34.12 344 SER A C 1
ATOM 2660 O O . SER A 1 344 ? -27.752 -2.132 -32.112 1.00 34.12 344 SER A O 1
ATOM 2662 N N . PRO A 1 345 ? -27.339 0.003 -32.704 1.00 37.03 345 PRO A N 1
ATOM 2663 C CA . PRO A 1 345 ? -27.688 -0.101 -34.117 1.00 37.03 345 PRO A CA 1
ATOM 2664 C C . PRO A 1 345 ? -26.959 0.924 -35.002 1.00 37.03 345 PRO A C 1
ATOM 2666 O O . PRO A 1 345 ? -26.765 2.079 -34.630 1.00 37.03 345 PRO A O 1
ATOM 2669 N N . ASN A 1 346 ? -26.593 0.444 -36.193 1.00 30.88 346 ASN A N 1
ATOM 2670 C CA . ASN A 1 346 ? -26.136 1.188 -37.373 1.00 30.88 346 ASN A CA 1
ATOM 2671 C C . ASN A 1 346 ? -27.232 2.112 -37.926 1.00 30.88 346 ASN A C 1
ATOM 2673 O O . ASN A 1 346 ? -28.383 1.683 -37.883 1.00 30.88 346 ASN A O 1
ATOM 2677 N N . VAL A 1 347 ? -26.854 3.247 -38.548 1.00 32.34 347 VAL A N 1
ATOM 2678 C CA . VAL A 1 347 ? -27.374 3.743 -39.853 1.00 32.34 347 VAL A CA 1
ATOM 2679 C C . VAL A 1 347 ? -26.357 4.715 -40.512 1.00 32.34 347 VAL A C 1
ATOM 2681 O O . VAL A 1 347 ? -26.106 5.791 -39.978 1.00 32.34 347 VAL A O 1
ATOM 2684 N N . ASP A 1 348 ? -25.754 4.251 -41.613 1.00 28.97 348 ASP A N 1
ATOM 2685 C CA . ASP A 1 348 ? -25.494 4.810 -42.966 1.00 28.97 348 ASP A CA 1
ATOM 2686 C C . ASP A 1 348 ? -25.114 6.291 -43.292 1.00 28.97 348 ASP A C 1
ATOM 2688 O O . ASP A 1 348 ? -25.820 7.238 -42.953 1.00 28.97 348 ASP A O 1
ATOM 2692 N N . ASP A 1 349 ? -24.043 6.374 -44.113 1.00 29.91 349 ASP A N 1
ATOM 2693 C CA . ASP A 1 349 ? -23.780 7.131 -45.372 1.00 29.91 349 ASP A CA 1
ATOM 2694 C C . ASP A 1 349 ? -23.490 8.666 -45.456 1.00 29.91 349 ASP A C 1
ATOM 2696 O O . ASP A 1 349 ? -24.399 9.490 -45.487 1.00 29.91 349 ASP A O 1
ATOM 2700 N N . ASP A 1 350 ? -22.186 8.968 -45.673 1.00 29.44 350 ASP A N 1
ATOM 2701 C CA . ASP A 1 350 ? -21.522 9.709 -46.800 1.00 29.44 350 ASP A CA 1
ATOM 2702 C C . ASP A 1 350 ? -21.755 11.240 -47.055 1.00 29.44 350 ASP A C 1
ATOM 2704 O O . ASP A 1 350 ? -22.728 11.821 -46.583 1.00 29.44 350 ASP A O 1
ATOM 2708 N N . PRO A 1 351 ? -20.954 11.926 -47.918 1.00 47.78 351 PRO A N 1
ATOM 2709 C CA . PRO A 1 351 ? -19.576 12.450 -47.764 1.00 47.78 351 PRO A CA 1
ATOM 2710 C C . PRO A 1 351 ? -19.488 13.999 -47.854 1.00 47.78 351 PRO A C 1
ATOM 2712 O O . PRO A 1 351 ? -20.458 14.658 -48.220 1.00 47.78 351 PRO A O 1
ATOM 2715 N N . SER A 1 352 ? -18.290 14.591 -47.663 1.00 28.42 352 SER A N 1
ATOM 2716 C CA . SER A 1 352 ? -17.622 15.454 -48.680 1.00 28.42 352 SER A CA 1
ATOM 2717 C C . SER A 1 352 ? -16.463 16.323 -48.131 1.00 28.42 352 SER A C 1
ATOM 2719 O O . SER A 1 352 ? -16.652 17.118 -47.221 1.00 28.42 352 SER A O 1
ATOM 2721 N N . SER A 1 353 ? -15.305 16.175 -48.795 1.00 31.98 353 SER A N 1
ATOM 2722 C CA . SER A 1 353 ? -14.223 17.131 -49.152 1.00 31.98 353 SER A CA 1
ATOM 2723 C C . SER A 1 353 ? -13.580 18.118 -48.144 1.00 31.98 353 SER A C 1
ATOM 2725 O O . SER A 1 353 ? -14.233 18.881 -47.447 1.00 31.98 353 SER A O 1
ATOM 2727 N N . GLY A 1 354 ? -12.232 18.145 -48.168 1.00 28.23 354 GLY A N 1
ATOM 2728 C CA . GLY A 1 354 ? -11.359 19.159 -47.536 1.00 28.23 354 GLY A CA 1
ATOM 2729 C C . GLY A 1 354 ? -11.359 20.527 -48.256 1.00 28.23 354 GLY A C 1
ATOM 2730 O O . GLY A 1 354 ? -12.206 20.718 -49.128 1.00 28.23 354 GLY A O 1
ATOM 2731 N N . PRO A 1 355 ? -10.422 21.473 -47.977 1.00 36.56 355 PRO A N 1
ATOM 2732 C CA . PRO A 1 355 ? -8.977 21.218 -47.865 1.00 36.56 355 PRO A CA 1
ATOM 2733 C C . PRO A 1 355 ? -8.180 22.004 -46.783 1.00 36.56 355 PRO A C 1
ATOM 2735 O O . PRO A 1 355 ? -8.608 23.009 -46.233 1.00 36.56 355 PRO A O 1
ATOM 2738 N N . SER A 1 356 ? -6.962 21.496 -46.566 1.00 30.53 356 SER A N 1
ATOM 2739 C CA . SER A 1 356 ? -5.695 22.094 -46.096 1.00 30.53 356 SER A CA 1
ATOM 2740 C C . SER A 1 356 ? -5.553 23.624 -46.003 1.00 30.53 356 SER A C 1
ATOM 2742 O O . SER A 1 356 ? -5.612 24.286 -47.036 1.00 30.53 356 SER A O 1
ATOM 2744 N N . VAL A 1 357 ? -5.093 24.122 -44.842 1.00 29.11 357 VAL A N 1
ATOM 2745 C CA . VAL A 1 357 ? -4.001 25.120 -44.746 1.00 29.11 357 VAL A CA 1
ATOM 2746 C C . VAL A 1 357 ? -3.326 25.105 -43.359 1.00 29.11 357 VAL A C 1
ATOM 2748 O O . VAL A 1 357 ? -3.986 25.197 -42.331 1.00 29.11 357 VAL A O 1
ATOM 2751 N N . SER A 1 358 ? -1.997 25.042 -43.364 1.00 29.64 358 SER A N 1
ATOM 2752 C CA . SER A 1 358 ? -1.074 25.643 -42.382 1.00 29.64 358 SER A CA 1
ATOM 2753 C C . SER A 1 358 ? -0.194 26.637 -43.171 1.00 29.64 358 SER A C 1
ATOM 2755 O O . SER A 1 358 ? -0.273 26.606 -44.407 1.00 29.64 358 SER A O 1
ATOM 2757 N N . PRO A 1 359 ? 0.745 27.406 -42.584 1.00 48.91 359 PRO A N 1
ATOM 2758 C CA . PRO A 1 359 ? 0.959 27.829 -41.191 1.00 48.91 359 PRO A CA 1
ATOM 2759 C C . PRO A 1 359 ? 1.117 29.372 -41.074 1.00 48.91 359 PRO A C 1
ATOM 2761 O O . PRO A 1 359 ? 1.277 30.048 -42.088 1.00 48.91 359 PRO A O 1
ATOM 2764 N N . SER A 1 360 ? 1.186 29.919 -39.857 1.00 28.95 360 SER A N 1
ATOM 2765 C CA . SER A 1 360 ? 2.060 31.072 -39.558 1.00 28.95 360 SER A CA 1
ATOM 2766 C C . SER A 1 360 ? 2.170 31.309 -38.053 1.00 28.95 360 SER A C 1
ATOM 2768 O O . SER A 1 360 ? 1.180 31.212 -37.332 1.00 28.95 360 SER A O 1
ATOM 2770 N N . GLU A 1 361 ? 3.406 31.567 -37.646 1.00 36.00 361 GLU A N 1
ATOM 2771 C CA . GLU A 1 361 ? 3.908 31.865 -36.309 1.00 36.00 361 GLU A CA 1
ATOM 2772 C C . GLU A 1 361 ? 3.612 33.320 -35.889 1.00 36.00 361 GLU A C 1
ATOM 2774 O O . GLU A 1 361 ? 3.215 34.141 -36.719 1.00 36.00 361 GLU A O 1
ATOM 2779 N N . ASP A 1 362 ? 3.908 33.566 -34.610 1.00 30.98 362 ASP A N 1
ATOM 2780 C CA . ASP A 1 362 ? 4.266 34.827 -33.948 1.00 30.98 362 ASP A CA 1
ATOM 2781 C C . ASP A 1 362 ? 3.194 35.645 -33.192 1.00 30.98 362 ASP A C 1
ATOM 2783 O O . ASP A 1 362 ? 2.159 36.047 -33.720 1.00 30.98 362 ASP A O 1
ATOM 2787 N N . ASP A 1 363 ? 3.579 35.893 -31.930 1.00 28.77 363 ASP A N 1
ATOM 2788 C CA . ASP A 1 363 ? 3.389 37.077 -31.080 1.00 28.77 363 ASP A CA 1
ATOM 2789 C C . ASP A 1 363 ? 2.619 36.914 -29.751 1.00 28.77 363 ASP A C 1
ATOM 2791 O O . ASP A 1 363 ? 1.395 36.876 -29.692 1.00 28.77 363 ASP A O 1
ATOM 2795 N N . GLU A 1 364 ? 3.451 36.831 -28.703 1.00 34.84 364 GLU A N 1
ATOM 2796 C CA . GLU A 1 364 ? 3.495 37.648 -27.477 1.00 34.84 364 GLU A CA 1
ATOM 2797 C C . GLU A 1 364 ? 2.321 37.682 -26.475 1.00 34.84 364 GLU A C 1
ATOM 2799 O O . GLU A 1 364 ? 1.137 37.707 -26.788 1.00 34.84 364 GLU A O 1
ATOM 2804 N N . ASP A 1 365 ? 2.751 37.693 -25.211 1.00 41.84 365 ASP A N 1
ATOM 2805 C CA . ASP A 1 365 ? 2.012 37.738 -23.956 1.00 41.84 365 ASP A CA 1
ATOM 2806 C C . ASP A 1 365 ? 0.889 38.789 -23.899 1.00 41.84 365 ASP A C 1
ATOM 2808 O O . ASP A 1 365 ? 1.168 39.981 -23.993 1.00 41.84 365 ASP A O 1
ATOM 2812 N N . GLU A 1 366 ? -0.336 38.372 -23.553 1.00 34.09 366 GLU A N 1
ATOM 2813 C CA . GLU A 1 366 ? -1.289 39.226 -22.831 1.00 34.09 366 GLU A CA 1
ATOM 2814 C C . GLU A 1 366 ? -2.069 38.422 -21.775 1.00 34.09 366 GLU A C 1
ATOM 2816 O O . GLU A 1 366 ? -2.588 37.327 -22.012 1.00 34.09 366 GLU A O 1
ATOM 2821 N N . GLU A 1 367 ? -2.107 38.990 -20.571 1.00 46.81 367 GLU A N 1
ATOM 2822 C CA . GLU A 1 367 ? -2.932 38.590 -19.437 1.00 46.81 367 GLU A CA 1
ATOM 2823 C C . GLU A 1 367 ? -4.408 38.568 -19.863 1.00 46.81 367 GLU A C 1
ATOM 2825 O O . GLU A 1 367 ? -4.993 39.616 -20.124 1.00 46.81 367 GLU A O 1
ATOM 2830 N N . ASN A 1 368 ? -5.026 37.386 -19.945 1.00 33.75 368 ASN A N 1
ATOM 2831 C CA . ASN A 1 368 ? -6.444 37.303 -20.283 1.00 33.75 368 ASN A CA 1
ATOM 2832 C C . ASN A 1 368 ? -7.291 37.396 -19.009 1.00 33.75 368 ASN A C 1
ATOM 2834 O O . ASN A 1 368 ? -7.464 36.417 -18.273 1.00 33.75 368 ASN A O 1
ATOM 2838 N N . ASP A 1 369 ? -7.778 38.610 -18.762 1.00 37.38 369 ASP A N 1
ATOM 2839 C CA . ASP A 1 369 ? -8.953 38.896 -17.947 1.00 37.38 369 ASP A CA 1
ATOM 2840 C C . ASP A 1 369 ? -10.077 37.910 -18.304 1.00 37.38 369 ASP A C 1
ATOM 2842 O O . ASP A 1 369 ? -10.356 37.633 -19.470 1.00 37.38 369 ASP A O 1
ATOM 2846 N N . SER A 1 370 ? -10.710 37.325 -17.289 1.00 46.94 370 SER A N 1
ATOM 2847 C CA . SER A 1 370 ? -11.752 36.323 -17.490 1.00 46.94 370 SER A CA 1
ATOM 2848 C C . SER A 1 370 ? -13.040 36.972 -18.007 1.00 46.94 370 SER A C 1
ATOM 2850 O O . SER A 1 370 ? -13.941 37.288 -17.225 1.00 46.94 370 SER A O 1
ATOM 2852 N N . ASP A 1 371 ? -13.160 37.131 -19.319 1.00 51.78 371 ASP A N 1
ATOM 2853 C CA . ASP A 1 371 ? -14.455 37.373 -19.943 1.00 51.78 371 ASP A CA 1
ATOM 2854 C C . ASP A 1 371 ? -15.313 36.114 -19.771 1.00 51.78 371 ASP A C 1
ATOM 2856 O O . ASP A 1 371 ? -14.982 35.019 -20.234 1.00 51.78 371 ASP A O 1
ATOM 2860 N N . CYS A 1 372 ? -16.405 36.242 -19.014 1.00 68.38 372 CYS A N 1
ATOM 2861 C CA . CYS A 1 372 ? -17.257 35.106 -18.705 1.00 68.38 372 CYS A CA 1
ATOM 2862 C C . CYS A 1 372 ? -18.194 34.752 -19.864 1.00 68.38 372 CYS A C 1
ATOM 2864 O O . CYS A 1 372 ? -19.390 35.055 -19.843 1.00 68.38 372 CYS A O 1
ATOM 2866 N N . GLU A 1 373 ? -17.654 34.031 -20.838 1.00 78.00 373 GLU A N 1
ATOM 2867 C CA . GLU A 1 373 ? -18.403 33.482 -21.962 1.00 78.00 373 GLU A CA 1
ATOM 2868 C C . GLU A 1 373 ? -18.163 31.968 -22.099 1.00 78.00 373 GLU A C 1
ATOM 2870 O O . GLU A 1 373 ? -17.108 31.444 -21.745 1.00 78.00 373 GLU A O 1
ATOM 2875 N N . ASP A 1 374 ? -19.175 31.231 -22.572 1.00 81.50 374 ASP A N 1
ATOM 2876 C CA . ASP A 1 374 ? -19.031 29.804 -22.885 1.00 81.50 374 ASP A CA 1
ATOM 2877 C C . ASP A 1 374 ? -18.233 29.626 -24.194 1.00 81.50 374 ASP A C 1
ATOM 2879 O O . ASP A 1 374 ? -18.616 30.169 -25.233 1.00 81.50 374 ASP A O 1
ATOM 2883 N N . ASP A 1 375 ? -17.195 28.785 -24.183 1.00 86.25 375 ASP A N 1
ATOM 2884 C CA . ASP A 1 375 ? -16.406 28.450 -25.371 1.00 86.25 375 ASP A CA 1
ATOM 2885 C C . ASP A 1 375 ? -17.262 27.684 -26.397 1.00 86.25 375 ASP A C 1
ATOM 2887 O O . ASP A 1 375 ? -17.686 26.537 -26.204 1.00 86.25 375 ASP A O 1
ATOM 2891 N N . SER A 1 376 ? -17.514 28.334 -27.534 1.00 84.69 376 SER A N 1
ATOM 2892 C CA . SER A 1 376 ? -18.319 27.779 -28.624 1.00 84.69 376 SER A CA 1
ATOM 2893 C C . SER A 1 376 ? -17.656 26.605 -29.363 1.00 84.69 376 SER A C 1
ATOM 2895 O O . SER A 1 376 ? -18.372 25.792 -29.958 1.00 84.69 376 SER A O 1
ATOM 2897 N N . ALA A 1 377 ? -16.325 26.482 -29.300 1.00 84.00 377 ALA A N 1
ATOM 2898 C CA . ALA A 1 377 ? -15.549 25.399 -29.902 1.00 84.00 377 ALA A CA 1
ATOM 2899 C C . ALA A 1 377 ? -15.407 24.183 -28.971 1.00 84.00 377 ALA A C 1
ATOM 2901 O O . ALA A 1 377 ? -15.048 23.088 -29.419 1.00 84.00 377 ALA A O 1
ATOM 2902 N N . PHE A 1 378 ? -15.725 24.337 -27.683 1.00 86.31 378 PHE A N 1
ATOM 2903 C CA . PHE A 1 378 ? -15.587 23.265 -26.710 1.00 86.31 378 PHE A CA 1
ATOM 2904 C C . PHE A 1 378 ? -16.506 22.070 -27.006 1.00 86.31 378 PHE A C 1
ATOM 2906 O O . PHE A 1 378 ? -17.730 22.186 -27.130 1.00 86.31 378 PHE A O 1
ATOM 2913 N N . LEU A 1 379 ? -15.913 20.872 -27.003 1.00 85.62 379 LEU A N 1
ATOM 2914 C CA . LEU A 1 379 ? -16.610 19.588 -27.038 1.00 85.62 379 LEU A CA 1
ATOM 2915 C C . LEU A 1 379 ? -16.092 18.686 -25.917 1.00 85.62 379 LEU A C 1
ATOM 2917 O O . LEU A 1 379 ? -14.917 18.313 -25.884 1.00 85.62 379 LEU A O 1
ATOM 2921 N N . PHE A 1 380 ? -16.980 18.258 -25.018 1.00 82.19 380 PHE A N 1
ATOM 2922 C CA . PHE A 1 380 ? -16.585 17.406 -23.897 1.00 82.19 380 PHE A CA 1
ATOM 2923 C C . PHE A 1 380 ? -15.997 16.068 -24.382 1.00 82.19 380 PHE A C 1
ATOM 2925 O O . PHE A 1 380 ? -16.713 15.220 -24.934 1.00 82.19 380 PHE A O 1
ATOM 2932 N N . ARG A 1 381 ? -14.696 15.866 -24.118 1.00 82.38 381 ARG A N 1
ATOM 2933 C CA . ARG A 1 381 ? -13.870 14.740 -24.594 1.00 82.38 381 ARG A CA 1
ATOM 2934 C C . ARG A 1 381 ? -13.892 14.570 -26.121 1.00 82.38 381 ARG A C 1
ATOM 2936 O O . ARG A 1 381 ? -13.954 13.440 -26.601 1.00 82.38 381 ARG A O 1
ATOM 2943 N N . GLY A 1 382 ? -13.942 15.678 -26.864 1.00 79.62 382 GLY A N 1
ATOM 2944 C CA . GLY A 1 382 ? -13.897 15.691 -28.332 1.00 79.62 382 GLY A CA 1
ATOM 2945 C C . GLY A 1 382 ? -15.102 15.045 -29.023 1.00 79.62 382 GLY A C 1
ATOM 2946 O O . GLY A 1 382 ? -15.025 14.717 -30.201 1.00 79.62 382 GLY A O 1
ATOM 2947 N N . ARG A 1 383 ? -16.213 14.808 -28.309 1.00 80.25 383 ARG A N 1
ATOM 2948 C CA . ARG A 1 383 ? -17.387 14.135 -28.885 1.00 80.25 383 ARG A CA 1
ATOM 2949 C C . ARG A 1 383 ? -18.378 15.135 -29.467 1.00 80.25 383 ARG A C 1
ATOM 2951 O O . ARG A 1 383 ? -18.843 16.031 -28.760 1.00 80.25 383 ARG A O 1
ATOM 2958 N N . GLU A 1 384 ? -18.761 14.907 -30.718 1.00 84.69 384 GLU A N 1
ATOM 2959 C CA . GLU A 1 384 ? -19.740 15.717 -31.440 1.00 84.69 384 GLU A CA 1
ATOM 2960 C C . GLU A 1 384 ? -21.073 15.823 -30.671 1.00 84.69 384 GLU A C 1
ATOM 2962 O O . GLU A 1 384 ? -21.551 14.866 -30.052 1.00 84.69 384 GLU A O 1
ATOM 2967 N N . GLY A 1 385 ? -21.644 17.030 -30.632 1.00 78.12 385 GLY A N 1
ATOM 2968 C CA . GLY A 1 385 ? -22.891 17.324 -29.917 1.00 78.12 385 GLY A CA 1
ATOM 2969 C C . GLY A 1 385 ? -22.764 17.530 -28.399 1.00 78.12 385 GLY A C 1
ATOM 2970 O O . GLY A 1 385 ? -23.772 17.804 -27.743 1.00 78.12 385 GLY A O 1
ATOM 2971 N N . LYS A 1 386 ? -21.557 17.444 -27.816 1.00 88.94 386 LYS A N 1
ATOM 2972 C CA . LYS A 1 386 ? -21.307 17.702 -26.382 1.00 88.94 386 LYS A CA 1
ATOM 2973 C C . LYS A 1 386 ? -20.718 19.089 -26.088 1.00 88.94 386 LYS A C 1
ATOM 2975 O O . LYS A 1 386 ? -19.760 19.205 -25.326 1.00 88.94 386 LYS A O 1
ATOM 2980 N N . ASN A 1 387 ? -21.314 20.121 -26.672 1.00 87.94 387 ASN A N 1
ATOM 2981 C CA . ASN A 1 387 ? -20.946 21.526 -26.460 1.00 87.94 387 ASN A CA 1
ATOM 2982 C C . ASN A 1 387 ? -21.493 22.110 -25.139 1.00 87.94 387 ASN A C 1
ATOM 2984 O O . ASN A 1 387 ? -22.211 21.431 -24.396 1.00 87.94 387 ASN A O 1
ATOM 2988 N N . CYS A 1 388 ? -21.208 23.383 -24.846 1.00 87.81 388 CYS A N 1
ATOM 2989 C CA . CYS A 1 388 ? -21.644 24.039 -23.605 1.00 87.81 388 CYS A CA 1
ATOM 2990 C C . CYS A 1 388 ? -23.176 24.046 -23.397 1.00 87.81 388 CYS A C 1
ATOM 2992 O O . CYS A 1 388 ? -23.657 23.915 -22.270 1.00 87.81 388 CYS A O 1
ATOM 2994 N N . ASN A 1 389 ? -23.985 24.018 -24.464 1.00 88.62 389 ASN A N 1
ATOM 2995 C CA . ASN A 1 389 ? -25.442 23.839 -24.349 1.00 88.62 389 ASN A CA 1
ATOM 2996 C C . ASN A 1 389 ? -25.835 22.452 -23.813 1.00 88.62 389 ASN A C 1
ATOM 2998 O O . ASN A 1 389 ? -26.803 22.306 -23.055 1.00 88.62 389 ASN A O 1
ATOM 3002 N N . TRP A 1 390 ? -25.090 21.413 -24.190 1.00 89.25 390 TRP A N 1
ATOM 3003 C CA . TRP A 1 390 ? -25.239 20.078 -23.619 1.00 89.25 390 TRP A CA 1
ATOM 3004 C C . TRP A 1 390 ? -24.748 20.035 -22.163 1.00 89.25 390 TRP A C 1
ATOM 3006 O O . TRP A 1 390 ? -25.430 19.453 -21.309 1.00 89.25 390 TRP A O 1
ATOM 3016 N N . VAL A 1 391 ? -23.638 20.718 -21.852 1.00 86.75 391 VAL A N 1
ATOM 3017 C CA . VAL A 1 391 ? -23.122 20.877 -20.479 1.00 86.75 391 VAL A CA 1
ATOM 3018 C C . VAL A 1 391 ? -24.168 21.532 -19.579 1.00 86.75 391 VAL A C 1
ATOM 3020 O O . VAL A 1 391 ? -24.468 20.981 -18.523 1.00 86.75 391 VAL A O 1
ATOM 3023 N N . LYS A 1 392 ? -24.830 22.606 -20.022 1.00 85.50 392 LYS A N 1
ATOM 3024 C CA . LYS A 1 392 ? -25.889 23.311 -19.274 1.00 85.50 392 LYS A CA 1
ATOM 3025 C C . LYS A 1 392 ? -27.032 22.382 -18.852 1.00 85.50 392 LYS A C 1
ATOM 3027 O O . LYS A 1 392 ? -27.537 22.445 -17.728 1.00 85.50 392 LYS A O 1
ATOM 3032 N N . LYS A 1 393 ? -27.423 21.449 -19.728 1.00 83.44 393 LYS A N 1
ATOM 3033 C CA . LYS A 1 393 ? -28.443 20.425 -19.427 1.00 83.44 393 LYS A CA 1
ATOM 3034 C C . LYS A 1 393 ? -27.943 19.394 -18.408 1.00 83.44 393 LYS A C 1
ATOM 3036 O O . LYS A 1 393 ? -28.726 18.930 -17.578 1.00 83.44 393 LYS A O 1
ATOM 3041 N N . LYS A 1 394 ? -26.655 19.033 -18.445 1.00 81.56 394 LYS A N 1
ATO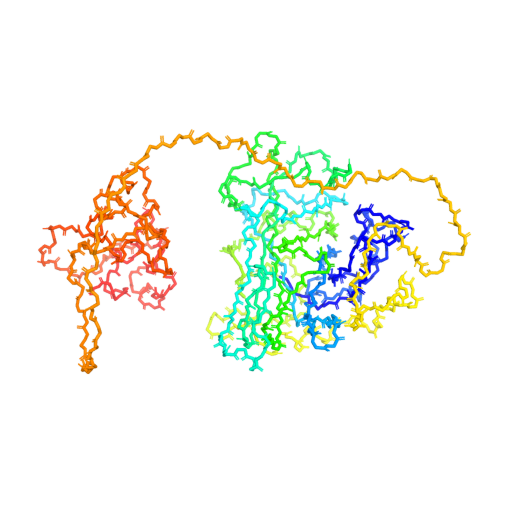M 3042 C CA . LYS A 1 394 ? -26.034 18.086 -17.502 1.00 81.56 394 LYS A CA 1
ATOM 3043 C C . LYS A 1 394 ? -25.748 18.707 -16.138 1.00 81.56 394 LYS A C 1
ATOM 3045 O O . LYS A 1 394 ? -26.060 18.069 -15.135 1.00 81.56 394 LYS A O 1
ATOM 3050 N N . ALA A 1 395 ? -25.259 19.941 -16.091 1.00 76.25 395 ALA A N 1
ATOM 3051 C CA . ALA A 1 395 ? -24.975 20.695 -14.873 1.00 76.25 395 ALA A CA 1
ATOM 3052 C C . ALA A 1 395 ? -26.227 20.880 -13.998 1.00 76.25 395 ALA A C 1
ATOM 3054 O O . ALA A 1 395 ? -26.161 20.724 -12.779 1.00 76.25 395 ALA A O 1
ATOM 3055 N N . ARG A 1 396 ? -27.402 21.085 -14.619 1.00 69.94 396 ARG A N 1
ATOM 3056 C CA . ARG A 1 396 ? -28.700 21.143 -13.916 1.00 69.94 396 ARG A CA 1
ATOM 3057 C C . ARG A 1 396 ? -29.104 19.832 -13.235 1.00 69.94 396 ARG A C 1
ATOM 3059 O O . ARG A 1 396 ? -29.815 19.874 -12.237 1.00 69.94 396 ARG A O 1
ATOM 3066 N N . LYS A 1 397 ? -28.689 18.680 -13.773 1.00 57.50 397 LYS A N 1
ATOM 3067 C CA . LYS A 1 397 ? -29.037 17.345 -13.247 1.00 57.50 397 LYS A CA 1
ATOM 3068 C C . LYS A 1 397 ? -27.950 16.770 -12.330 1.00 57.50 397 LYS A C 1
ATOM 3070 O O . LYS A 1 397 ? -28.255 15.985 -11.442 1.00 57.50 397 LYS A O 1
ATOM 3075 N N . PHE A 1 398 ? -26.697 17.179 -12.523 1.00 64.19 398 PHE A N 1
ATOM 3076 C CA . PHE A 1 398 ? -25.528 16.696 -11.795 1.00 64.19 398 PHE A CA 1
ATOM 3077 C C . PHE A 1 398 ? -24.608 17.880 -11.474 1.00 64.19 398 PHE A C 1
ATOM 3079 O O . PHE A 1 398 ? -23.731 18.221 -12.265 1.00 64.19 398 PHE A O 1
ATOM 3086 N N . ARG A 1 399 ? -24.777 18.503 -10.298 1.00 57.31 399 ARG A N 1
ATOM 3087 C CA . ARG A 1 399 ? -24.039 19.731 -9.916 1.00 57.31 399 ARG A CA 1
ATOM 3088 C C . ARG A 1 399 ? -22.510 19.564 -9.913 1.00 57.31 399 ARG A C 1
ATOM 3090 O O . ARG A 1 399 ? -21.796 20.544 -10.075 1.00 57.31 399 ARG A O 1
ATOM 3097 N N . ARG A 1 400 ? -21.994 18.334 -9.765 1.00 74.81 400 ARG A N 1
ATOM 3098 C CA . ARG A 1 400 ? -20.550 18.022 -9.843 1.00 74.81 400 ARG A CA 1
ATOM 3099 C C . ARG A 1 400 ? -20.031 17.864 -11.285 1.00 74.81 400 ARG A C 1
ATOM 3101 O O . ARG A 1 400 ? -18.828 17.739 -11.470 1.00 74.81 400 ARG A O 1
ATOM 3108 N N . PHE A 1 401 ? -20.892 17.883 -12.311 1.00 77.00 401 PHE A N 1
ATOM 3109 C CA . PHE A 1 401 ? -20.486 17.681 -13.711 1.00 77.00 401 PHE A CA 1
ATOM 3110 C C . PHE A 1 401 ? -19.503 18.748 -14.201 1.00 77.00 401 PHE A C 1
ATOM 3112 O O . PHE A 1 401 ? -18.546 18.429 -14.894 1.00 77.00 401 PHE A O 1
ATOM 3119 N N . CYS A 1 402 ? -19.689 19.988 -13.759 1.00 78.12 402 CYS A N 1
ATOM 3120 C CA . CYS A 1 402 ? -18.806 21.109 -14.065 1.00 78.12 402 CYS A CA 1
ATOM 3121 C C . CYS A 1 402 ? -17.413 21.007 -13.433 1.00 78.12 402 CYS A C 1
ATOM 3123 O O . CYS A 1 402 ? -16.543 21.784 -13.783 1.00 78.12 402 CYS A O 1
ATOM 3125 N N . ARG A 1 403 ? -17.189 20.048 -12.521 1.00 81.50 403 ARG A N 1
ATOM 3126 C CA . ARG A 1 403 ? -15.865 19.732 -11.956 1.00 81.50 403 ARG A CA 1
ATOM 3127 C C . ARG A 1 403 ? -15.172 18.580 -12.685 1.00 81.50 403 ARG A C 1
ATOM 3129 O O . ARG A 1 403 ? -14.081 18.179 -12.293 1.00 81.50 403 ARG A O 1
ATOM 3136 N N . LYS A 1 404 ? -15.819 17.986 -13.694 1.00 79.06 404 LYS A N 1
ATOM 3137 C CA . LYS A 1 404 ? -15.190 16.945 -14.511 1.00 79.06 404 LYS A CA 1
ATOM 3138 C C . LYS A 1 404 ? -14.154 17.583 -15.425 1.00 79.06 404 LYS A C 1
ATOM 3140 O O . LYS A 1 404 ? -14.359 18.694 -15.900 1.00 79.06 404 LYS A O 1
ATOM 3145 N N . ARG A 1 405 ? -13.078 16.849 -15.699 1.00 81.44 405 ARG A N 1
ATOM 3146 C CA . ARG A 1 405 ? -12.009 17.290 -16.597 1.00 81.44 405 ARG A CA 1
ATOM 3147 C C . ARG A 1 405 ? -12.216 16.761 -18.017 1.00 81.44 405 ARG A C 1
ATOM 3149 O O . ARG A 1 405 ? -12.664 15.624 -18.212 1.00 81.44 405 ARG A O 1
ATOM 3156 N N . SER A 1 406 ? -11.893 17.595 -18.997 1.00 72.88 406 SER A N 1
ATOM 3157 C CA . SER A 1 406 ? -11.793 17.264 -20.418 1.00 72.88 406 SER A CA 1
ATOM 3158 C C . SER A 1 406 ? -10.406 17.692 -20.879 1.00 72.88 406 SER A C 1
ATOM 3160 O O . SER A 1 406 ? -10.097 18.874 -20.815 1.00 72.88 406 SER A O 1
ATOM 3162 N N . ASN A 1 407 ? -9.567 16.736 -21.287 1.00 70.44 407 ASN A N 1
ATOM 3163 C CA . ASN A 1 407 ? -8.159 16.981 -21.633 1.00 70.44 407 ASN A CA 1
ATOM 3164 C C . ASN A 1 407 ? -7.391 17.731 -20.525 1.00 70.44 407 ASN A C 1
ATOM 3166 O O . ASN A 1 407 ? -6.686 18.696 -20.784 1.00 70.44 407 ASN A O 1
ATOM 3170 N N . GLY A 1 408 ? -7.583 17.322 -19.266 1.00 65.44 408 GLY A N 1
ATOM 3171 C CA . GLY A 1 408 ? -6.882 17.901 -18.114 1.00 65.44 408 GLY A CA 1
ATOM 3172 C C . GLY A 1 408 ? -7.482 19.195 -17.550 1.00 65.44 408 GLY A C 1
ATOM 3173 O O . GLY A 1 408 ? -7.278 19.460 -16.367 1.00 65.44 408 GLY A O 1
ATOM 3174 N N . ILE A 1 409 ? -8.296 19.933 -18.310 1.00 70.44 409 ILE A N 1
ATOM 3175 C CA . ILE A 1 409 ? -8.890 21.221 -17.899 1.00 70.44 409 ILE A CA 1
ATOM 3176 C C . ILE A 1 409 ? -10.361 21.029 -17.476 1.00 70.44 409 ILE A C 1
ATOM 3178 O O . ILE A 1 409 ? -11.041 20.113 -17.958 1.00 70.44 409 ILE A O 1
ATOM 3182 N N . SER A 1 410 ? -10.856 21.817 -16.514 1.00 78.19 410 SER A N 1
ATOM 3183 C CA . SER A 1 410 ? -12.212 21.655 -15.978 1.00 78.19 410 SER A CA 1
ATOM 3184 C C . SER A 1 410 ? -13.267 22.055 -17.007 1.00 78.19 410 SER A C 1
ATOM 3186 O O . SER A 1 410 ? -13.126 23.037 -17.723 1.00 78.19 410 SER A O 1
ATOM 3188 N N . VAL A 1 411 ? -14.395 21.342 -17.038 1.00 81.12 411 VAL A N 1
ATOM 3189 C CA . VAL A 1 411 ? -15.554 21.715 -17.869 1.00 81.12 411 VAL A CA 1
ATOM 3190 C C . VAL A 1 411 ? -16.072 23.118 -17.530 1.00 81.12 411 VAL A C 1
ATOM 3192 O O . VAL A 1 411 ? -16.605 23.788 -18.407 1.00 81.12 411 VAL A O 1
ATOM 3195 N N . ALA A 1 412 ? -15.928 23.561 -16.278 1.00 80.56 412 ALA A N 1
ATOM 3196 C CA . ALA A 1 412 ? -16.297 24.915 -15.875 1.00 80.56 412 ALA A CA 1
ATOM 3197 C C . ALA A 1 412 ? -15.398 26.005 -16.474 1.00 80.56 412 ALA A C 1
ATOM 3199 O O . ALA A 1 412 ? -15.883 27.115 -16.644 1.00 80.56 412 ALA A O 1
ATOM 3200 N N . ASP A 1 413 ? -14.146 25.684 -16.808 1.00 81.69 413 ASP A N 1
ATOM 3201 C CA . ASP A 1 413 ? -13.207 26.652 -17.384 1.00 81.69 413 ASP A CA 1
ATOM 3202 C C . ASP A 1 413 ? -13.547 26.913 -18.860 1.00 81.69 413 ASP A C 1
ATOM 3204 O O . ASP A 1 413 ? -13.372 28.018 -19.350 1.00 81.69 413 ASP A O 1
ATOM 3208 N N . PHE A 1 414 ? -14.107 25.913 -19.552 1.00 84.31 414 PHE A N 1
ATOM 3209 C CA . PHE A 1 414 ? -14.592 26.060 -20.928 1.00 84.31 414 PHE A CA 1
ATOM 3210 C C . PHE A 1 414 ? -16.043 26.544 -21.022 1.00 84.31 414 PHE A C 1
ATOM 3212 O O . PHE A 1 414 ? -16.419 27.174 -22.000 1.00 84.31 414 PHE A O 1
ATOM 3219 N N . CYS A 1 415 ? -16.893 26.208 -20.048 1.00 85.38 415 CYS A N 1
ATOM 3220 C CA . CYS A 1 415 ? -18.313 26.569 -20.070 1.00 85.38 415 CYS A CA 1
ATOM 3221 C C . CYS A 1 415 ? -18.767 27.233 -18.754 1.00 85.38 415 CYS A C 1
ATOM 3223 O O . CYS A 1 415 ? -19.619 26.670 -18.040 1.00 85.38 415 CYS A O 1
ATOM 3225 N N . PRO A 1 416 ? -18.199 28.394 -18.383 1.00 81.50 416 PRO A N 1
ATOM 3226 C CA . PRO A 1 416 ? -18.472 29.045 -17.104 1.00 81.50 416 PRO A CA 1
ATOM 3227 C C . PRO A 1 416 ? -19.940 29.482 -16.954 1.00 81.50 416 PRO A C 1
ATOM 3229 O O . PRO A 1 416 ? -20.519 29.317 -15.871 1.00 81.50 416 PRO A O 1
ATOM 3232 N N . MET A 1 417 ? -20.610 29.919 -18.028 1.00 81.44 417 MET A N 1
ATOM 3233 C CA . MET A 1 417 ? -22.033 30.285 -17.996 1.00 81.44 417 MET A CA 1
ATOM 3234 C C . MET A 1 417 ? -22.937 29.049 -17.928 1.00 81.44 417 MET A C 1
ATOM 3236 O O . MET A 1 417 ? -23.894 29.004 -17.146 1.00 81.44 417 MET A O 1
ATOM 3240 N N . ALA A 1 418 ? -22.639 27.998 -18.701 1.00 82.38 418 ALA A N 1
ATOM 3241 C CA . ALA A 1 418 ? -23.374 26.732 -18.636 1.00 82.38 418 ALA A CA 1
ATOM 3242 C C . ALA A 1 418 ? -23.298 26.087 -17.246 1.00 82.38 418 ALA A C 1
ATOM 3244 O O . ALA A 1 418 ? -24.224 25.378 -16.829 1.00 82.38 418 ALA A O 1
ATOM 3245 N N . CYS A 1 419 ? -22.195 26.337 -16.542 1.00 78.69 419 CYS A N 1
ATOM 3246 C CA . CYS A 1 419 ? -21.925 25.865 -15.196 1.00 78.69 419 CYS A CA 1
ATOM 3247 C C . CYS A 1 419 ? -22.431 26.793 -14.086 1.00 78.69 419 CYS A C 1
ATOM 3249 O O . CYS A 1 419 ? -22.317 26.432 -12.911 1.00 78.69 419 CYS A O 1
ATOM 3251 N N . GLY A 1 420 ? -23.049 27.926 -14.442 1.00 71.94 420 GLY A N 1
ATOM 3252 C CA . GLY A 1 420 ? -23.596 28.893 -13.491 1.00 71.94 420 GLY A CA 1
ATOM 3253 C C . GLY A 1 420 ? -22.522 29.491 -12.586 1.00 71.94 420 GLY A C 1
ATOM 3254 O O . GLY A 1 420 ? -22.785 29.736 -11.411 1.00 71.94 420 GLY A O 1
ATOM 3255 N N . MET A 1 421 ? -21.300 29.627 -13.107 1.00 70.06 421 MET A N 1
ATOM 3256 C CA . MET A 1 421 ? -20.186 30.261 -12.403 1.00 70.06 421 MET A CA 1
ATOM 3257 C C . MET A 1 421 ? -20.205 31.782 -12.532 1.00 70.06 421 MET A C 1
ATOM 3259 O O . MET A 1 421 ? -19.494 32.451 -11.792 1.00 70.06 421 MET A O 1
ATOM 3263 N N . CYS A 1 422 ? -21.069 32.309 -13.399 1.00 66.00 422 CYS A N 1
ATOM 3264 C CA . CYS A 1 422 ? -21.253 33.735 -13.607 1.00 66.00 422 CYS A CA 1
ATOM 3265 C C . CYS A 1 422 ? -22.716 34.098 -13.396 1.00 66.00 422 CYS A C 1
ATOM 3267 O O . CYS A 1 422 ? -23.610 33.475 -13.977 1.00 66.00 422 CYS A O 1
ATOM 3269 N N . ASN A 1 423 ? -22.941 35.080 -12.529 1.00 57.84 423 ASN A N 1
ATOM 3270 C CA . ASN A 1 423 ? -24.244 35.672 -12.270 1.00 57.84 423 ASN A CA 1
ATOM 3271 C C . ASN A 1 423 ? -24.210 37.105 -12.806 1.00 57.84 423 ASN A C 1
ATOM 3273 O O . ASN A 1 423 ? -23.295 37.852 -12.481 1.00 57.84 423 ASN A O 1
ATOM 3277 N N . GLU A 1 424 ? -25.209 37.494 -13.594 1.00 44.66 424 GLU A N 1
ATOM 3278 C CA . GLU A 1 424 ? -25.325 38.836 -14.191 1.00 44.66 424 GLU A CA 1
ATOM 3279 C C . GLU A 1 424 ? -25.738 39.936 -13.185 1.00 44.66 424 GLU A C 1
ATOM 3281 O O . GLU A 1 424 ? -26.206 40.991 -13.596 1.00 44.66 424 GLU A O 1
ATOM 3286 N N . ASP A 1 425 ? -25.571 39.730 -11.875 1.00 46.19 425 ASP A N 1
ATOM 3287 C CA . ASP A 1 425 ? -26.225 40.563 -10.853 1.00 46.19 425 ASP A CA 1
ATOM 3288 C C . ASP A 1 425 ? -25.298 41.151 -9.772 1.00 46.19 425 ASP A C 1
ATOM 3290 O O . ASP A 1 425 ? -25.793 41.542 -8.718 1.00 46.19 425 ASP A O 1
ATOM 3294 N N . ASP A 1 426 ? -23.987 41.291 -9.994 1.00 45.31 426 ASP A N 1
ATOM 3295 C CA . ASP A 1 426 ? -23.112 41.919 -8.987 1.00 45.31 426 ASP A CA 1
ATOM 3296 C C . ASP A 1 426 ? -22.619 43.305 -9.424 1.00 45.31 426 ASP A C 1
ATOM 3298 O O . ASP A 1 426 ? -21.540 43.509 -9.976 1.00 45.31 426 ASP A O 1
ATOM 3302 N N . ASN A 1 427 ? -23.484 44.277 -9.135 1.00 40.34 427 ASN A N 1
ATOM 3303 C CA . ASN A 1 427 ? -23.176 45.696 -9.067 1.00 40.34 427 ASN A CA 1
ATOM 3304 C C . ASN A 1 427 ? -22.312 45.957 -7.817 1.00 40.34 427 ASN A C 1
ATOM 3306 O O . ASN A 1 427 ? -22.690 45.586 -6.704 1.00 40.34 427 ASN A O 1
ATOM 3310 N N . ASP A 1 428 ? -21.170 46.604 -8.028 1.00 52.75 428 ASP A N 1
ATOM 3311 C CA . ASP A 1 428 ? -20.197 47.083 -7.041 1.00 52.75 428 ASP A CA 1
ATOM 3312 C C . ASP A 1 428 ? -20.847 47.663 -5.763 1.00 52.75 428 ASP A C 1
ATOM 3314 O O . ASP A 1 428 ? -21.582 48.654 -5.811 1.00 52.75 428 ASP A O 1
ATOM 3318 N N . SER A 1 429 ? -20.601 47.029 -4.607 1.00 49.84 429 SER A N 1
ATOM 3319 C CA . SER A 1 429 ? -20.997 47.546 -3.290 1.00 49.84 429 SER A CA 1
ATOM 3320 C C . SER A 1 429 ? -20.309 46.794 -2.134 1.00 49.84 429 SER A C 1
ATOM 3322 O O . SER A 1 429 ? -20.825 45.804 -1.617 1.00 49.84 429 SER A O 1
ATOM 3324 N N . AS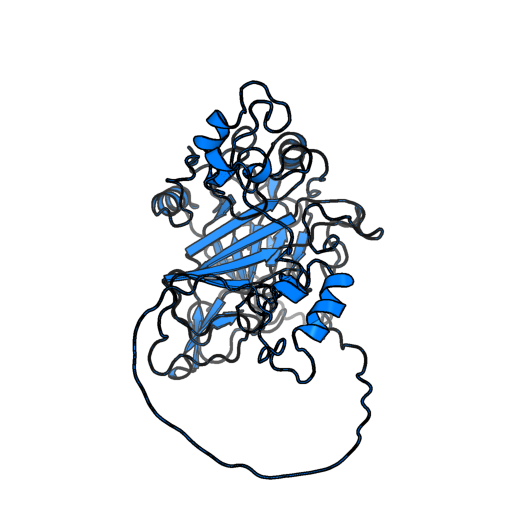P A 1 430 ? -19.207 47.374 -1.648 1.00 53.16 430 ASP A N 1
ATOM 3325 C CA . ASP A 1 430 ? -18.619 47.199 -0.307 1.00 53.16 430 ASP A CA 1
ATOM 3326 C C . ASP A 1 430 ? -18.018 45.817 0.042 1.00 53.16 430 ASP A C 1
ATOM 3328 O O . ASP A 1 430 ? -18.567 45.036 0.823 1.00 53.16 430 ASP A O 1
ATOM 3332 N N . CYS A 1 431 ? -16.783 45.567 -0.410 1.00 69.12 431 CYS A N 1
ATOM 3333 C CA . CYS A 1 431 ? -15.974 44.465 0.113 1.00 69.12 431 CYS A CA 1
ATOM 3334 C C . CYS A 1 431 ? -15.492 44.752 1.551 1.00 69.12 431 CYS A C 1
ATOM 3336 O O . CYS A 1 431 ? -14.505 45.460 1.769 1.00 69.12 431 CYS A O 1
ATOM 3338 N N . LYS A 1 432 ? -16.209 44.230 2.555 1.00 79.44 432 LYS A N 1
ATOM 3339 C CA . LYS A 1 432 ? -15.904 44.402 3.987 1.00 79.44 432 LYS A CA 1
ATOM 3340 C C . LYS A 1 432 ? -16.042 43.084 4.747 1.00 79.44 432 LYS A C 1
ATOM 3342 O O . LYS A 1 432 ? -16.940 42.293 4.478 1.00 79.44 432 LYS A O 1
ATOM 3347 N N . ASP A 1 433 ? -15.165 42.874 5.727 1.00 85.00 433 ASP A N 1
ATOM 3348 C CA . ASP A 1 433 ? -15.262 41.752 6.666 1.00 85.00 433 ASP A CA 1
ATOM 3349 C C . ASP A 1 433 ? -16.472 41.905 7.601 1.00 85.00 433 ASP A C 1
ATOM 3351 O O . ASP A 1 433 ? -16.703 42.978 8.166 1.00 85.00 433 ASP A O 1
ATOM 3355 N N . ASP A 1 434 ? -17.203 40.813 7.832 1.00 86.38 434 ASP A N 1
ATOM 3356 C CA . ASP A 1 434 ? -18.280 40.762 8.816 1.00 86.38 434 ASP A CA 1
ATOM 3357 C C . ASP A 1 434 ? -17.703 40.803 10.239 1.00 86.38 434 ASP A C 1
ATOM 3359 O O . ASP A 1 434 ? -17.149 39.834 10.763 1.00 86.38 434 ASP A O 1
ATOM 3363 N N . SER A 1 435 ? -17.865 41.951 10.898 1.00 86.44 435 SER A N 1
ATOM 3364 C CA . SER A 1 435 ? -17.419 42.171 12.278 1.00 86.44 435 SER A CA 1
ATOM 3365 C C . SER A 1 435 ? -18.052 41.226 13.314 1.00 86.44 435 SER A C 1
ATOM 3367 O O . SER A 1 435 ? -17.478 41.046 14.389 1.00 86.44 435 SER A O 1
ATOM 3369 N N . ALA A 1 436 ? -19.204 40.618 13.006 1.00 86.06 436 ALA A N 1
ATOM 3370 C CA . ALA A 1 436 ? -19.902 39.674 13.876 1.00 86.06 436 ALA A CA 1
ATOM 3371 C C . ALA A 1 436 ? -19.494 38.211 13.625 1.00 86.06 436 ALA A C 1
ATOM 3373 O O . ALA A 1 436 ? -19.888 37.318 14.381 1.00 86.06 436 ALA A O 1
ATOM 3374 N N . PHE A 1 437 ? -18.697 37.945 12.587 1.00 89.38 437 PHE A N 1
ATOM 3375 C CA . PHE A 1 437 ? -18.277 36.596 12.251 1.00 89.38 437 PHE A CA 1
ATOM 3376 C C . PHE A 1 437 ? -17.417 35.972 13.357 1.00 89.38 437 PHE A C 1
ATOM 3378 O O . PHE A 1 437 ? -16.402 36.526 13.785 1.00 89.38 437 PHE A O 1
ATOM 3385 N N . LEU A 1 438 ? -17.783 34.748 13.744 1.00 88.12 438 LEU A N 1
ATOM 3386 C CA . LEU A 1 438 ? -16.975 33.854 14.566 1.00 88.12 438 LEU A CA 1
ATOM 3387 C C . LEU A 1 438 ? -16.933 32.473 13.911 1.00 88.12 438 LEU A C 1
ATOM 3389 O O . LEU A 1 438 ? -17.971 31.842 13.685 1.00 88.12 438 LEU A O 1
ATOM 3393 N N . PHE A 1 439 ? -15.732 31.968 13.631 1.00 84.38 439 PHE A N 1
ATOM 3394 C CA . PHE A 1 439 ? -15.569 30.653 13.019 1.00 84.38 439 PHE A CA 1
ATOM 3395 C C . PHE A 1 439 ? -16.121 29.553 13.941 1.00 84.38 439 PHE A C 1
ATOM 3397 O O . PHE A 1 439 ? -15.603 29.322 15.039 1.00 84.38 439 PHE A O 1
ATOM 3404 N N . ARG A 1 440 ? -17.184 28.879 13.482 1.00 86.31 440 ARG A N 1
ATOM 3405 C CA . ARG A 1 440 ? -17.979 27.885 14.224 1.00 86.31 440 ARG A CA 1
ATOM 3406 C C . ARG A 1 440 ? -18.439 28.391 15.605 1.00 86.31 440 ARG A C 1
ATOM 3408 O O . ARG A 1 440 ? -18.462 27.625 16.561 1.00 86.31 440 ARG A O 1
ATOM 3415 N N . GLY A 1 441 ? -18.746 29.689 15.721 1.00 83.31 441 GLY A N 1
ATOM 3416 C CA . GLY A 1 441 ? -19.257 30.308 16.953 1.00 83.31 441 GLY A CA 1
ATOM 3417 C C . GLY A 1 441 ? -18.250 30.411 18.106 1.00 83.31 441 GLY A C 1
ATOM 3418 O O . GLY A 1 441 ? -18.648 30.705 19.228 1.00 83.31 441 GLY A O 1
ATOM 3419 N N . ARG A 1 442 ? -16.955 30.161 17.863 1.00 83.00 442 ARG A N 1
ATOM 3420 C CA . ARG A 1 442 ? -15.927 30.204 18.913 1.00 83.00 442 ARG A CA 1
ATOM 3421 C C . ARG A 1 442 ? -15.424 31.629 19.139 1.00 83.00 442 ARG A C 1
ATOM 3423 O O . ARG A 1 442 ? -14.955 32.280 18.203 1.00 83.00 442 ARG A O 1
ATOM 3430 N N . GLU A 1 443 ? -15.466 32.079 20.389 1.00 85.94 443 GLU A N 1
ATOM 3431 C CA . GLU A 1 443 ? -14.978 33.395 20.807 1.00 85.94 443 GLU A CA 1
ATOM 3432 C C . GLU A 1 443 ? -13.488 33.577 20.449 1.00 85.94 443 GLU A C 1
ATOM 3434 O O . GLU A 1 443 ? -12.680 32.655 20.571 1.00 85.94 443 GLU A O 1
ATOM 3439 N N . GLY A 1 444 ? -13.129 34.750 19.918 1.00 82.50 444 GLY A N 1
ATOM 3440 C CA . GLY A 1 444 ? -11.769 35.064 19.458 1.00 82.50 444 GLY A CA 1
ATOM 3441 C C . GLY A 1 444 ? -11.416 34.612 18.032 1.00 82.50 444 GLY A C 1
ATOM 3442 O O . GLY A 1 444 ? -10.390 35.045 17.507 1.00 82.50 444 GLY A O 1
ATOM 3443 N N . LYS A 1 445 ? -12.258 33.813 17.356 1.00 90.94 445 LYS A N 1
ATOM 3444 C CA . LYS A 1 445 ? -12.039 33.384 15.957 1.00 90.94 445 LYS A CA 1
ATOM 3445 C C . LYS A 1 445 ? -12.759 34.270 14.930 1.00 90.94 445 LYS A C 1
ATOM 3447 O O . LYS A 1 445 ? -13.538 33.776 14.117 1.00 90.94 445 LYS A O 1
ATOM 3452 N N . ASN A 1 446 ? -12.510 35.576 14.984 1.00 91.50 446 ASN A N 1
ATOM 3453 C CA . ASN A 1 446 ? -13.090 36.568 14.066 1.00 91.50 446 ASN A CA 1
ATOM 3454 C C . ASN A 1 446 ? -12.268 36.742 12.771 1.00 91.50 446 ASN A C 1
ATOM 3456 O O . ASN A 1 446 ? -11.241 36.089 12.585 1.00 91.50 446 ASN A O 1
ATOM 3460 N N . CYS A 1 447 ? -12.682 37.645 11.877 1.00 90.38 447 CYS A N 1
ATOM 3461 C CA . CYS A 1 447 ? -11.978 37.877 10.610 1.00 90.38 447 CYS A CA 1
ATOM 3462 C C . CYS A 1 447 ? -10.507 38.318 10.785 1.00 90.38 447 CYS A C 1
ATOM 3464 O O . CYS A 1 447 ? -9.653 37.916 9.999 1.00 90.38 447 CYS A O 1
ATOM 3466 N N . ASN A 1 448 ? -10.144 39.016 11.871 1.00 91.56 448 ASN A N 1
ATOM 3467 C CA . ASN A 1 448 ? -8.736 39.334 12.168 1.00 91.56 448 ASN A CA 1
ATOM 3468 C C . ASN A 1 448 ? -7.904 38.088 12.510 1.00 91.56 448 ASN A C 1
ATOM 3470 O O . ASN A 1 448 ? -6.706 38.037 12.226 1.00 91.56 448 ASN A O 1
ATOM 3474 N N . TRP A 1 449 ? -8.523 37.080 13.126 1.00 91.25 449 TRP A N 1
ATOM 3475 C CA . TRP A 1 449 ? -7.898 35.777 13.346 1.00 91.25 449 TRP A CA 1
ATOM 3476 C C . TRP A 1 449 ? -7.770 34.992 12.033 1.00 91.25 449 TRP A C 1
ATOM 3478 O O . TRP A 1 449 ? -6.717 34.408 11.780 1.00 91.25 449 TRP A O 1
ATOM 3488 N N . VAL A 1 450 ? -8.789 35.050 11.163 1.00 88.62 450 VAL A N 1
ATOM 3489 C CA . VAL A 1 450 ? -8.757 34.451 9.813 1.00 88.62 450 VAL A CA 1
ATOM 3490 C C . VAL A 1 450 ? -7.652 35.068 8.953 1.00 88.62 450 VAL A C 1
ATOM 3492 O O . VAL A 1 450 ? -6.926 34.331 8.292 1.00 88.62 450 VAL A O 1
ATOM 3495 N N . LYS A 1 451 ? -7.444 36.388 9.030 1.00 87.75 451 LYS A N 1
ATOM 3496 C CA . LYS A 1 451 ? -6.397 37.116 8.291 1.00 87.75 451 LYS A CA 1
ATOM 3497 C C . LYS A 1 451 ? -4.982 36.602 8.574 1.00 87.75 451 LYS A C 1
ATOM 3499 O O . LYS A 1 451 ? -4.098 36.714 7.736 1.00 87.75 451 LYS A O 1
ATOM 3504 N N . LYS A 1 452 ? -4.754 36.010 9.750 1.00 85.38 452 LYS A N 1
ATOM 3505 C CA . LYS A 1 452 ? -3.467 35.393 10.115 1.00 85.38 452 LYS A CA 1
ATOM 3506 C C . LYS A 1 452 ? -3.319 33.956 9.596 1.00 85.38 452 LYS A C 1
ATOM 3508 O O . LYS A 1 452 ? -2.257 33.373 9.760 1.00 85.38 452 LYS A O 1
ATOM 3513 N N . LYS A 1 453 ? -4.382 33.362 9.037 1.00 84.88 453 LYS A N 1
ATOM 3514 C CA . LYS A 1 453 ? -4.479 31.944 8.644 1.00 84.88 453 LYS A CA 1
ATOM 3515 C C . LYS A 1 453 ? -5.271 31.757 7.338 1.00 84.88 453 LYS A C 1
ATOM 3517 O O . LYS A 1 453 ? -6.087 30.842 7.219 1.00 84.88 453 LYS A O 1
ATOM 3522 N N . VAL A 1 454 ? -5.031 32.634 6.362 1.00 74.06 454 VAL A N 1
ATOM 3523 C CA . VAL A 1 454 ? -5.805 32.761 5.111 1.00 74.06 454 VAL A CA 1
ATOM 3524 C C . VAL A 1 454 ? -5.949 31.426 4.371 1.00 74.06 454 VAL A C 1
ATOM 3526 O O . VAL A 1 454 ? -7.067 30.957 4.149 1.00 74.06 454 VAL A O 1
ATOM 3529 N N . ARG A 1 455 ? -4.827 30.755 4.069 1.00 68.00 455 ARG A N 1
ATOM 3530 C CA . ARG A 1 455 ? -4.803 29.481 3.321 1.00 68.00 455 ARG A CA 1
ATOM 3531 C C . ARG A 1 455 ? -5.578 28.359 4.020 1.00 68.00 455 ARG A C 1
ATOM 3533 O O . ARG A 1 455 ? -6.253 27.574 3.364 1.00 68.00 455 ARG A O 1
ATOM 3540 N N . ALA A 1 456 ? -5.540 28.329 5.350 1.00 68.12 456 ALA A N 1
ATOM 3541 C CA . ALA A 1 456 ? -6.142 27.263 6.143 1.00 68.12 456 ALA A CA 1
ATOM 3542 C C . ALA A 1 456 ? -7.661 27.413 6.334 1.00 68.12 456 ALA A C 1
ATOM 3544 O O . ALA A 1 456 ? -8.343 26.413 6.559 1.00 68.12 456 ALA A O 1
ATOM 3545 N N . PHE A 1 457 ? -8.210 28.635 6.277 1.00 82.50 457 PHE A N 1
ATOM 3546 C CA . PHE A 1 457 ? -9.602 28.875 6.686 1.00 82.50 457 PHE A CA 1
ATOM 3547 C C . PHE A 1 457 ? -10.495 29.500 5.624 1.00 82.50 457 PHE A C 1
ATOM 3549 O O . PHE A 1 457 ? -11.689 29.215 5.640 1.00 82.50 457 PHE A O 1
ATOM 3556 N N . CYS A 1 458 ? -9.974 30.272 4.671 1.00 80.75 458 CYS A N 1
ATOM 3557 C CA . CYS A 1 458 ? -10.813 31.016 3.725 1.00 80.75 458 CYS A CA 1
ATOM 3558 C C . CYS A 1 458 ? -11.693 30.122 2.835 1.00 80.75 458 CYS A C 1
ATOM 3560 O O . CYS A 1 458 ? -12.818 30.493 2.491 1.00 80.75 458 CYS A O 1
ATOM 3562 N N . ASN A 1 459 ? -11.242 28.899 2.545 1.00 83.62 459 ASN A N 1
ATOM 3563 C CA . ASN A 1 459 ? -12.024 27.904 1.807 1.00 83.62 459 ASN A CA 1
ATOM 3564 C C . ASN A 1 459 ? -12.848 26.957 2.698 1.00 83.62 459 ASN A C 1
ATOM 3566 O O . ASN A 1 459 ? -13.704 26.237 2.174 1.00 83.62 459 ASN A O 1
ATOM 3570 N N . LYS A 1 460 ? -12.656 26.986 4.026 1.00 79.75 460 LYS A N 1
ATOM 3571 C CA . LYS A 1 460 ? -13.454 26.200 4.978 1.00 79.75 460 LYS A CA 1
ATOM 3572 C C . LYS A 1 460 ? -14.856 26.799 5.128 1.00 79.75 460 LYS A C 1
ATOM 3574 O O . LYS A 1 460 ? -15.101 27.962 4.803 1.00 79.75 460 LYS A O 1
ATOM 3579 N N . LYS A 1 461 ? -15.797 25.994 5.625 1.00 84.69 461 LYS A N 1
ATOM 3580 C CA . LYS A 1 461 ? -17.163 26.434 5.944 1.00 84.69 461 LYS A CA 1
ATOM 3581 C C . LYS A 1 461 ? -17.338 26.645 7.447 1.00 84.69 461 LYS A C 1
ATOM 3583 O O . LYS A 1 461 ? -16.936 25.804 8.250 1.00 84.69 461 LYS A O 1
ATOM 3588 N N . SER A 1 462 ? -17.994 27.741 7.809 1.00 80.00 462 SER A N 1
ATOM 3589 C CA . SER A 1 462 ? -18.490 28.047 9.150 1.00 80.00 462 SER A CA 1
ATOM 3590 C C . SER A 1 462 ? -20.006 28.186 9.066 1.00 80.00 462 SER A C 1
ATOM 3592 O O . SER A 1 462 ? -20.498 28.994 8.284 1.00 80.00 462 SER A O 1
ATOM 3594 N N . ASN A 1 463 ? -20.753 27.366 9.811 1.00 78.62 463 ASN A N 1
ATOM 3595 C CA . ASN A 1 463 ? -22.224 27.338 9.765 1.00 78.62 463 ASN A CA 1
ATOM 3596 C C . ASN A 1 463 ? -22.790 27.228 8.330 1.00 78.62 463 ASN A C 1
ATOM 3598 O O . ASN A 1 463 ? -23.775 27.866 7.978 1.00 78.62 463 ASN A O 1
ATOM 3602 N N . GLY A 1 464 ? -22.128 26.439 7.475 1.00 73.38 464 GLY A N 1
ATOM 3603 C CA . GLY A 1 464 ? -22.531 26.216 6.081 1.00 73.38 464 GLY A CA 1
ATOM 3604 C C . GLY A 1 464 ? -22.057 27.270 5.069 1.00 73.38 464 GLY A C 1
ATOM 3605 O O . GLY A 1 464 ? -22.070 26.980 3.872 1.00 73.38 464 GLY A O 1
ATOM 3606 N N . ILE A 1 465 ? -21.558 28.428 5.516 1.00 74.44 465 ILE A N 1
ATOM 3607 C CA . ILE A 1 465 ? -21.076 29.528 4.662 1.00 74.44 465 ILE A CA 1
ATOM 3608 C C . ILE A 1 465 ? -19.543 29.488 4.584 1.00 74.44 465 ILE A C 1
ATOM 3610 O O . ILE A 1 465 ? -18.874 29.226 5.585 1.00 74.44 465 ILE A O 1
ATOM 3614 N N . LYS A 1 466 ? -18.955 29.698 3.395 1.00 81.62 466 LYS A N 1
ATOM 3615 C CA . LYS A 1 466 ? -17.488 29.757 3.258 1.00 81.62 466 LYS A CA 1
ATOM 3616 C C . LYS A 1 466 ? -16.943 30.967 4.009 1.00 81.62 466 LYS A C 1
ATOM 3618 O O . LYS A 1 466 ? -17.482 32.059 3.875 1.00 81.62 466 LYS A O 1
ATOM 3623 N N . VAL A 1 467 ? -15.833 30.798 4.721 1.00 82.62 467 VAL A N 1
ATOM 3624 C CA . VAL A 1 467 ? -15.227 31.895 5.491 1.00 82.62 467 VAL A CA 1
ATOM 3625 C C . VAL A 1 467 ? -14.858 33.078 4.598 1.00 82.62 467 VAL A C 1
ATOM 3627 O O . VAL A 1 467 ? -15.090 34.207 5.003 1.00 82.62 467 VAL A O 1
ATOM 3630 N N . LYS A 1 468 ? -14.395 32.851 3.361 1.00 84.62 468 LYS A N 1
ATOM 3631 C CA . LYS A 1 468 ? -14.118 33.938 2.406 1.00 84.62 468 LYS A CA 1
ATOM 3632 C C . LYS A 1 468 ? -15.330 34.786 2.006 1.00 84.62 468 LYS A C 1
ATOM 3634 O O . LYS A 1 468 ? -15.140 35.865 1.476 1.00 84.62 468 LYS A O 1
ATOM 3639 N N . VAL A 1 469 ? -16.551 34.301 2.240 1.00 83.06 469 VAL A N 1
ATOM 3640 C CA . VAL A 1 469 ? -17.786 35.072 2.008 1.00 83.06 469 VAL A CA 1
ATOM 3641 C C . VAL A 1 469 ? -18.077 35.983 3.200 1.00 83.06 469 VAL A C 1
ATOM 3643 O O . VAL A 1 469 ? -18.532 37.102 3.018 1.00 83.06 469 VAL A O 1
ATOM 3646 N N . SER A 1 470 ? -17.800 35.523 4.422 1.00 87.12 470 SER A N 1
ATOM 3647 C CA . SER A 1 470 ? -17.996 36.320 5.641 1.00 87.12 470 SER A CA 1
ATOM 3648 C C . SER A 1 470 ? -16.813 37.239 5.959 1.00 87.12 470 SER A C 1
ATOM 3650 O O . SER A 1 470 ? -16.994 38.260 6.607 1.00 87.12 470 SER A O 1
ATOM 3652 N N . CYS A 1 471 ? -15.604 36.892 5.521 1.00 89.81 471 CYS A N 1
ATOM 3653 C CA . CYS A 1 471 ? -14.386 37.669 5.733 1.00 89.81 471 CYS A CA 1
ATOM 3654 C C . CYS A 1 471 ? -13.619 37.882 4.411 1.00 89.81 471 CYS A C 1
ATOM 3656 O O . CYS A 1 471 ? -12.505 37.364 4.266 1.00 89.81 471 CYS A O 1
ATOM 3658 N N . PRO A 1 472 ? -14.206 38.562 3.409 1.00 83.81 472 PRO A N 1
ATOM 3659 C CA . PRO A 1 472 ? -13.594 38.699 2.090 1.00 83.81 472 PRO A CA 1
ATOM 3660 C C . PRO A 1 472 ? -12.303 39.535 2.098 1.00 83.81 472 PRO A C 1
ATOM 3662 O O . PRO A 1 472 ? -11.369 39.200 1.372 1.00 83.81 472 PRO A O 1
ATOM 3665 N N . VAL A 1 473 ? -12.172 40.531 2.983 1.00 85.88 473 VAL A N 1
ATOM 3666 C CA . VAL A 1 473 ? -10.949 41.344 3.126 1.00 85.88 473 VAL A CA 1
ATOM 3667 C C . VAL A 1 473 ? -9.852 40.548 3.829 1.00 85.88 473 VAL A C 1
ATOM 3669 O O . VAL A 1 473 ? -8.700 40.562 3.402 1.00 85.88 473 VAL A O 1
ATOM 3672 N N . ALA A 1 474 ? -10.186 39.809 4.892 1.00 86.88 474 ALA A N 1
ATOM 3673 C CA . ALA A 1 474 ? -9.226 38.926 5.558 1.00 86.88 474 ALA A CA 1
ATOM 3674 C C . ALA A 1 474 ? -8.722 37.807 4.639 1.00 86.88 474 ALA A C 1
ATOM 3676 O O . ALA A 1 474 ? -7.639 37.275 4.872 1.00 86.88 474 ALA A O 1
ATOM 3677 N N . CYS A 1 475 ? -9.519 37.438 3.635 1.00 83.44 475 CYS A N 1
ATOM 3678 C CA . CYS A 1 475 ? -9.252 36.331 2.732 1.00 83.44 475 CYS A CA 1
ATOM 3679 C C . CYS A 1 475 ? -8.657 36.723 1.379 1.00 83.44 475 CYS A C 1
ATOM 3681 O O . CYS A 1 475 ? -8.444 35.816 0.576 1.00 83.44 475 CYS A O 1
ATOM 3683 N N . ASN A 1 476 ? -8.396 38.014 1.131 1.00 82.06 476 ASN A N 1
ATOM 3684 C CA . ASN A 1 476 ? -8.020 38.534 -0.193 1.00 82.06 476 ASN A CA 1
ATOM 3685 C C . ASN A 1 476 ? -8.964 38.003 -1.290 1.00 82.06 476 ASN A C 1
ATOM 3687 O O . ASN A 1 476 ? -8.527 37.473 -2.306 1.00 82.06 476 ASN A O 1
ATOM 3691 N N . ALA A 1 477 ? -10.259 38.001 -0.974 1.00 72.75 477 ALA A N 1
ATOM 3692 C CA . ALA A 1 477 ? -11.340 37.586 -1.861 1.00 72.75 477 ALA A CA 1
ATOM 3693 C C . ALA A 1 477 ? -12.223 38.775 -2.281 1.00 72.75 477 ALA A C 1
ATOM 3695 O O . ALA A 1 477 ? -13.263 38.562 -2.904 1.00 72.75 477 ALA A O 1
ATOM 3696 N N . CYS A 1 478 ? -11.810 39.985 -1.889 1.00 61.69 478 CYS A N 1
ATOM 3697 C CA . CYS A 1 478 ? -11.868 41.148 -2.761 1.00 61.69 478 CYS A CA 1
ATOM 3698 C C . CYS A 1 478 ? -10.755 40.976 -3.812 1.00 61.69 478 CYS A C 1
ATOM 3700 O O . CYS A 1 478 ? -11.003 41.328 -4.972 1.00 61.69 478 CYS A O 1
#

Foldseek 3Di:
DKFAWLDKAQPDLQQDLFFGHFFIKTKFAFNCPRRSVSVCLQDQQPPGAQLRHLDFFRQFRKMKIWFFKWDQDPVQLKTFTFHFLMKDKDFAADAQQADEQDGSQKAKFFLVVQQFVKAKDAAAWDAADPPQLAEPAPRYHQTWHQKIKIKTKGFFFAQVPDSADPPVRHQRGHQAVVSALPHQDDPNRRHGHTIMMMMIMGGGGRGGYMAGRSRHNTIMMMMRGNGDPPLVSVCRHPQDFPDRDPDQQTDPVVRTRGQLPPGDNDNVPDDPVPVSVSVSSVVSHNPDRNPCLQFFFVDDDRMGRNHRRGDGRDGRTHPPPDDPPPDDDDDPPDDRDDDDDDDDDDDDDYDDDDDDDDDDDDDDDDDDDDPQAAAQPDAAQPDPPRGLVVLLVVCVVPVCQQQDDHPNHGVCSRRVVSNVVDDPDDDDDDDAAQPPDAAQPDPPRGLVVCLVVQVPQQQDDGPNHRNCVRNVVSNVVD

Sequence (478 aa):
MDYLPIGDARVDPILSDKCVSDHVHTFYGPQSAVDPRAGILDTLAASTTVGELTGNVEENRSIYWHPTVYKYIRDEDTYKRDVIAQTSAYYIFETGKTTAFPKGFRMIGGYDTDKSMAFAECVNPSPCEAGDCYSENEFFPTTKCDELEVSMTMPNCWDGVRIDSAPDHTSHVQYADDSAFDGECPESHPVKIPQIKLFFRIMPYDGGWHTFSDLSSVYHSDYVAGWEEGILQNVLDNCENEGEDAMPNFFCEEFLTFRDAPKCTDPEACDFADPQLLEKIKAFQPATPLDIRGTIVAEETEEVVGNLPRSTCNGSLVGDGGGNDTSVPTPAPFAPPTGPPSVSPNVDDDPSSGPSVSPSEDDEDEENDSDCEDDSAFLFRGREGKNCNWVKKKARKFRRFCRKRSNGISVADFCPMACGMCNEDDNDSDCKDDSAFLFRGREGKNCNWVKKKVRAFCNKKSNGIKVKVSCPVACNAC

Organism: NCBI:txid183589

Radius of gyration: 26.62 Å; chains: 1; bounding box: 48×82×72 Å